Protein AF-A0A0R1YX38-F1 (afdb_monomer_lite)

Foldseek 3Di:
DDPVVVLVVLVVVLLLVVQLVVVVLQLVLQLLQPPRNVVDDPCVNVPPVVSNVSSVVVVVVVLVVLLVVVVVVLVVLLVLLVVLQVPDDDDDPLVSLLLSLVLCCLLCQVLVLVLLLLDCPAQDPSLLCSCVVVVHDNLSSVCNRQPVVLVSNLVSVLVVLCVSCVVNPQVLLSLLSSLSSLLSSLLSSLSNLVCLLPDDPPCQPDPVVVVVVVVSVVVSVVSSVVSSVVSSVCSVCVVVCVVVSVCSSDPVVSVVSVVSNVVSVVSCCVSSPPVNVSSSVSSSVVVVSVVVVCLVVVQDPLLCLQVVLVVPDDPDCDDPPPLVPPPPPALLSVLVVLCVRSVVVLVVLLVVLLVVLVVVLVVLLVVLVCVVVVNDPDDPPPLVDPDVLLCLLVLLLVLLVSQCLSSLLSNCCNPPLLPPLVDPVCLDLVRLLSSLVSSLVVSLVSSVVSLVSNLVSVVVSCVSSVPDDDPVSSVLSSLLSSLSSSQSSNVSSLCCLSSVQAANSNDRSRVVSVVSVVVSSVVSVVSNVDDPVVSDSVVSVVSSVVSCVCSVVSSVCCSPRSSPSSHHDD

Sequence (570 aa):
MFDFAAVFRFDRYLQIITQTARINRFLYYIHRIPLIGPKLPLNIFSGHNFKTVTANLLLIYGYIKKIMARILTLVAIFVWVYFVHFNGRRFTAVEFVQTSIISWAIVIGLGYAILSGTTFGGVRANNYRFASQFAQDYTLAIFDEYVLSTLVNGAIYTGLLLLLGMFAGNFILILNVILLYWAMYLLALASVFYISARRKERTAVGKKGIRQFNVKSLGVGVLGWLCLIGSGLVVQFMPDFQPIIRVLTSGYFTVIPLLLIGLALFLNQRMLSRDNQATMAKIKRYDDQLYESITTNSKNEYVRTGTDMTEELQLETTSVSETAKLSFGTPAVIDALLFKRYRRILRKKILFKLAWIGAITLAFVIYFTLSRLGIIHFGNGLTAGLNFYGLLPVFFFWLYLLSIGKDVMSLSYTNLDSVMLTYPFYRQPQVVIKSFFYRFYQSFKYNMVMTLAVFAAVVVAMGIAGLNIALFQIFLFLVTLIALTALFSFHYLFVYYILQPFTIDKELKSPLFSLVNWLLYFIAYMQLNIPDNWLSYQYPVLIIGVTVMYVGIGALLIYRFAPQTFKLKK

Structure (mmCIF, N/CA/C/O backbone):
data_AF-A0A0R1YX38-F1
#
_entry.id   AF-A0A0R1YX38-F1
#
loop_
_atom_site.group_PDB
_atom_site.id
_atom_site.type_symbol
_atom_site.label_atom_id
_atom_site.label_alt_id
_atom_site.label_comp_id
_atom_site.label_asym_id
_atom_site.label_entity_id
_atom_site.label_seq_id
_atom_site.pdbx_PDB_ins_code
_atom_site.Cartn_x
_atom_site.Cartn_y
_atom_site.Cartn_z
_atom_site.occupancy
_atom_site.B_iso_or_equiv
_atom_site.auth_seq_id
_atom_site.auth_comp_id
_atom_site.auth_asym_id
_atom_site.auth_atom_id
_atom_site.pdbx_PDB_model_num
ATOM 1 N N . MET A 1 1 ? 18.960 24.010 29.815 1.00 47.84 1 MET A N 1
ATOM 2 C CA . MET A 1 1 ? 19.513 22.764 29.243 1.00 47.84 1 MET A CA 1
ATOM 3 C C . MET A 1 1 ? 18.352 21.807 29.014 1.00 47.84 1 MET A C 1
ATOM 5 O O . MET A 1 1 ? 17.529 21.669 29.909 1.00 47.84 1 MET A O 1
ATOM 9 N N . PHE A 1 2 ? 18.188 21.286 27.800 1.00 63.16 2 PHE A N 1
ATOM 10 C CA . PHE A 1 2 ? 17.039 20.451 27.435 1.00 63.16 2 PHE A CA 1
ATOM 11 C C . PHE A 1 2 ? 17.252 19.007 27.925 1.00 63.16 2 PHE A C 1
ATOM 13 O O . PHE A 1 2 ? 18.327 18.452 27.703 1.00 63.16 2 PHE A O 1
ATOM 20 N N . ASP A 1 3 ? 16.263 18.410 28.601 1.00 78.19 3 ASP A N 1
ATOM 21 C CA . ASP A 1 3 ? 16.369 17.044 29.137 1.00 78.19 3 ASP A CA 1
ATOM 22 C C . ASP A 1 3 ? 16.092 16.010 28.032 1.00 78.19 3 ASP A C 1
ATOM 24 O O . ASP A 1 3 ? 14.965 15.546 27.840 1.00 78.19 3 ASP A O 1
ATOM 28 N N . PHE A 1 4 ? 17.138 15.631 27.294 1.00 80.50 4 PHE A N 1
ATOM 29 C CA . PHE A 1 4 ? 17.057 14.548 26.312 1.00 80.50 4 PHE A CA 1
ATOM 30 C C . PHE A 1 4 ? 16.589 13.229 26.936 1.00 80.50 4 PHE A C 1
ATOM 32 O O . PHE A 1 4 ? 15.887 12.464 26.273 1.00 80.50 4 PHE A O 1
ATOM 39 N N . ALA A 1 5 ? 16.905 12.964 28.208 1.00 85.31 5 ALA A N 1
ATOM 40 C CA . ALA A 1 5 ? 16.467 11.743 28.870 1.00 85.31 5 ALA A CA 1
ATOM 41 C C . ALA A 1 5 ? 14.937 11.711 29.025 1.00 85.31 5 ALA A C 1
ATOM 43 O O . ALA A 1 5 ? 14.339 10.642 28.893 1.00 85.31 5 ALA A O 1
ATOM 44 N N . ALA A 1 6 ? 14.281 12.860 29.225 1.00 85.62 6 ALA A N 1
ATOM 45 C CA . ALA A 1 6 ? 12.820 12.946 29.219 1.00 85.62 6 ALA A CA 1
ATOM 46 C C . ALA A 1 6 ? 12.215 12.588 27.854 1.00 85.62 6 ALA A C 1
ATOM 48 O O . ALA A 1 6 ? 11.246 11.831 27.810 1.00 85.62 6 ALA A O 1
ATOM 49 N N . VAL A 1 7 ? 12.805 13.052 26.748 1.00 85.06 7 VAL A N 1
ATOM 50 C CA . VAL A 1 7 ? 12.328 12.720 25.390 1.00 85.06 7 VAL A CA 1
ATOM 51 C C . VAL A 1 7 ? 12.522 11.240 25.072 1.00 85.06 7 VAL A C 1
ATOM 53 O O . VAL A 1 7 ? 11.602 10.598 24.575 1.00 85.06 7 VAL A O 1
ATOM 56 N N . PHE A 1 8 ? 13.669 10.655 25.429 1.00 86.31 8 PHE A N 1
ATOM 57 C CA . PHE A 1 8 ? 13.887 9.215 25.256 1.00 86.31 8 PHE A CA 1
ATOM 58 C C . PHE A 1 8 ? 12.915 8.371 26.090 1.00 86.31 8 PHE A C 1
ATOM 60 O O . PHE A 1 8 ? 12.413 7.353 25.610 1.00 86.31 8 PHE A O 1
ATOM 67 N N . ARG A 1 9 ? 12.611 8.787 27.330 1.00 87.44 9 ARG A N 1
ATOM 68 C CA . ARG A 1 9 ? 11.572 8.136 28.144 1.00 87.44 9 ARG A CA 1
ATOM 69 C C . ARG A 1 9 ? 10.201 8.255 27.476 1.00 87.44 9 ARG A C 1
ATOM 71 O O . ARG A 1 9 ? 9.494 7.253 27.399 1.00 87.44 9 ARG A O 1
ATOM 78 N N . PHE A 1 10 ? 9.850 9.439 26.971 1.00 88.88 10 PHE A N 1
ATOM 79 C CA . PHE A 1 10 ? 8.594 9.684 26.260 1.00 88.88 10 PHE A CA 1
ATOM 80 C C . PHE A 1 10 ? 8.437 8.765 25.039 1.00 88.88 10 PHE A C 1
ATOM 82 O O . PHE A 1 10 ? 7.439 8.046 24.971 1.00 88.88 10 PHE A O 1
ATOM 89 N N . ASP A 1 11 ? 9.427 8.711 24.134 1.00 86.25 11 ASP A N 1
ATOM 90 C CA . ASP A 1 11 ? 9.395 7.809 22.969 1.00 86.25 11 ASP A CA 1
ATOM 91 C C . ASP A 1 11 ? 9.282 6.353 23.422 1.00 86.25 11 ASP A C 1
ATOM 93 O O . ASP A 1 11 ? 8.392 5.632 22.979 1.00 86.25 11 ASP A O 1
ATOM 97 N N . ARG A 1 12 ? 10.091 5.914 24.395 1.00 85.50 12 ARG A N 1
ATOM 98 C CA . ARG A 1 12 ? 10.036 4.532 24.893 1.00 85.50 12 ARG A CA 1
ATOM 99 C C . ARG A 1 12 ? 8.639 4.147 25.392 1.00 85.50 12 ARG A C 1
ATOM 101 O O . ARG A 1 12 ? 8.140 3.080 25.026 1.00 85.50 12 ARG A O 1
ATOM 108 N N . TYR A 1 13 ? 7.994 4.985 26.205 1.00 86.94 13 TYR A N 1
ATOM 109 C CA . TYR A 1 13 ? 6.641 4.708 26.697 1.00 86.94 13 TYR A CA 1
ATOM 110 C C . TYR A 1 13 ? 5.604 4.734 25.574 1.00 86.94 13 TYR A C 1
ATOM 112 O O . TYR A 1 13 ? 4.788 3.812 25.478 1.00 86.94 13 TYR A O 1
ATOM 120 N N . LEU A 1 14 ? 5.676 5.728 24.685 1.00 87.50 14 LEU A N 1
ATOM 121 C CA . LEU A 1 14 ? 4.827 5.828 23.500 1.00 87.50 14 LEU A CA 1
ATOM 122 C C . LEU A 1 14 ? 4.912 4.554 22.649 1.00 87.50 14 LEU A C 1
ATOM 124 O O . LEU A 1 14 ? 3.886 3.986 22.260 1.00 87.50 14 LEU A O 1
ATOM 128 N N . GLN A 1 15 ? 6.129 4.086 22.380 1.00 84.81 15 GLN A N 1
ATOM 129 C CA . GLN A 1 15 ? 6.414 2.879 21.617 1.00 84.81 15 GLN A CA 1
ATOM 130 C C . GLN A 1 15 ? 5.813 1.637 22.293 1.00 84.81 15 GLN A C 1
ATOM 132 O O . GLN A 1 15 ? 5.044 0.912 21.657 1.00 84.81 15 GLN A O 1
ATOM 137 N N . ILE A 1 16 ? 6.083 1.415 23.585 1.00 82.81 16 ILE A N 1
ATOM 138 C CA . ILE A 1 16 ? 5.569 0.259 24.341 1.00 82.81 16 ILE A CA 1
ATOM 139 C C . ILE A 1 16 ? 4.038 0.243 24.352 1.00 82.81 16 ILE A C 1
ATOM 141 O O . ILE A 1 16 ? 3.429 -0.788 24.049 1.00 82.81 16 ILE A O 1
ATOM 145 N N . ILE A 1 17 ? 3.399 1.375 24.650 1.00 83.50 17 ILE A N 1
ATOM 146 C CA . ILE A 1 17 ? 1.935 1.482 24.710 1.00 83.50 17 ILE A CA 1
ATOM 147 C C . ILE A 1 17 ? 1.332 1.257 23.325 1.00 83.50 17 ILE A C 1
ATOM 149 O O . ILE A 1 17 ? 0.371 0.498 23.182 1.00 83.50 17 ILE A O 1
ATOM 153 N N . THR A 1 18 ? 1.931 1.837 22.284 1.00 84.00 18 THR A N 1
ATOM 154 C CA . THR A 1 18 ? 1.468 1.664 20.904 1.00 84.00 18 THR A CA 1
ATOM 155 C C . THR A 1 18 ? 1.544 0.201 20.465 1.00 84.00 18 THR A C 1
ATOM 157 O O . THR A 1 18 ? 0.570 -0.311 19.903 1.00 84.00 18 THR A O 1
ATOM 160 N N . GLN A 1 19 ? 2.657 -0.499 20.724 1.00 84.12 19 GLN A N 1
ATOM 161 C CA . GLN A 1 19 ? 2.774 -1.919 20.368 1.00 84.12 19 GLN A CA 1
ATOM 162 C C . GLN A 1 19 ? 1.859 -2.796 21.225 1.00 84.12 19 GLN A C 1
ATOM 164 O O . GLN A 1 19 ? 1.169 -3.657 20.687 1.00 84.12 19 GLN A O 1
ATOM 169 N N . THR A 1 20 ? 1.752 -2.531 22.527 1.00 83.19 20 THR A N 1
ATOM 170 C CA . THR A 1 20 ? 0.847 -3.273 23.420 1.00 83.19 20 THR A CA 1
ATOM 171 C C . THR A 1 20 ? -0.613 -3.113 22.990 1.00 83.19 20 THR A C 1
ATOM 173 O O . THR A 1 20 ? -1.355 -4.092 22.913 1.00 83.19 20 THR A O 1
ATOM 176 N N . ALA A 1 21 ? -1.032 -1.903 22.607 1.00 82.38 21 ALA A N 1
ATOM 177 C CA . ALA A 1 21 ? -2.365 -1.644 22.070 1.00 82.38 21 ALA A CA 1
ATOM 178 C C . ALA A 1 21 ? -2.606 -2.329 20.711 1.00 82.38 21 ALA A C 1
ATOM 180 O O . ALA A 1 21 ? -3.745 -2.678 20.388 1.00 82.38 21 ALA A O 1
ATOM 181 N N . ARG A 1 22 ? -1.565 -2.523 19.889 1.00 81.69 22 ARG A N 1
ATOM 182 C CA . ARG A 1 22 ? -1.650 -3.314 18.647 1.00 81.69 22 ARG A CA 1
ATOM 183 C C . ARG A 1 22 ? -1.798 -4.804 18.944 1.00 81.69 22 ARG A C 1
ATOM 185 O O . ARG A 1 22 ? -2.679 -5.427 18.358 1.00 81.69 22 ARG A O 1
ATOM 192 N N . ILE A 1 23 ? -1.015 -5.341 19.881 1.00 83.69 23 ILE A N 1
ATOM 193 C CA . ILE A 1 23 ? -1.098 -6.739 20.329 1.00 83.69 23 ILE A CA 1
ATOM 194 C C . ILE A 1 23 ? -2.488 -7.023 20.904 1.00 83.69 23 ILE A C 1
ATOM 196 O O . ILE A 1 23 ? -3.146 -7.963 20.472 1.00 83.69 23 ILE A O 1
ATOM 200 N N . ASN A 1 24 ? -2.991 -6.169 21.800 1.00 84.62 24 ASN A N 1
ATOM 201 C CA . ASN A 1 24 ? -4.329 -6.320 22.378 1.00 84.62 24 ASN A CA 1
ATOM 202 C C . ASN A 1 24 ? -5.424 -6.296 21.311 1.00 84.62 24 ASN A C 1
ATOM 204 O O . ASN A 1 24 ? -6.328 -7.128 21.346 1.00 84.62 24 ASN A O 1
ATOM 208 N N . ARG A 1 25 ? -5.335 -5.379 20.337 1.00 81.81 25 ARG A N 1
ATOM 209 C CA . ARG A 1 25 ? -6.268 -5.357 19.203 1.00 81.81 25 ARG A CA 1
ATOM 210 C C . ARG A 1 25 ? -6.184 -6.645 18.392 1.00 81.81 25 ARG A C 1
ATOM 212 O O . ARG A 1 25 ? -7.217 -7.220 18.078 1.00 81.81 25 ARG A O 1
ATOM 219 N N . PHE A 1 26 ? -4.984 -7.121 18.072 1.00 83.06 26 PHE A N 1
ATOM 220 C CA . PHE A 1 26 ? -4.796 -8.370 17.337 1.00 83.06 26 PHE A CA 1
ATOM 221 C C . PHE A 1 26 ? -5.408 -9.567 18.082 1.00 83.06 26 PHE A C 1
ATOM 223 O O . PHE A 1 26 ? -6.247 -10.268 17.519 1.00 83.06 26 PHE A O 1
ATOM 230 N N . LEU A 1 27 ? -5.089 -9.726 19.370 1.00 83.44 27 LEU A N 1
ATOM 231 C CA . LEU A 1 27 ? -5.644 -10.771 20.235 1.00 83.44 27 LEU A CA 1
ATOM 232 C C . LEU A 1 27 ? -7.169 -10.693 20.340 1.00 83.44 27 LEU A C 1
ATOM 234 O O . LEU A 1 27 ? -7.835 -11.725 20.266 1.00 83.44 27 LEU A O 1
ATOM 238 N N . TYR A 1 28 ? -7.729 -9.487 20.465 1.00 83.69 28 TYR A N 1
ATOM 239 C CA . TYR A 1 28 ? -9.175 -9.262 20.482 1.00 83.69 28 TYR A CA 1
ATOM 240 C C . TYR A 1 28 ? -9.854 -9.792 19.214 1.00 83.69 28 TYR A C 1
ATOM 242 O O . TYR A 1 28 ? -10.896 -10.443 19.291 1.00 83.69 28 TYR A O 1
ATOM 250 N N . TYR A 1 29 ? -9.264 -9.552 18.040 1.00 80.94 29 TYR A N 1
ATOM 251 C CA . TYR A 1 29 ? -9.823 -10.057 16.789 1.00 80.94 29 TYR A CA 1
ATOM 252 C C . TYR A 1 29 ? -9.654 -11.577 16.644 1.00 80.94 29 TYR A C 1
ATOM 254 O O . TYR A 1 29 ? -10.571 -12.212 16.126 1.00 80.94 29 TYR A O 1
ATOM 262 N N . ILE A 1 30 ? -8.560 -12.173 17.140 1.00 83.06 30 ILE A N 1
ATOM 263 C CA . ILE A 1 30 ? -8.382 -13.639 17.128 1.00 83.06 30 ILE A CA 1
ATOM 264 C C . ILE A 1 30 ? -9.420 -14.326 18.016 1.00 83.06 30 ILE A C 1
ATOM 266 O O . ILE A 1 30 ? -10.042 -15.292 17.578 1.00 83.06 30 ILE A O 1
ATOM 270 N N . HIS A 1 31 ? -9.675 -13.800 19.217 1.00 81.94 31 HIS A N 1
ATOM 271 C CA . HIS A 1 31 ? -10.689 -14.350 20.125 1.00 81.94 31 HIS A CA 1
ATOM 272 C C . HIS A 1 31 ? -12.102 -14.363 19.526 1.00 81.94 31 HIS A C 1
ATOM 274 O O . HIS A 1 31 ? -12.965 -15.101 19.988 1.00 81.94 31 HIS A O 1
ATOM 280 N N . ARG A 1 32 ? -12.358 -13.561 18.487 1.00 78.19 32 ARG A N 1
ATOM 281 C CA . ARG A 1 32 ? -13.647 -13.527 17.789 1.00 78.19 32 ARG A CA 1
ATOM 282 C C . ARG A 1 32 ? -13.726 -14.440 16.567 1.00 78.19 32 ARG A C 1
ATOM 284 O O . ARG A 1 32 ? -14.784 -14.491 15.948 1.00 78.19 32 ARG A O 1
ATOM 291 N N . ILE A 1 33 ? -12.657 -15.153 16.209 1.00 81.94 33 ILE A N 1
ATOM 292 C CA . ILE A 1 33 ? -12.732 -16.188 15.173 1.00 81.94 33 ILE A CA 1
ATOM 293 C C . ILE A 1 33 ? -13.532 -17.369 15.747 1.00 81.94 33 ILE A C 1
ATOM 295 O O . ILE A 1 33 ? -13.081 -17.957 16.726 1.00 81.94 33 ILE A O 1
ATOM 299 N N . PRO A 1 34 ? -14.657 -17.786 15.142 1.00 72.38 34 PRO A N 1
ATOM 300 C CA . PRO A 1 34 ? -15.546 -18.794 15.733 1.00 72.38 34 PRO A CA 1
ATOM 301 C C . PRO A 1 34 ? -14.898 -20.145 16.068 1.00 72.38 34 PRO A C 1
ATOM 303 O O . PRO A 1 34 ? -15.292 -20.790 17.032 1.00 72.38 34 PRO A O 1
ATOM 306 N N . LEU A 1 35 ? -13.895 -20.575 15.294 1.00 77.56 35 LEU A N 1
ATOM 307 C CA . LEU A 1 35 ? -13.218 -21.868 15.476 1.00 77.56 35 LEU A CA 1
ATOM 308 C C . LEU A 1 35 ? -12.009 -21.817 16.422 1.00 77.56 35 LEU A C 1
ATOM 310 O O . LEU A 1 35 ? -11.665 -22.819 17.045 1.00 77.56 35 LEU A O 1
ATOM 314 N N . ILE A 1 36 ? -11.338 -20.667 16.488 1.00 79.44 36 ILE A N 1
ATOM 315 C CA . ILE A 1 36 ? -10.058 -20.499 17.195 1.00 79.44 36 ILE A CA 1
ATOM 316 C C . ILE A 1 36 ? -10.282 -19.795 18.533 1.00 79.44 36 ILE A C 1
ATOM 318 O O . ILE A 1 36 ? -9.683 -20.160 19.539 1.00 79.44 36 ILE A O 1
ATOM 322 N N . GLY A 1 37 ? -11.179 -18.813 18.554 1.00 77.94 37 GLY A N 1
ATOM 323 C CA . GLY A 1 37 ? -11.448 -17.949 19.692 1.00 77.94 37 GLY A CA 1
ATOM 324 C C . GLY A 1 37 ? -11.809 -18.682 20.983 1.00 77.94 37 GLY A C 1
ATOM 325 O O . GLY A 1 37 ? -11.164 -18.413 21.992 1.00 77.94 37 GLY A O 1
ATOM 326 N N . PRO A 1 38 ? -12.747 -19.649 20.969 1.00 79.62 38 PRO A N 1
ATOM 327 C CA . PRO A 1 38 ? -13.107 -20.409 22.168 1.00 79.62 38 PRO A CA 1
ATOM 328 C C . PRO A 1 38 ? -11.970 -21.262 22.748 1.00 79.62 38 PRO A C 1
ATOM 330 O O . PRO A 1 38 ? -12.036 -21.649 23.908 1.00 79.62 38 PRO A O 1
ATOM 333 N N . LYS A 1 39 ? -10.933 -21.574 21.955 1.00 85.00 39 LYS A N 1
ATOM 334 C CA . LYS A 1 39 ? -9.779 -22.375 22.394 1.00 85.00 39 LYS A CA 1
ATOM 335 C C . LYS A 1 39 ? -8.673 -21.533 23.035 1.00 85.00 39 LYS A C 1
ATOM 337 O O . LYS A 1 39 ? -7.718 -22.094 23.563 1.00 85.00 39 LYS A O 1
ATOM 342 N N . LEU A 1 40 ? -8.761 -20.204 22.959 1.00 80.38 40 LEU A N 1
ATOM 343 C CA . LEU A 1 40 ? -7.743 -19.312 23.502 1.00 80.38 40 LEU A CA 1
ATOM 344 C C . LEU A 1 40 ? -8.062 -18.942 24.955 1.00 80.38 40 LEU A C 1
ATOM 346 O O . LEU A 1 40 ? -9.157 -18.447 25.230 1.00 80.38 40 LEU A O 1
ATOM 350 N N . PRO A 1 41 ? -7.119 -19.139 25.892 1.00 80.44 41 PRO A N 1
ATOM 351 C CA . PRO A 1 41 ? -7.331 -18.755 27.277 1.00 80.44 41 PRO A CA 1
ATOM 352 C C . PRO A 1 41 ? -7.396 -17.230 27.421 1.00 80.44 41 PRO A C 1
ATOM 354 O O . PRO A 1 41 ? -6.511 -16.501 26.965 1.00 80.44 41 PRO A O 1
ATOM 357 N N . LEU A 1 42 ? -8.405 -16.746 28.152 1.00 76.62 42 LEU A N 1
ATOM 358 C CA . LEU A 1 42 ? -8.589 -15.318 28.455 1.00 76.62 42 LEU A CA 1
ATOM 359 C C . LEU A 1 42 ? -7.391 -14.711 29.214 1.00 76.62 42 LEU A C 1
ATOM 361 O O . LEU A 1 42 ? -7.126 -13.513 29.103 1.00 76.62 42 LEU A O 1
ATOM 365 N N . ASN A 1 43 ? -6.601 -15.545 29.900 1.00 77.56 43 ASN A N 1
ATOM 366 C CA . ASN A 1 43 ? -5.375 -15.157 30.607 1.00 77.56 43 ASN A CA 1
ATOM 367 C C . ASN A 1 43 ? -4.284 -14.585 29.677 1.00 77.56 43 ASN A C 1
ATOM 369 O O . ASN A 1 43 ? -3.365 -13.911 30.139 1.00 77.56 43 ASN A O 1
ATOM 373 N N . ILE A 1 44 ? -4.381 -14.769 28.353 1.00 75.00 44 ILE A N 1
ATOM 374 C CA . ILE A 1 44 ? -3.449 -14.144 27.396 1.00 75.00 44 ILE A CA 1
ATOM 375 C C . ILE A 1 44 ? -3.548 -12.607 27.456 1.00 75.00 44 ILE A C 1
ATOM 377 O O . ILE A 1 44 ? -2.562 -11.904 27.225 1.00 75.00 44 ILE A O 1
ATOM 381 N N . PHE A 1 45 ? -4.711 -12.055 27.828 1.00 71.81 45 PHE A N 1
ATOM 382 C CA . PHE A 1 45 ? -4.855 -10.614 28.034 1.00 71.81 45 PHE A CA 1
ATOM 383 C C . PHE A 1 45 ? -4.209 -10.120 29.337 1.00 71.81 45 PHE A C 1
ATOM 385 O O . PHE A 1 45 ? -3.855 -8.945 29.399 1.00 71.81 45 PHE A O 1
ATOM 392 N N . SER A 1 46 ? -4.009 -10.961 30.353 1.00 72.75 46 SER A N 1
ATOM 393 C CA . SER A 1 46 ? -3.343 -10.568 31.606 1.00 72.75 46 SER A CA 1
ATOM 394 C C . SER A 1 46 ? -1.840 -10.870 31.617 1.00 72.75 46 SER A C 1
ATOM 396 O O . SER A 1 46 ? -1.116 -10.291 32.423 1.00 72.75 46 SER A O 1
ATOM 398 N N . GLY A 1 47 ? -1.346 -11.705 30.695 1.00 77.81 47 GLY A N 1
ATOM 399 C CA . GLY A 1 47 ? 0.068 -12.069 30.572 1.00 77.81 47 GLY A CA 1
ATOM 400 C C . GLY A 1 47 ? 0.988 -10.886 30.248 1.00 77.81 47 GLY A C 1
ATOM 401 O O . GLY A 1 47 ? 1.311 -10.636 29.084 1.00 77.81 47 GLY A O 1
ATOM 402 N N . HIS A 1 48 ? 1.444 -10.174 31.283 1.00 75.88 48 HIS A N 1
ATOM 403 C CA . HIS A 1 48 ? 2.330 -9.015 31.152 1.00 75.88 48 HIS A CA 1
ATOM 404 C C . HIS A 1 48 ? 3.644 -9.385 30.448 1.00 75.88 48 HIS A C 1
ATOM 406 O O . HIS A 1 48 ? 4.027 -8.732 29.481 1.00 75.88 48 HIS A O 1
ATOM 412 N N . ASN A 1 49 ? 4.267 -10.501 30.842 1.00 80.25 49 ASN A N 1
ATOM 413 C CA . ASN A 1 49 ? 5.543 -10.957 30.279 1.00 80.25 49 ASN A CA 1
ATOM 414 C C . ASN A 1 49 ? 5.455 -11.221 28.769 1.00 80.25 49 ASN A C 1
ATOM 416 O O . ASN A 1 49 ? 6.289 -10.735 28.007 1.00 80.25 49 ASN A O 1
ATOM 420 N N . PHE A 1 50 ? 4.408 -11.918 28.315 1.00 79.56 50 PHE A N 1
ATOM 421 C CA . PHE A 1 50 ? 4.193 -12.191 26.890 1.00 79.56 50 PHE A CA 1
ATOM 422 C C . PHE A 1 50 ? 4.041 -10.899 26.074 1.00 79.56 50 PHE A C 1
ATOM 424 O O . PHE A 1 50 ? 4.644 -10.751 25.006 1.00 79.56 50 PHE A O 1
ATOM 431 N N . LYS A 1 51 ? 3.266 -9.938 26.589 1.00 79.31 51 LYS A N 1
ATOM 432 C CA . LYS A 1 51 ? 3.049 -8.646 25.926 1.00 79.31 51 LYS A CA 1
ATOM 433 C C . LYS A 1 51 ? 4.322 -7.824 25.855 1.00 79.31 51 LYS A C 1
ATOM 435 O O . LYS A 1 51 ? 4.602 -7.267 24.799 1.00 79.31 51 LYS A O 1
ATOM 440 N N . THR A 1 52 ? 5.095 -7.782 26.935 1.00 79.56 52 THR A N 1
ATOM 441 C CA . THR A 1 52 ? 6.354 -7.038 26.994 1.00 79.56 52 THR A CA 1
ATOM 442 C C . THR A 1 52 ? 7.381 -7.617 26.023 1.00 79.56 52 THR A C 1
ATOM 444 O O . THR A 1 52 ? 7.958 -6.869 25.236 1.00 79.56 52 THR A O 1
ATOM 447 N N . VAL A 1 53 ? 7.549 -8.946 25.987 1.00 83.56 53 VAL A N 1
ATOM 448 C CA . VAL A 1 53 ? 8.448 -9.614 25.027 1.00 83.56 53 VAL A CA 1
ATOM 449 C C . VAL A 1 53 ? 8.013 -9.338 23.587 1.00 83.56 53 VAL A C 1
ATOM 451 O O . VAL A 1 53 ? 8.817 -8.892 22.770 1.00 83.56 53 VAL A O 1
ATOM 454 N N . THR A 1 54 ? 6.728 -9.523 23.277 1.00 81.31 54 THR A N 1
ATOM 455 C CA . THR A 1 54 ? 6.201 -9.302 21.920 1.00 81.31 54 THR A CA 1
ATOM 456 C C . THR A 1 54 ? 6.303 -7.833 21.503 1.00 81.31 54 THR A C 1
ATOM 458 O O . THR A 1 54 ? 6.656 -7.536 20.363 1.00 81.31 54 THR A O 1
ATOM 461 N N . ALA A 1 55 ? 6.028 -6.897 22.416 1.00 82.19 55 ALA A N 1
ATOM 462 C CA . ALA A 1 55 ? 6.178 -5.471 22.161 1.00 82.19 55 ALA A CA 1
ATOM 463 C C . ALA A 1 55 ? 7.636 -5.138 21.831 1.00 82.19 55 ALA A C 1
ATOM 465 O O . ALA A 1 55 ? 7.881 -4.504 20.810 1.00 82.19 55 ALA A O 1
ATOM 466 N N . ASN A 1 56 ? 8.596 -5.635 22.616 1.00 84.00 56 ASN A N 1
ATOM 467 C CA . ASN A 1 56 ? 10.022 -5.429 22.361 1.00 84.00 56 ASN A CA 1
ATOM 468 C C . ASN A 1 56 ? 10.460 -6.007 21.005 1.00 84.00 56 ASN A C 1
ATOM 470 O O . ASN A 1 56 ? 11.150 -5.323 20.251 1.00 84.00 56 ASN A O 1
ATOM 474 N N . LEU A 1 57 ? 10.002 -7.209 20.639 1.00 85.50 57 LEU A N 1
ATOM 475 C CA . LEU A 1 57 ? 10.265 -7.790 19.314 1.00 85.50 57 LEU A CA 1
ATOM 476 C C . LEU A 1 57 ? 9.704 -6.920 18.179 1.00 85.50 57 LEU A C 1
ATOM 478 O O . LEU A 1 57 ? 10.389 -6.673 17.186 1.00 85.50 57 LEU A O 1
ATOM 482 N N . LEU A 1 58 ? 8.482 -6.398 18.331 1.00 84.06 58 LEU A N 1
ATOM 483 C CA . LEU A 1 58 ? 7.881 -5.480 17.357 1.00 84.06 58 LEU A CA 1
ATOM 484 C C . LEU A 1 58 ? 8.634 -4.147 17.263 1.00 84.06 58 LEU A C 1
ATOM 486 O O . LEU A 1 58 ? 8.684 -3.555 16.182 1.00 84.06 58 LEU A O 1
ATOM 490 N N . LEU A 1 59 ? 9.231 -3.675 18.361 1.00 83.88 59 LEU A N 1
ATOM 491 C CA . LEU A 1 59 ? 10.097 -2.495 18.348 1.00 83.88 59 LEU A CA 1
ATOM 492 C C . LEU A 1 59 ? 11.384 -2.754 17.573 1.00 83.88 59 LEU A C 1
ATOM 494 O O . LEU A 1 59 ? 11.710 -1.965 16.687 1.00 83.88 59 LEU A O 1
ATOM 498 N N . ILE A 1 60 ? 12.059 -3.877 17.832 1.00 86.94 60 ILE A N 1
ATOM 499 C CA . ILE A 1 60 ? 13.254 -4.296 17.084 1.00 86.94 60 ILE A CA 1
ATOM 500 C C . ILE A 1 60 ? 12.929 -4.390 15.591 1.00 86.94 60 ILE A C 1
ATOM 502 O O . ILE A 1 60 ? 13.607 -3.775 14.769 1.00 86.94 60 ILE A O 1
ATOM 506 N N . TYR A 1 61 ? 11.833 -5.065 15.235 1.00 85.06 61 TYR A N 1
ATOM 507 C CA . TYR A 1 61 ? 11.356 -5.128 13.854 1.00 85.06 61 TYR A CA 1
ATOM 508 C C . TYR A 1 61 ? 11.085 -3.734 13.264 1.00 85.06 61 TYR A C 1
ATOM 510 O O . TYR A 1 61 ? 11.417 -3.463 12.109 1.00 85.06 61 TYR A O 1
ATOM 518 N N . GLY A 1 62 ? 10.530 -2.815 14.059 1.00 83.50 62 GLY A N 1
ATOM 519 C CA . GLY A 1 62 ? 10.337 -1.418 13.677 1.00 83.50 62 GLY A CA 1
ATOM 520 C C . GLY A 1 62 ? 11.644 -0.706 13.313 1.00 83.50 62 GLY A C 1
ATOM 521 O O . GLY A 1 62 ? 11.686 -0.003 12.300 1.00 83.50 62 GLY A O 1
ATOM 522 N N . TYR A 1 63 ? 12.715 -0.909 14.085 1.00 84.62 63 TYR A N 1
ATOM 523 C CA . TYR A 1 63 ? 14.044 -0.372 13.773 1.00 84.62 63 TYR A CA 1
ATOM 524 C C . TYR A 1 63 ? 14.669 -1.043 12.546 1.00 84.62 63 TYR A C 1
ATOM 526 O O . TYR A 1 63 ? 15.160 -0.332 11.670 1.00 84.62 63 TYR A O 1
ATOM 534 N N . ILE A 1 64 ? 14.565 -2.370 12.415 1.00 88.38 64 ILE A N 1
ATOM 535 C CA . ILE A 1 64 ? 15.022 -3.103 11.221 1.00 88.38 64 ILE A CA 1
ATOM 536 C C . ILE A 1 64 ? 14.336 -2.549 9.972 1.00 88.38 64 ILE A C 1
ATOM 538 O O . ILE A 1 64 ? 15.000 -2.230 8.990 1.00 88.38 64 ILE A O 1
ATOM 542 N N . LYS A 1 65 ? 13.014 -2.347 10.016 1.00 83.94 65 LYS A N 1
ATOM 543 C CA . LYS A 1 65 ? 12.259 -1.756 8.905 1.00 83.94 65 LYS A CA 1
ATOM 544 C C . LYS A 1 65 ? 12.731 -0.339 8.581 1.00 83.94 65 LYS A C 1
ATOM 546 O O . LYS A 1 65 ? 12.811 0.015 7.404 1.00 83.94 65 LYS A O 1
ATOM 551 N N . LYS A 1 66 ? 13.037 0.480 9.598 1.00 82.81 66 LYS A N 1
ATOM 552 C CA . LYS A 1 66 ? 13.609 1.815 9.380 1.00 82.81 66 LYS A CA 1
ATOM 553 C C . LYS A 1 66 ? 14.931 1.691 8.626 1.00 82.81 66 LYS A C 1
ATOM 555 O O . LYS A 1 66 ? 15.020 2.281 7.558 1.00 82.81 66 LYS A O 1
ATOM 560 N N . ILE A 1 67 ? 15.884 0.898 9.117 1.00 87.94 67 ILE A N 1
ATOM 561 C CA . ILE A 1 67 ? 17.200 0.691 8.487 1.00 87.94 67 ILE A CA 1
ATOM 562 C C . ILE A 1 67 ? 17.049 0.162 7.055 1.00 87.94 67 ILE A C 1
ATOM 564 O O . ILE A 1 67 ? 17.571 0.770 6.125 1.00 87.94 67 ILE A O 1
ATOM 568 N N . MET A 1 68 ? 16.256 -0.895 6.862 1.00 87.75 68 MET A N 1
ATOM 569 C CA . MET A 1 68 ? 16.015 -1.517 5.557 1.00 87.75 68 MET A CA 1
ATOM 570 C C . MET A 1 68 ? 15.476 -0.517 4.533 1.00 87.75 68 MET A C 1
ATOM 572 O O . MET A 1 68 ? 15.932 -0.489 3.397 1.00 87.75 68 MET A O 1
ATOM 576 N N . ALA A 1 69 ? 14.555 0.362 4.934 1.00 82.38 69 ALA A N 1
ATOM 577 C CA . ALA A 1 69 ? 14.056 1.398 4.038 1.00 82.38 69 ALA A CA 1
ATOM 578 C C . ALA A 1 69 ? 15.162 2.370 3.580 1.00 82.38 69 ALA A C 1
ATOM 580 O O . ALA A 1 69 ? 15.122 2.809 2.441 1.00 82.38 69 ALA A O 1
ATOM 581 N N . ARG A 1 70 ? 16.161 2.685 4.421 1.00 86.31 70 ARG A N 1
ATOM 582 C CA . ARG A 1 70 ? 17.274 3.586 4.047 1.00 86.31 70 ARG A CA 1
ATOM 583 C C . ARG A 1 70 ? 18.276 2.873 3.144 1.00 86.31 70 ARG A C 1
ATOM 585 O O . ARG A 1 70 ? 18.773 3.485 2.204 1.00 86.31 70 ARG A O 1
ATOM 592 N N . ILE A 1 71 ? 18.511 1.583 3.390 1.00 88.81 71 ILE A N 1
ATOM 593 C CA . ILE A 1 71 ? 19.289 0.722 2.493 1.00 88.81 71 ILE A CA 1
ATOM 594 C C . ILE A 1 71 ? 18.623 0.674 1.115 1.00 88.81 71 ILE A C 1
ATOM 596 O O . ILE A 1 71 ? 19.279 0.948 0.119 1.00 88.81 71 ILE A O 1
ATOM 600 N N . LEU A 1 72 ? 17.315 0.411 1.050 1.00 87.62 72 LEU A N 1
ATOM 601 C CA . LEU A 1 72 ? 16.571 0.388 -0.212 1.00 87.62 72 LEU A CA 1
ATOM 602 C C . LEU A 1 72 ? 16.623 1.734 -0.943 1.00 87.62 72 LEU A C 1
ATOM 604 O O . LEU A 1 72 ? 16.792 1.744 -2.157 1.00 87.62 72 LEU A O 1
ATOM 608 N N . THR A 1 73 ? 16.534 2.861 -0.228 1.00 85.44 73 THR A N 1
ATOM 609 C CA . THR A 1 73 ? 16.702 4.192 -0.832 1.00 85.44 73 THR A CA 1
ATOM 610 C C . THR A 1 73 ? 18.090 4.369 -1.450 1.00 85.44 73 THR A C 1
ATOM 612 O O . THR A 1 73 ? 18.196 4.868 -2.568 1.00 85.44 73 THR A O 1
ATOM 615 N N . LEU A 1 74 ? 19.153 3.949 -0.756 1.00 87.44 74 LEU A N 1
ATOM 616 C CA . LEU A 1 74 ? 20.517 3.982 -1.295 1.00 87.44 74 LEU A CA 1
ATOM 617 C C . LEU A 1 74 ? 20.645 3.084 -2.529 1.00 87.44 74 LEU A C 1
ATOM 619 O O . LEU A 1 74 ? 21.100 3.547 -3.570 1.00 87.44 74 LEU A O 1
ATOM 623 N N . VAL A 1 75 ? 20.175 1.838 -2.448 1.00 89.31 75 VAL A N 1
ATOM 624 C CA . VAL A 1 75 ? 20.190 0.892 -3.573 1.00 89.31 75 VAL A CA 1
ATOM 625 C C . VAL A 1 75 ? 19.433 1.456 -4.774 1.00 89.31 75 VAL A C 1
ATOM 627 O O . VAL A 1 75 ? 19.933 1.382 -5.890 1.00 89.31 75 VAL A O 1
ATOM 630 N N . ALA A 1 76 ? 18.272 2.080 -4.568 1.00 87.50 76 ALA A N 1
ATOM 631 C CA . ALA A 1 76 ? 17.503 2.696 -5.645 1.00 87.50 76 ALA A CA 1
ATOM 632 C C . ALA A 1 76 ? 18.283 3.810 -6.361 1.00 87.50 76 ALA A C 1
ATOM 634 O O . ALA A 1 76 ? 18.204 3.918 -7.582 1.00 87.50 76 ALA A O 1
ATOM 635 N N . ILE A 1 77 ? 19.068 4.606 -5.629 1.00 86.81 77 ILE A N 1
ATOM 636 C CA . ILE A 1 77 ? 19.921 5.648 -6.220 1.00 86.81 77 ILE A CA 1
ATOM 637 C C . ILE A 1 77 ? 21.086 5.033 -6.999 1.00 86.81 77 ILE A C 1
ATOM 639 O O . ILE A 1 77 ? 21.394 5.498 -8.090 1.00 86.81 77 ILE A O 1
ATOM 643 N N . PHE A 1 78 ? 21.691 3.960 -6.494 1.00 88.06 78 PHE A N 1
ATOM 644 C CA . PHE A 1 78 ? 22.742 3.236 -7.217 1.00 88.06 78 PHE A CA 1
ATOM 645 C C . PHE A 1 78 ? 22.197 2.611 -8.509 1.00 88.06 78 PHE A C 1
ATOM 647 O O . PHE A 1 78 ? 22.819 2.712 -9.563 1.00 88.06 78 PHE A O 1
ATOM 654 N N . VAL A 1 79 ? 21.001 2.021 -8.453 1.00 87.31 79 VAL A N 1
ATOM 655 C CA . VAL A 1 79 ? 20.295 1.488 -9.626 1.00 87.31 79 VAL A CA 1
ATOM 656 C C . VAL A 1 79 ? 19.958 2.608 -10.614 1.00 87.31 79 VAL A C 1
ATOM 658 O O . VAL A 1 79 ? 20.174 2.444 -11.810 1.00 87.31 79 VAL A O 1
ATOM 661 N N . TRP A 1 80 ? 19.491 3.764 -10.136 1.00 85.12 80 TRP A N 1
ATOM 662 C CA . TRP A 1 80 ? 19.249 4.944 -10.971 1.00 85.12 80 TRP A CA 1
ATOM 663 C C . TRP A 1 80 ? 20.515 5.397 -11.708 1.00 85.12 80 TRP A C 1
ATOM 665 O O . TRP A 1 80 ? 20.488 5.555 -12.927 1.00 85.12 80 TRP A O 1
ATOM 675 N N . VAL A 1 81 ? 21.635 5.536 -10.995 1.00 85.00 81 VAL A N 1
ATOM 676 C CA . VAL A 1 81 ? 22.931 5.911 -11.584 1.00 85.00 81 VAL A CA 1
ATOM 677 C C . VAL A 1 81 ? 23.374 4.874 -12.612 1.00 85.00 81 VAL A C 1
ATOM 679 O O . VAL A 1 81 ? 23.811 5.248 -13.696 1.00 85.00 81 VAL A O 1
ATOM 682 N N . TYR A 1 82 ? 23.195 3.583 -12.319 1.00 83.94 82 TYR A N 1
ATOM 683 C CA . TYR A 1 82 ? 23.489 2.498 -13.254 1.00 83.94 82 TYR A CA 1
ATOM 684 C C . TYR A 1 82 ? 22.653 2.593 -14.543 1.00 83.94 82 TYR A C 1
ATOM 686 O O . TYR A 1 82 ? 23.207 2.507 -15.638 1.00 83.94 82 TYR A O 1
ATOM 694 N N . PHE A 1 83 ? 21.341 2.834 -14.437 1.00 81.62 83 PHE A N 1
ATOM 695 C CA . PHE A 1 83 ? 20.460 2.990 -15.601 1.00 81.62 83 PHE A CA 1
ATOM 696 C C . PHE A 1 83 ? 20.813 4.212 -16.453 1.00 81.62 83 PHE A C 1
ATOM 698 O O . PHE A 1 83 ? 20.872 4.101 -17.675 1.00 81.62 83 PHE A O 1
ATOM 705 N N . VAL A 1 84 ? 21.076 5.365 -15.829 1.00 78.69 84 VAL A N 1
ATOM 706 C CA . VAL A 1 84 ? 21.498 6.580 -16.550 1.00 78.69 84 VAL A CA 1
ATOM 707 C C . VAL A 1 84 ? 22.856 6.363 -17.230 1.00 78.69 84 VAL A C 1
ATOM 709 O O . VAL A 1 84 ? 23.081 6.852 -18.336 1.00 78.69 84 VAL A O 1
ATOM 712 N N . HIS A 1 85 ? 23.743 5.588 -16.602 1.00 72.75 85 HIS A N 1
ATOM 713 C CA . HIS A 1 85 ? 25.075 5.272 -17.113 1.00 72.75 85 HIS A CA 1
ATOM 714 C C . HIS A 1 85 ? 25.082 4.308 -18.310 1.00 72.75 85 HIS A C 1
ATOM 716 O O . HIS A 1 85 ? 25.944 4.440 -19.180 1.00 72.75 85 HIS A O 1
ATOM 722 N N . PHE A 1 86 ? 24.123 3.376 -18.399 1.00 59.19 86 PHE A N 1
ATOM 723 C CA . PHE A 1 86 ? 24.042 2.392 -19.493 1.00 59.19 86 PHE A CA 1
ATOM 724 C C . PHE A 1 86 ? 23.943 3.037 -20.895 1.00 59.19 86 PHE A C 1
ATOM 726 O O . PHE A 1 86 ? 24.237 2.391 -21.896 1.00 59.19 86 PHE A O 1
ATOM 733 N N . ASN A 1 87 ? 23.658 4.341 -20.979 1.00 60.88 87 ASN A N 1
ATOM 734 C CA . ASN A 1 87 ? 23.700 5.143 -22.206 1.00 60.88 87 ASN A CA 1
ATOM 735 C C . ASN A 1 87 ? 25.126 5.493 -22.717 1.00 60.88 87 ASN A C 1
ATOM 737 O O . ASN A 1 87 ? 25.316 6.550 -23.319 1.00 60.88 87 ASN A O 1
ATOM 741 N N . GLY A 1 88 ? 26.128 4.618 -22.538 1.00 58.47 88 GLY A N 1
ATOM 742 C CA . GLY A 1 88 ? 27.323 4.609 -23.405 1.00 58.47 88 GLY A CA 1
ATOM 743 C C . GLY A 1 88 ? 28.693 4.986 -22.814 1.00 58.47 88 GLY A C 1
ATOM 744 O O . GLY A 1 88 ? 29.594 5.304 -23.588 1.00 58.47 88 GLY A O 1
ATOM 745 N N . ARG A 1 89 ? 28.919 4.935 -21.490 1.00 64.06 89 ARG A N 1
ATOM 746 C CA . ARG A 1 89 ? 30.275 5.074 -20.892 1.00 64.06 89 ARG A CA 1
ATOM 747 C C . ARG A 1 89 ? 30.641 3.862 -20.026 1.00 64.06 89 ARG A C 1
ATOM 749 O O . ARG A 1 89 ? 29.762 3.117 -19.622 1.00 64.06 89 ARG A O 1
ATOM 756 N N . ARG A 1 90 ? 31.936 3.651 -19.752 1.00 65.75 90 ARG A N 1
ATOM 757 C CA . ARG A 1 90 ? 32.434 2.644 -18.793 1.00 65.75 90 ARG A CA 1
ATOM 758 C C . ARG A 1 90 ? 32.996 3.362 -17.566 1.00 65.75 90 ARG A C 1
ATOM 760 O O . ARG A 1 90 ? 33.977 4.081 -17.712 1.00 65.75 90 ARG A O 1
ATOM 767 N N . PHE A 1 91 ? 32.390 3.185 -16.393 1.00 69.69 91 PHE A N 1
ATOM 768 C CA . PHE A 1 91 ? 32.971 3.632 -15.123 1.00 69.69 91 PHE A CA 1
ATOM 769 C C . PHE A 1 91 ? 33.859 2.563 -14.496 1.00 69.69 91 PHE A C 1
ATOM 771 O O . PHE A 1 91 ? 33.591 1.364 -14.592 1.00 69.69 91 PHE A O 1
ATOM 778 N N . THR A 1 92 ? 34.880 3.014 -13.774 1.00 79.25 92 THR A N 1
ATOM 779 C CA . THR A 1 92 ? 35.511 2.190 -12.741 1.00 79.25 92 THR A CA 1
ATOM 780 C C . THR A 1 92 ? 34.554 2.007 -11.556 1.00 79.25 92 THR A C 1
ATOM 782 O O . THR A 1 92 ? 33.675 2.836 -11.306 1.00 79.25 92 THR A O 1
ATOM 785 N N . ALA A 1 93 ? 34.726 0.934 -10.776 1.00 79.88 93 ALA A N 1
ATOM 786 C CA . ALA A 1 93 ? 33.902 0.697 -9.584 1.00 79.88 93 ALA A CA 1
ATOM 787 C C . ALA A 1 93 ? 33.946 1.883 -8.596 1.00 79.88 93 ALA A C 1
ATOM 789 O O . ALA A 1 93 ? 32.940 2.220 -7.976 1.00 79.88 93 ALA A O 1
ATOM 790 N N . VAL A 1 94 ? 35.096 2.556 -8.502 1.00 80.50 94 VAL A N 1
ATOM 791 C CA . VAL A 1 94 ? 35.306 3.724 -7.639 1.00 80.50 94 VAL A CA 1
ATOM 792 C C . VAL A 1 94 ? 34.491 4.929 -8.117 1.00 80.50 94 VAL A C 1
ATOM 794 O O . VAL A 1 94 ? 33.772 5.533 -7.322 1.00 80.50 94 VAL A O 1
ATOM 797 N N . GLU A 1 95 ? 34.534 5.253 -9.411 1.00 79.00 95 GLU A N 1
ATOM 798 C CA . GLU A 1 95 ? 33.754 6.359 -9.990 1.00 79.00 95 GLU A CA 1
ATOM 799 C C . GLU A 1 95 ? 32.249 6.122 -9.861 1.00 79.00 95 GLU A C 1
ATOM 801 O O . GLU A 1 95 ? 31.499 7.044 -9.536 1.00 79.00 95 GLU A O 1
ATOM 806 N N . PHE A 1 96 ? 31.802 4.878 -10.048 1.00 83.19 96 PHE A N 1
ATOM 807 C CA . PHE A 1 96 ? 30.402 4.508 -9.863 1.00 83.19 96 PHE A CA 1
ATOM 808 C C . PHE A 1 96 ? 29.930 4.747 -8.421 1.00 83.19 96 PHE A C 1
ATOM 810 O O . PHE A 1 96 ? 28.861 5.319 -8.197 1.00 83.19 96 PHE A O 1
ATOM 817 N N . VAL A 1 97 ? 30.734 4.373 -7.422 1.00 84.06 97 VAL A N 1
ATOM 818 C CA . VAL A 1 97 ? 30.395 4.611 -6.011 1.00 84.06 97 VAL A CA 1
ATOM 819 C C . VAL A 1 97 ? 30.407 6.109 -5.688 1.00 84.06 97 VAL A C 1
ATOM 821 O O . VAL A 1 97 ? 29.471 6.604 -5.061 1.00 84.06 97 VAL A O 1
ATOM 824 N N . GLN A 1 98 ? 31.413 6.859 -6.148 1.00 81.38 98 GLN A N 1
ATOM 825 C CA . GLN A 1 98 ? 31.514 8.303 -5.902 1.00 81.38 98 GLN A CA 1
ATOM 826 C C . GLN A 1 98 ? 30.347 9.081 -6.528 1.00 81.38 98 GLN A C 1
ATOM 828 O O . GLN A 1 98 ? 29.708 9.889 -5.852 1.00 81.38 98 GLN A O 1
ATOM 833 N N . THR A 1 99 ? 30.014 8.796 -7.790 1.00 82.12 99 THR A N 1
ATOM 834 C CA . THR A 1 99 ? 28.857 9.399 -8.477 1.00 82.12 99 THR A CA 1
ATOM 835 C C . THR A 1 99 ? 27.539 9.034 -7.810 1.00 82.12 99 THR A C 1
ATOM 837 O O . THR A 1 99 ? 26.655 9.886 -7.696 1.00 82.12 99 THR A O 1
ATOM 840 N N . SER A 1 100 ? 27.416 7.808 -7.301 1.00 86.31 100 SER A N 1
ATOM 841 C CA . SER A 1 100 ? 26.230 7.371 -6.567 1.00 86.31 100 SER A CA 1
ATOM 842 C C . SER A 1 100 ? 26.068 8.081 -5.226 1.00 86.31 100 SER A C 1
ATOM 844 O O . SER A 1 100 ? 24.961 8.497 -4.885 1.00 86.31 100 SER A O 1
ATOM 846 N N . ILE A 1 101 ? 27.159 8.303 -4.489 1.00 86.31 101 ILE A N 1
ATOM 847 C CA . ILE A 1 101 ? 27.142 9.054 -3.225 1.00 86.31 101 ILE A CA 1
ATOM 848 C C . ILE A 1 101 ? 26.798 10.532 -3.468 1.00 86.31 101 ILE A C 1
ATOM 850 O O . ILE A 1 101 ? 25.990 11.102 -2.734 1.00 86.31 101 ILE A O 1
ATOM 854 N N . ILE A 1 102 ? 27.350 11.153 -4.516 1.00 84.75 102 ILE A N 1
ATOM 855 C CA . ILE A 1 102 ? 27.022 12.539 -4.892 1.00 84.75 102 ILE A CA 1
ATOM 856 C C . ILE A 1 102 ? 25.553 12.646 -5.321 1.00 84.75 102 ILE A C 1
ATOM 858 O O . ILE A 1 102 ? 24.835 13.536 -4.866 1.00 84.75 102 ILE A O 1
ATOM 862 N N . SER A 1 103 ? 25.076 11.705 -6.139 1.00 85.31 103 SER A N 1
ATOM 863 C CA . SER A 1 103 ? 23.667 11.634 -6.545 1.00 85.31 103 SER A CA 1
ATOM 864 C C . SER A 1 103 ? 22.751 11.468 -5.336 1.00 85.31 103 SER A C 1
ATOM 866 O O . SER A 1 103 ? 21.716 12.127 -5.247 1.00 85.31 103 SER A O 1
ATOM 868 N N . TRP A 1 104 ? 23.157 10.665 -4.349 1.00 87.12 104 TRP A N 1
ATOM 869 C CA . TRP A 1 104 ? 22.442 10.548 -3.083 1.00 87.12 104 TRP A CA 1
ATOM 870 C C . TRP A 1 104 ? 22.426 11.863 -2.299 1.00 87.12 104 TRP A C 1
ATOM 872 O O . TRP A 1 104 ? 21.372 12.252 -1.795 1.00 87.12 104 TRP A O 1
ATOM 882 N N . ALA A 1 105 ? 23.538 12.597 -2.243 1.00 85.25 105 ALA A N 1
ATOM 883 C CA . ALA A 1 105 ? 23.594 13.900 -1.583 1.00 85.25 105 ALA A CA 1
ATOM 884 C C . ALA A 1 105 ? 22.650 14.923 -2.244 1.00 85.25 105 ALA A C 1
ATOM 886 O O . ALA A 1 105 ? 22.023 15.725 -1.554 1.00 85.25 105 ALA A O 1
ATOM 887 N N . ILE A 1 106 ? 22.475 14.863 -3.566 1.00 83.38 106 ILE A N 1
ATOM 888 C CA . ILE A 1 106 ? 21.535 15.724 -4.298 1.00 83.38 106 ILE A CA 1
ATOM 889 C C . ILE A 1 106 ? 20.083 15.294 -4.051 1.00 83.38 106 ILE A C 1
ATOM 891 O O . ILE A 1 106 ? 19.224 16.107 -3.716 1.00 83.38 106 ILE A O 1
ATOM 895 N N . VAL A 1 107 ? 19.781 14.006 -4.189 1.00 80.94 107 VAL A N 1
ATOM 896 C CA . VAL A 1 107 ? 18.400 13.513 -4.099 1.00 80.94 107 VAL A CA 1
ATOM 897 C C . VAL A 1 107 ? 17.894 13.517 -2.656 1.00 80.94 107 VAL A C 1
ATOM 899 O O . VAL A 1 107 ? 16.773 13.946 -2.390 1.00 80.94 107 VAL A O 1
ATOM 902 N N . ILE A 1 108 ? 18.713 13.061 -1.710 1.00 77.56 108 ILE A N 1
ATOM 903 C CA . ILE A 1 108 ? 18.343 12.931 -0.299 1.00 77.56 108 ILE A CA 1
ATOM 904 C C . ILE A 1 108 ? 18.842 14.117 0.519 1.00 77.56 108 ILE A C 1
ATOM 906 O O . ILE A 1 108 ? 18.071 14.634 1.310 1.00 77.56 108 ILE A O 1
ATOM 910 N N . GLY A 1 109 ? 20.069 14.604 0.336 1.00 73.44 109 GLY A N 1
ATOM 911 C CA . GLY A 1 109 ? 20.545 15.783 1.075 1.00 73.44 109 GLY A CA 1
ATOM 912 C C . GLY A 1 109 ? 19.772 17.053 0.703 1.00 73.44 109 GLY A C 1
ATOM 913 O O . GLY A 1 109 ? 19.107 17.637 1.558 1.00 73.44 109 GLY A O 1
ATOM 914 N N . LEU A 1 110 ? 19.796 17.443 -0.577 1.00 70.81 110 LEU A N 1
ATOM 915 C CA . LEU A 1 110 ? 19.075 18.623 -1.082 1.00 70.81 110 LEU A CA 1
ATOM 916 C C . LEU A 1 110 ? 17.567 18.383 -1.155 1.00 70.81 110 LEU A C 1
ATOM 918 O O . LEU A 1 110 ? 16.796 19.152 -0.575 1.00 70.81 110 LEU A O 1
ATOM 922 N N . GLY A 1 111 ? 17.148 17.300 -1.814 1.00 68.50 111 GLY A N 1
ATOM 923 C CA . GLY A 1 111 ? 15.732 16.982 -1.974 1.00 68.50 111 GLY A CA 1
ATOM 924 C C . GLY A 1 111 ? 15.024 16.846 -0.628 1.00 68.50 111 GLY A C 1
ATOM 925 O O . GLY A 1 111 ? 14.125 17.625 -0.332 1.00 68.50 111 GLY A O 1
ATOM 926 N N . TYR A 1 112 ? 15.439 15.934 0.255 1.00 66.44 112 TYR A N 1
ATOM 927 C CA . TYR A 1 112 ? 14.726 15.738 1.524 1.00 66.44 112 TYR A CA 1
ATOM 928 C C . TYR A 1 112 ? 14.722 16.989 2.419 1.00 66.44 112 TYR A C 1
ATOM 930 O O . TYR A 1 112 ? 13.700 17.270 3.040 1.00 66.44 112 TYR A O 1
ATOM 938 N N . ALA A 1 113 ? 15.810 17.763 2.491 1.00 62.84 113 ALA A N 1
ATOM 939 C CA . ALA A 1 113 ? 15.859 18.986 3.298 1.00 62.84 113 ALA A CA 1
ATOM 940 C C . ALA A 1 113 ? 14.853 20.048 2.818 1.00 62.84 113 ALA A C 1
ATOM 942 O O . ALA A 1 113 ? 14.120 20.626 3.622 1.00 62.84 113 ALA A O 1
ATOM 943 N N . ILE A 1 114 ? 14.751 20.258 1.503 1.00 62.72 114 ILE A N 1
ATOM 944 C CA . ILE A 1 114 ? 13.783 21.195 0.918 1.00 62.72 114 ILE A CA 1
ATOM 945 C C . ILE A 1 114 ? 12.348 20.676 1.109 1.00 62.72 114 ILE A C 1
ATOM 947 O O . ILE A 1 114 ? 11.435 21.432 1.452 1.00 62.72 114 ILE A O 1
ATOM 951 N N . LEU A 1 115 ? 12.137 19.371 0.928 1.00 58.28 115 LEU A N 1
ATOM 952 C CA . LEU A 1 115 ? 10.818 18.740 1.026 1.00 58.28 115 LEU A CA 1
ATOM 953 C C . LEU A 1 115 ? 10.311 18.719 2.477 1.00 58.28 115 LEU A C 1
ATOM 955 O O . LEU A 1 115 ? 9.168 19.083 2.736 1.00 58.28 115 LEU A O 1
ATOM 959 N N . SER A 1 116 ? 11.169 18.373 3.439 1.00 55.16 116 SER A N 1
ATOM 960 C CA . SER A 1 116 ? 10.830 18.357 4.868 1.00 55.16 116 SER A CA 1
ATOM 961 C C . SER A 1 116 ? 10.655 19.763 5.450 1.00 55.16 116 SER A C 1
ATOM 963 O O . SER A 1 116 ? 9.732 19.973 6.235 1.00 55.16 116 SER A O 1
ATOM 965 N N . GLY A 1 117 ? 11.454 20.744 5.009 1.00 51.84 117 GLY A N 1
ATOM 966 C CA . GLY A 1 117 ? 11.321 22.155 5.392 1.00 51.84 117 GLY A CA 1
ATOM 967 C C . GLY A 1 117 ? 10.007 22.802 4.945 1.00 51.84 117 GLY A C 1
ATOM 968 O O . GLY A 1 117 ? 9.439 23.642 5.641 1.00 51.84 117 GLY A O 1
ATOM 969 N N . THR A 1 118 ? 9.482 22.390 3.789 1.00 48.44 118 THR A N 1
ATOM 970 C CA . THR A 1 118 ? 8.280 22.989 3.182 1.00 48.44 118 THR A CA 1
ATOM 971 C C . THR A 1 118 ? 6.970 22.347 3.639 1.00 48.44 118 THR A C 1
ATOM 973 O O . THR A 1 118 ? 5.911 22.987 3.568 1.00 48.44 118 THR A O 1
ATOM 976 N N . THR A 1 119 ? 7.016 21.120 4.165 1.00 49.44 119 THR A N 1
ATOM 977 C CA . THR A 1 119 ? 5.841 20.407 4.673 1.00 49.44 119 THR A CA 1
ATOM 978 C C . THR A 1 119 ? 5.935 20.185 6.178 1.00 49.44 119 THR A C 1
ATOM 980 O O . THR A 1 119 ? 6.367 19.131 6.637 1.00 49.44 119 THR A O 1
ATOM 983 N N . PHE A 1 120 ? 5.435 21.144 6.963 1.00 53.38 120 PHE A N 1
ATOM 984 C CA . PHE A 1 120 ? 5.031 20.867 8.345 1.00 53.38 120 PHE A CA 1
ATOM 985 C C . PHE A 1 120 ? 3.800 19.944 8.312 1.00 53.38 120 PHE A C 1
ATOM 987 O O . PHE A 1 120 ? 2.651 20.400 8.330 1.00 53.38 120 PHE A O 1
ATOM 994 N N . GLY A 1 121 ? 4.036 18.641 8.160 1.00 57.50 121 GLY A N 1
ATOM 995 C CA . GLY A 1 121 ? 3.078 17.625 8.571 1.00 57.50 121 GLY A CA 1
ATOM 996 C C . GLY A 1 121 ? 3.116 17.622 10.088 1.00 57.50 121 GLY A C 1
ATOM 997 O O . GLY A 1 121 ? 4.196 17.427 10.637 1.00 57.50 121 GLY A O 1
ATOM 998 N N . GLY A 1 122 ? 1.998 17.950 10.735 1.00 66.81 122 GLY A N 1
ATOM 999 C CA . GLY A 1 122 ? 1.913 18.073 12.190 1.00 66.81 122 GLY A CA 1
ATOM 1000 C C . GLY A 1 122 ? 2.475 16.874 12.953 1.00 66.81 122 GLY A C 1
ATOM 1001 O O . GLY A 1 122 ? 2.710 15.811 12.368 1.00 66.81 122 GLY A O 1
ATOM 1002 N N . VAL A 1 123 ? 2.661 17.023 14.267 1.00 76.00 123 VAL A N 1
ATOM 1003 C CA . VAL A 1 123 ? 3.123 15.926 15.139 1.00 76.00 123 VAL A CA 1
ATOM 1004 C C . VAL A 1 123 ? 2.264 14.696 14.900 1.00 76.00 123 VAL A C 1
ATOM 1006 O O . VAL A 1 123 ? 1.052 14.846 14.892 1.00 76.00 123 VAL A O 1
ATOM 1009 N N . ARG A 1 124 ? 2.828 13.491 14.724 1.00 75.25 124 ARG A N 1
ATOM 1010 C CA . ARG A 1 124 ? 2.058 12.275 14.383 1.00 75.25 124 ARG A CA 1
ATOM 1011 C C . ARG A 1 124 ? 0.906 11.986 15.340 1.00 75.25 124 ARG A C 1
ATOM 1013 O O . ARG A 1 124 ? 1.003 12.201 16.543 1.00 75.25 124 ARG A O 1
ATOM 1020 N N . ALA A 1 125 ? -0.140 11.348 14.808 1.00 73.69 125 ALA A N 1
ATOM 1021 C CA . ALA A 1 125 ? -1.390 11.113 15.534 1.00 73.69 125 ALA A CA 1
ATOM 1022 C C . ALA A 1 125 ? -1.189 10.317 16.822 1.00 73.69 125 ALA A C 1
ATOM 1024 O O . ALA A 1 125 ? -1.865 10.563 17.815 1.00 73.69 125 ALA A O 1
ATOM 1025 N N . ASN A 1 126 ? -0.254 9.365 16.814 1.00 79.00 126 ASN A N 1
ATOM 1026 C CA . ASN A 1 126 ? 0.067 8.583 18.002 1.00 79.00 126 ASN A CA 1
ATOM 1027 C C . ASN A 1 126 ? 0.751 9.439 19.069 1.00 79.00 126 ASN A C 1
ATOM 1029 O O . ASN A 1 126 ? 0.359 9.357 20.226 1.00 79.00 126 ASN A O 1
ATOM 1033 N N . ASN A 1 127 ? 1.718 10.273 18.685 1.00 81.50 127 ASN A N 1
ATOM 1034 C CA . ASN A 1 127 ? 2.446 11.147 19.602 1.00 81.50 127 ASN A CA 1
ATOM 1035 C C . ASN A 1 127 ? 1.502 12.205 20.188 1.00 81.50 127 ASN A C 1
ATOM 1037 O O . ASN A 1 127 ? 1.491 12.413 21.397 1.00 81.50 127 ASN A O 1
ATOM 1041 N N . TYR A 1 128 ? 0.645 12.795 19.347 1.00 82.44 128 TYR A N 1
ATOM 1042 C CA . TYR A 1 128 ? -0.404 13.726 19.764 1.00 82.44 128 TYR A CA 1
ATOM 1043 C C . TYR A 1 128 ? -1.392 13.080 20.745 1.00 82.44 128 TYR A C 1
ATOM 1045 O O . TYR A 1 128 ? -1.648 13.612 21.826 1.00 82.44 128 TYR A O 1
ATOM 1053 N N . ARG A 1 129 ? -1.937 11.904 20.399 1.00 81.19 129 ARG A N 1
ATOM 1054 C CA . ARG A 1 129 ? -2.872 11.164 21.263 1.00 81.19 129 ARG A CA 1
ATOM 1055 C C . ARG A 1 129 ? -2.222 10.760 22.574 1.00 81.19 129 ARG A C 1
ATOM 1057 O O . ARG A 1 129 ? -2.858 10.858 23.607 1.00 81.19 129 ARG A O 1
ATOM 1064 N N . PHE A 1 130 ? -0.969 10.330 22.548 1.00 85.50 130 PHE A N 1
ATOM 1065 C CA . PHE A 1 130 ? -0.251 9.967 23.759 1.00 85.50 130 PHE A CA 1
ATOM 1066 C C . PHE A 1 130 ? -0.020 11.185 24.658 1.00 85.50 130 PHE A C 1
ATOM 1068 O O . PHE A 1 130 ? -0.339 11.131 25.842 1.00 85.50 130 PHE A O 1
ATOM 1075 N N . ALA A 1 131 ? 0.433 12.307 24.095 1.00 86.12 131 ALA A N 1
ATOM 1076 C CA . ALA A 1 131 ? 0.626 13.531 24.863 1.00 86.12 131 ALA A CA 1
ATOM 1077 C C . ALA A 1 131 ? -0.685 14.048 25.475 1.00 86.12 131 ALA A C 1
ATOM 1079 O O . ALA A 1 131 ? -0.723 14.380 26.657 1.00 86.12 131 ALA A O 1
ATOM 1080 N N . SER A 1 132 ? -1.773 14.049 24.698 1.00 83.25 132 SER A N 1
ATOM 1081 C CA . SER A 1 132 ? -3.096 14.483 25.165 1.00 83.25 132 SER A CA 1
ATOM 1082 C C . SER A 1 132 ? -3.727 13.523 26.182 1.00 83.25 132 SER A C 1
ATOM 1084 O O . SER A 1 132 ? -4.200 13.975 27.218 1.00 83.25 132 SER A O 1
ATOM 1086 N N . GLN A 1 133 ? -3.714 12.209 25.935 1.00 84.88 133 GLN A N 1
ATOM 1087 C CA . GLN A 1 133 ? -4.354 11.210 26.805 1.00 84.88 133 GLN A CA 1
ATOM 1088 C C . GLN A 1 133 ? -3.636 11.022 28.143 1.00 84.88 133 GLN A C 1
ATOM 1090 O O . GLN A 1 133 ? -4.291 10.766 29.148 1.00 84.88 133 GLN A O 1
ATOM 1095 N N . PHE A 1 134 ? -2.306 11.135 28.162 1.00 85.31 134 PHE A N 1
ATOM 1096 C CA . PHE A 1 134 ? -1.493 10.957 29.371 1.00 85.31 134 PHE A CA 1
ATOM 1097 C C . PHE A 1 134 ? -1.069 12.287 30.006 1.00 85.31 134 PHE A C 1
ATOM 1099 O O . PHE A 1 134 ? -0.164 12.292 30.842 1.00 85.31 134 PHE A O 1
ATOM 1106 N N . ALA A 1 135 ? -1.689 13.399 29.583 1.00 84.69 135 ALA A N 1
ATOM 1107 C CA . ALA A 1 135 ? -1.410 14.759 30.049 1.00 84.69 135 ALA A CA 1
ATOM 1108 C C . ALA A 1 135 ? 0.096 15.094 30.098 1.00 84.69 135 ALA A C 1
ATOM 1110 O O . ALA A 1 135 ? 0.568 15.776 31.006 1.00 84.69 135 ALA A O 1
ATOM 1111 N N . GLN A 1 136 ? 0.863 14.579 29.132 1.00 84.81 136 GLN A N 1
ATOM 1112 C CA . GLN A 1 136 ? 2.293 14.855 29.026 1.00 84.81 136 GLN A CA 1
ATOM 1113 C C . GLN A 1 136 ? 2.509 16.234 28.410 1.00 84.81 136 GLN A C 1
ATOM 1115 O O . GLN A 1 136 ? 1.667 16.744 27.665 1.00 84.81 136 GLN A O 1
ATOM 1120 N N . ASP A 1 137 ? 3.675 16.820 28.673 1.00 84.12 137 ASP A N 1
ATOM 1121 C CA . ASP A 1 137 ? 4.053 18.063 28.015 1.00 84.12 137 ASP A CA 1
ATOM 1122 C C . ASP A 1 137 ? 4.112 17.854 26.491 1.00 84.12 137 ASP A C 1
ATOM 1124 O O . ASP A 1 137 ? 4.831 16.989 25.982 1.00 84.12 137 ASP A O 1
ATOM 1128 N N . TYR A 1 138 ? 3.339 18.659 25.757 1.00 83.31 138 TYR A N 1
ATOM 1129 C CA . TYR A 1 138 ? 3.266 18.607 24.299 1.00 83.31 138 TYR A CA 1
ATOM 1130 C C . TYR A 1 138 ? 4.615 18.909 23.641 1.00 83.31 138 TYR A C 1
ATOM 1132 O O . TYR A 1 138 ? 4.884 18.440 22.534 1.00 83.31 138 TYR A O 1
ATOM 1140 N N . THR A 1 139 ? 5.484 19.649 24.338 1.00 82.25 139 THR A N 1
ATOM 1141 C CA . THR A 1 139 ? 6.854 19.895 23.882 1.00 82.25 139 THR A CA 1
ATOM 1142 C C . THR A 1 139 ? 7.565 18.568 23.606 1.00 82.25 139 THR A C 1
ATOM 1144 O O . THR A 1 139 ? 8.133 18.402 22.530 1.00 82.25 139 THR A O 1
ATOM 1147 N N . LEU A 1 140 ? 7.448 17.573 24.495 1.00 85.06 140 LEU A N 1
ATOM 1148 C CA . LEU A 1 140 ? 8.098 16.267 24.348 1.00 85.06 140 LEU A CA 1
ATOM 1149 C C . LEU A 1 140 ? 7.662 15.548 23.067 1.00 85.06 140 LEU A C 1
ATOM 1151 O O . LEU A 1 140 ? 8.495 14.930 22.410 1.00 85.06 140 LEU A O 1
ATOM 1155 N N . ALA A 1 141 ? 6.395 15.685 22.667 1.00 84.19 141 ALA A N 1
ATOM 1156 C CA . ALA A 1 141 ? 5.877 15.093 21.435 1.00 84.19 141 ALA A CA 1
ATOM 1157 C C . ALA A 1 141 ? 6.459 15.748 20.170 1.00 84.19 141 ALA A C 1
ATOM 1159 O O . ALA A 1 141 ? 6.744 15.056 19.193 1.00 84.19 141 ALA A O 1
ATOM 1160 N N . ILE A 1 142 ? 6.664 17.069 20.199 1.00 82.25 142 ILE A N 1
ATOM 1161 C CA . ILE A 1 142 ? 7.315 17.830 19.121 1.00 82.25 142 ILE A CA 1
ATOM 1162 C C . ILE A 1 142 ? 8.795 17.461 19.032 1.00 82.25 142 ILE A C 1
ATOM 1164 O O . ILE A 1 142 ? 9.307 17.207 17.942 1.00 82.25 142 ILE A O 1
ATOM 1168 N N . PHE A 1 143 ? 9.487 17.398 20.169 1.00 83.06 143 PHE A N 1
ATOM 1169 C CA . PHE A 1 143 ? 10.894 17.011 20.202 1.00 83.06 143 PHE A CA 1
ATOM 1170 C C . PHE A 1 143 ? 11.102 15.563 19.752 1.00 83.06 143 PHE A C 1
ATOM 1172 O O . PHE A 1 143 ? 12.037 15.299 18.999 1.00 83.06 143 PHE A O 1
ATOM 1179 N N . ASP A 1 144 ? 10.225 14.639 20.139 1.00 84.38 144 ASP A N 1
ATOM 1180 C CA . ASP A 1 144 ? 10.257 13.267 19.632 1.00 84.38 144 ASP A CA 1
ATOM 1181 C C . ASP A 1 144 ? 10.090 13.224 18.098 1.00 84.38 144 ASP A C 1
ATOM 1183 O O . ASP A 1 144 ? 10.943 12.691 17.379 1.00 84.38 144 ASP A O 1
ATOM 1187 N N . GLU A 1 145 ? 9.036 13.861 17.570 1.00 82.50 145 GLU A N 1
ATOM 1188 C CA . GLU A 1 145 ? 8.728 13.791 16.137 1.00 82.50 145 GLU A CA 1
ATOM 1189 C C . GLU A 1 145 ? 9.774 14.500 15.273 1.00 82.50 145 GLU A C 1
ATOM 1191 O O . GLU A 1 145 ? 10.147 13.966 14.230 1.00 82.50 145 GLU A O 1
ATOM 1196 N N . TYR A 1 146 ? 10.265 15.674 15.673 1.00 79.44 146 TYR A N 1
ATOM 1197 C CA . TYR A 1 146 ? 11.131 16.485 14.813 1.00 79.44 146 TYR A CA 1
ATOM 1198 C C . TYR A 1 146 ? 12.613 16.404 15.169 1.00 79.44 146 TYR A C 1
ATOM 1200 O O . TYR A 1 146 ? 13.440 16.493 14.268 1.00 79.44 146 TYR A O 1
ATOM 1208 N N . VAL A 1 147 ? 12.986 16.217 16.437 1.00 82.56 147 VAL A N 1
ATOM 1209 C CA . VAL A 1 147 ? 14.401 16.189 16.850 1.00 82.56 147 VAL A CA 1
ATOM 1210 C C . VAL A 1 147 ? 14.900 14.754 16.968 1.00 82.56 147 VAL A C 1
ATOM 1212 O O . VAL A 1 147 ? 15.858 14.388 16.288 1.00 82.56 147 VAL A O 1
ATOM 1215 N N . LEU A 1 148 ? 14.244 13.908 17.768 1.00 83.44 148 LEU A N 1
ATOM 1216 C CA . LEU A 1 148 ? 14.700 12.533 17.977 1.00 83.44 148 LEU A CA 1
ATOM 1217 C C . LEU A 1 148 ? 14.623 11.716 16.681 1.00 83.44 148 LEU A C 1
ATOM 1219 O O . LEU A 1 148 ? 15.584 11.033 16.321 1.00 83.44 148 LEU A O 1
ATOM 1223 N N . SER A 1 149 ? 13.522 11.826 15.932 1.00 80.12 149 SER A N 1
ATOM 1224 C CA . SER A 1 149 ? 13.389 11.127 14.648 1.00 80.12 149 SER A CA 1
ATOM 1225 C C . SER A 1 149 ? 14.468 11.547 13.635 1.00 80.12 149 SER A C 1
ATOM 1227 O O . SER A 1 149 ? 15.001 10.702 12.909 1.00 80.12 149 SER A O 1
ATOM 1229 N N . THR A 1 150 ? 14.835 12.831 13.638 1.00 80.25 150 THR A N 1
ATOM 1230 C CA . THR A 1 150 ? 15.906 13.413 12.822 1.00 80.25 150 THR A CA 1
ATOM 1231 C C . THR A 1 150 ? 17.263 12.844 13.200 1.00 80.25 150 THR A C 1
ATOM 1233 O O . THR A 1 150 ? 17.987 12.372 12.325 1.00 80.25 150 THR A O 1
ATOM 1236 N N . LEU A 1 151 ? 17.579 12.809 14.495 1.00 83.94 151 LEU A N 1
ATOM 1237 C CA . LEU A 1 151 ? 18.836 12.254 14.992 1.00 83.94 151 LEU A CA 1
ATOM 1238 C C . LEU A 1 151 ? 18.972 10.770 14.639 1.00 83.94 151 LEU A C 1
ATOM 1240 O O . LEU A 1 151 ? 20.007 10.354 14.123 1.00 83.94 151 LEU A O 1
ATOM 1244 N N . VAL A 1 152 ? 17.911 9.981 14.835 1.00 84.06 152 VAL A N 1
ATOM 1245 C CA . VAL A 1 152 ? 17.903 8.550 14.492 1.00 84.06 152 VAL A CA 1
ATOM 1246 C C . VAL A 1 152 ? 18.083 8.339 12.986 1.00 84.06 152 VAL A C 1
ATOM 1248 O O . VAL A 1 152 ? 18.881 7.498 12.576 1.00 84.06 152 VAL A O 1
ATOM 1251 N N . ASN A 1 153 ? 17.375 9.098 12.142 1.00 82.38 153 ASN A N 1
ATOM 1252 C CA . ASN A 1 153 ? 17.521 8.992 10.688 1.00 82.38 153 ASN A CA 1
ATOM 1253 C C . ASN A 1 153 ? 18.931 9.377 10.229 1.00 82.38 153 ASN A C 1
ATOM 1255 O O . ASN A 1 153 ? 19.512 8.680 9.396 1.00 82.38 153 ASN A O 1
ATOM 1259 N N . GLY A 1 154 ? 19.480 10.464 10.773 1.00 84.25 154 GLY A N 1
ATOM 1260 C CA . GLY A 1 154 ? 20.816 10.920 10.421 1.00 84.25 154 GLY A CA 1
ATOM 1261 C C . GLY A 1 154 ? 21.912 9.966 10.876 1.00 84.25 154 GLY A C 1
ATOM 1262 O O . GLY A 1 154 ? 22.837 9.707 10.108 1.00 84.25 154 GLY A O 1
ATOM 1263 N N . ALA A 1 155 ? 21.774 9.355 12.054 1.00 87.44 155 ALA A N 1
ATOM 1264 C CA . ALA A 1 155 ? 22.700 8.332 12.535 1.00 87.44 155 ALA A CA 1
ATOM 1265 C C . ALA A 1 155 ? 22.724 7.094 11.619 1.00 87.44 155 ALA A C 1
ATOM 1267 O O . ALA A 1 155 ? 23.799 6.606 11.277 1.00 87.44 155 ALA A O 1
ATOM 1268 N N . ILE A 1 156 ? 21.555 6.627 11.156 1.00 87.06 156 ILE A N 1
ATOM 1269 C CA . ILE A 1 156 ? 21.457 5.485 10.229 1.00 87.06 156 ILE A CA 1
ATOM 1270 C C . ILE A 1 156 ? 22.165 5.795 8.904 1.00 87.06 156 ILE A C 1
ATOM 1272 O O . ILE A 1 156 ? 22.979 4.993 8.452 1.00 87.06 156 ILE A O 1
ATOM 1276 N N . TYR A 1 157 ? 21.888 6.947 8.282 1.00 86.62 157 TYR A N 1
ATOM 1277 C CA . TYR A 1 157 ? 22.554 7.318 7.028 1.00 86.62 157 TYR A CA 1
ATOM 1278 C C . TYR A 1 157 ? 24.053 7.547 7.207 1.00 86.62 157 TYR A C 1
ATOM 1280 O O . TYR A 1 157 ? 24.823 7.118 6.357 1.00 86.62 157 TYR A O 1
ATOM 1288 N N . THR A 1 158 ? 24.472 8.149 8.323 1.00 88.75 158 THR A N 1
ATOM 1289 C CA . THR A 1 158 ? 25.894 8.312 8.657 1.00 88.75 158 THR A CA 1
ATOM 1290 C C . THR A 1 158 ? 26.590 6.953 8.710 1.00 88.75 158 THR A C 1
ATOM 1292 O O . THR A 1 158 ? 27.597 6.762 8.036 1.00 88.75 158 THR A O 1
ATOM 1295 N N . GLY A 1 159 ? 26.022 5.980 9.434 1.00 88.75 159 GLY A N 1
ATOM 1296 C CA . GLY A 1 159 ? 26.572 4.625 9.504 1.00 88.75 159 GLY A CA 1
ATOM 1297 C C . GLY A 1 159 ? 26.642 3.938 8.137 1.00 88.75 159 GLY A C 1
ATOM 1298 O O . GLY A 1 159 ? 27.675 3.377 7.784 1.00 88.75 159 GLY A O 1
ATOM 1299 N N . LEU A 1 160 ? 25.578 4.030 7.332 1.00 87.62 160 LEU A N 1
ATOM 1300 C CA . LEU A 1 160 ? 25.538 3.433 5.990 1.00 87.62 160 LEU A CA 1
ATOM 1301 C C . LEU A 1 160 ? 26.554 4.069 5.029 1.00 87.62 160 LEU A C 1
ATOM 1303 O O . LEU A 1 160 ? 27.218 3.354 4.282 1.00 87.62 160 LEU A O 1
ATOM 1307 N N . LEU A 1 161 ? 26.703 5.394 5.054 1.00 87.44 161 LEU A N 1
ATOM 1308 C CA . LEU A 1 161 ? 27.662 6.106 4.206 1.00 87.44 161 LEU A CA 1
ATOM 1309 C C . LEU A 1 161 ? 29.107 5.841 4.619 1.00 87.44 161 LEU A C 1
ATOM 1311 O O . LEU A 1 161 ? 29.952 5.702 3.742 1.00 87.44 161 LEU A O 1
ATOM 1315 N N . LEU A 1 162 ? 29.394 5.724 5.920 1.00 87.81 162 LEU A N 1
ATOM 1316 C CA . LEU A 1 162 ? 30.723 5.335 6.399 1.00 87.81 162 LEU A CA 1
ATOM 1317 C C . LEU A 1 162 ? 31.109 3.934 5.904 1.00 87.81 162 LEU A C 1
ATOM 1319 O O . LEU A 1 162 ? 32.226 3.753 5.426 1.00 87.81 162 LEU A O 1
ATOM 1323 N N . LEU A 1 163 ? 30.174 2.974 5.939 1.00 84.50 163 LEU A N 1
ATOM 1324 C CA . LEU A 1 163 ? 30.393 1.626 5.399 1.00 84.50 163 LEU A CA 1
ATOM 1325 C C . LEU A 1 163 ? 30.666 1.647 3.889 1.00 84.50 163 LEU A C 1
ATOM 1327 O O . LEU A 1 163 ? 31.616 1.022 3.426 1.00 84.50 163 LEU A O 1
ATOM 1331 N N . LEU A 1 164 ? 29.875 2.400 3.117 1.00 80.75 164 LEU A N 1
ATOM 1332 C CA . LEU A 1 164 ? 30.106 2.583 1.676 1.00 80.75 164 LEU A CA 1
ATOM 1333 C C . LEU A 1 164 ? 31.420 3.315 1.391 1.00 80.75 164 LEU A C 1
ATOM 1335 O O . LEU A 1 164 ? 32.066 3.092 0.368 1.00 80.75 164 LEU A O 1
ATOM 1339 N N . GLY A 1 165 ? 31.831 4.173 2.316 1.00 76.50 165 GLY A N 1
ATOM 1340 C CA . GLY A 1 165 ? 33.026 4.972 2.202 1.00 76.50 165 GLY A CA 1
ATOM 1341 C C . GLY A 1 165 ? 34.328 4.185 2.202 1.00 76.50 165 GLY A C 1
ATOM 1342 O O . GLY A 1 165 ? 35.287 4.596 1.550 1.00 76.50 165 GLY A O 1
ATOM 1343 N N . MET A 1 166 ? 34.331 3.011 2.834 1.00 73.81 166 MET A N 1
ATOM 1344 C CA . MET A 1 166 ? 35.447 2.065 2.765 1.00 73.81 166 MET A CA 1
ATOM 1345 C C . MET A 1 166 ? 35.695 1.563 1.330 1.00 73.81 166 MET A C 1
ATOM 1347 O O . MET A 1 166 ? 36.825 1.228 0.992 1.00 73.81 166 MET A O 1
ATOM 1351 N N . PHE A 1 167 ? 34.670 1.567 0.467 1.00 71.62 167 PHE A N 1
ATOM 1352 C CA . PHE A 1 167 ? 34.755 1.115 -0.928 1.00 71.62 167 PHE A CA 1
ATOM 1353 C C . PHE A 1 167 ? 35.000 2.249 -1.937 1.00 71.62 167 PHE A C 1
ATOM 1355 O O . PHE A 1 167 ? 35.440 1.993 -3.054 1.00 71.62 167 PHE A O 1
ATOM 1362 N N . ALA A 1 168 ? 34.731 3.507 -1.568 1.00 70.25 168 ALA A N 1
ATOM 1363 C CA . ALA A 1 168 ? 34.802 4.652 -2.484 1.00 70.25 168 ALA A CA 1
ATOM 1364 C C . ALA A 1 168 ? 36.227 5.203 -2.707 1.00 70.25 168 ALA A C 1
ATOM 1366 O O . ALA A 1 168 ? 36.405 6.144 -3.483 1.00 70.25 168 ALA A O 1
ATOM 1367 N N . GLY A 1 169 ? 37.229 4.687 -1.985 1.00 73.25 169 GLY A N 1
ATOM 1368 C CA . GLY A 1 169 ? 38.641 5.079 -2.108 1.00 73.25 169 GLY A CA 1
ATOM 1369 C C . GLY A 1 169 ? 38.977 6.519 -1.686 1.00 73.25 169 GLY A C 1
ATOM 1370 O O . GLY A 1 169 ? 40.137 6.910 -1.757 1.00 73.25 169 GLY A O 1
ATOM 1371 N N . ASN A 1 170 ? 37.997 7.320 -1.247 1.00 79.69 170 ASN A N 1
ATOM 1372 C CA . ASN A 1 170 ? 38.191 8.725 -0.882 1.00 79.69 170 ASN A CA 1
ATOM 1373 C C . ASN A 1 170 ? 37.387 9.105 0.368 1.00 79.69 170 ASN A C 1
ATOM 1375 O O . ASN A 1 170 ? 36.276 9.621 0.265 1.00 79.69 170 ASN A O 1
ATOM 1379 N N . PHE A 1 171 ? 37.969 8.865 1.547 1.00 83.81 171 PHE A N 1
ATOM 1380 C CA . PHE A 1 171 ? 37.340 9.101 2.853 1.00 83.81 171 PHE A CA 1
ATOM 1381 C C . PHE A 1 171 ? 36.840 10.546 3.050 1.00 83.81 171 PHE A C 1
ATOM 1383 O O . PHE A 1 171 ? 35.775 10.763 3.629 1.00 83.81 171 PHE A O 1
ATOM 1390 N N . ILE A 1 172 ? 37.575 11.533 2.525 1.00 85.69 172 ILE A N 1
ATOM 1391 C CA . ILE A 1 172 ? 37.257 12.960 2.678 1.00 85.69 172 ILE A CA 1
ATOM 1392 C C . ILE A 1 172 ? 35.946 13.307 1.962 1.00 85.69 172 ILE A C 1
ATOM 1394 O O . ILE A 1 172 ? 35.128 14.042 2.513 1.00 85.69 172 ILE A O 1
ATOM 1398 N N . LEU A 1 173 ? 35.698 12.724 0.783 1.00 84.69 173 LEU A N 1
ATOM 1399 C CA . LEU A 1 173 ? 34.429 12.886 0.068 1.00 84.69 173 LEU A CA 1
ATOM 1400 C C . LEU A 1 173 ? 33.241 12.429 0.924 1.00 84.69 173 LEU A C 1
ATOM 1402 O O . LEU A 1 173 ? 32.257 13.154 1.050 1.00 84.69 173 LEU A O 1
ATOM 1406 N N . ILE A 1 174 ? 33.332 11.242 1.531 1.00 85.69 174 ILE A N 1
ATOM 1407 C CA . ILE A 1 174 ? 32.249 10.697 2.365 1.00 85.69 174 ILE A CA 1
ATOM 1408 C C . ILE A 1 174 ? 32.022 11.580 3.582 1.00 85.69 174 ILE A C 1
ATOM 1410 O O . ILE A 1 174 ? 30.877 11.899 3.893 1.00 85.69 174 ILE A O 1
ATOM 1414 N N . LEU A 1 175 ? 33.098 12.006 4.246 1.00 87.88 175 LEU A N 1
ATOM 1415 C CA . LEU A 1 175 ? 33.009 12.902 5.392 1.00 87.88 175 LEU A CA 1
ATOM 1416 C C . LEU A 1 175 ? 32.300 14.208 5.012 1.00 87.88 175 LEU A C 1
ATOM 1418 O O . LEU A 1 175 ? 31.347 14.603 5.680 1.00 87.88 175 LEU A O 1
ATOM 1422 N N . ASN A 1 176 ? 32.702 14.838 3.906 1.00 87.94 176 ASN A N 1
ATOM 1423 C CA . ASN A 1 176 ? 32.079 16.064 3.412 1.00 87.94 176 ASN A CA 1
ATOM 1424 C C . ASN A 1 176 ? 30.604 15.865 3.053 1.00 87.94 176 ASN A C 1
ATOM 1426 O O . ASN A 1 176 ? 29.777 16.712 3.385 1.00 87.94 176 ASN A O 1
ATOM 1430 N N . VAL A 1 177 ? 30.246 14.737 2.437 1.00 86.81 177 VAL A N 1
ATOM 1431 C CA . VAL A 1 177 ? 28.850 14.404 2.115 1.00 86.81 177 VAL A CA 1
ATOM 1432 C C . VAL A 1 177 ? 28.017 14.173 3.378 1.00 86.81 177 VAL A C 1
ATOM 1434 O O . VAL A 1 177 ? 26.888 14.656 3.455 1.00 86.81 177 VAL A O 1
ATOM 1437 N N . ILE A 1 178 ? 28.563 13.495 4.391 1.00 88.50 178 ILE A N 1
ATOM 1438 C CA . ILE A 1 178 ? 27.903 13.301 5.690 1.00 88.50 178 ILE A CA 1
ATOM 1439 C C . ILE A 1 178 ? 27.681 14.650 6.381 1.00 88.50 178 ILE A C 1
ATOM 1441 O O . ILE A 1 178 ? 26.576 14.925 6.851 1.00 88.50 178 ILE A O 1
ATOM 1445 N N . LEU A 1 179 ? 28.707 15.502 6.435 1.00 89.50 179 LEU A N 1
ATOM 1446 C CA . LEU A 1 179 ? 28.608 16.819 7.063 1.00 89.50 179 LEU A CA 1
ATOM 1447 C C . LEU A 1 179 ? 27.616 17.719 6.321 1.00 89.50 179 LEU A C 1
ATOM 1449 O O . LEU A 1 179 ? 26.801 18.380 6.962 1.00 89.50 179 LEU A O 1
ATOM 1453 N N . LEU A 1 180 ? 27.631 17.710 4.984 1.00 87.50 180 LEU A N 1
ATOM 1454 C CA . LEU A 1 180 ? 26.639 18.413 4.172 1.00 87.50 180 LEU A CA 1
ATOM 1455 C C . LEU A 1 180 ? 25.231 17.906 4.470 1.00 87.50 180 LEU A C 1
ATOM 1457 O O . LEU A 1 180 ? 24.336 18.710 4.709 1.00 87.50 180 LEU A O 1
ATOM 1461 N N . TYR A 1 181 ? 25.034 16.589 4.512 1.00 86.44 181 TYR A N 1
ATOM 1462 C CA . TYR A 1 181 ? 23.746 16.003 4.856 1.00 86.44 181 TYR A CA 1
ATOM 1463 C C . TYR A 1 181 ? 23.253 16.503 6.223 1.00 86.44 181 TYR A C 1
ATOM 1465 O O . TYR A 1 181 ? 22.126 16.984 6.318 1.00 86.44 181 TYR A O 1
ATOM 1473 N N . TRP A 1 182 ? 24.095 16.484 7.262 1.00 87.38 182 TRP A N 1
ATOM 1474 C CA . TRP A 1 182 ? 23.728 17.008 8.582 1.00 87.38 182 TRP A CA 1
ATOM 1475 C C . TRP A 1 182 ? 23.440 18.511 8.574 1.00 87.38 182 TRP A C 1
ATOM 1477 O O . TRP A 1 182 ? 22.441 18.934 9.159 1.00 87.38 182 TRP A O 1
ATOM 1487 N N . ALA A 1 183 ? 24.261 19.310 7.887 1.00 87.81 183 ALA A N 1
ATOM 1488 C CA . ALA A 1 183 ? 24.051 20.747 7.732 1.00 87.81 183 ALA A CA 1
ATOM 1489 C C . ALA A 1 183 ? 22.674 21.040 7.124 1.00 87.81 183 ALA A C 1
ATOM 1491 O O . ALA A 1 183 ? 21.869 21.783 7.687 1.00 87.81 183 ALA A O 1
ATOM 1492 N N . MET A 1 184 ? 22.381 20.398 5.995 1.00 83.19 184 MET A N 1
ATOM 1493 C CA . MET A 1 184 ? 21.131 20.554 5.263 1.00 83.19 184 MET A CA 1
ATOM 1494 C C . MET A 1 184 ? 19.920 20.115 6.081 1.00 83.19 184 MET A C 1
ATOM 1496 O O . MET A 1 184 ? 18.905 20.809 6.120 1.00 83.19 184 MET A O 1
ATOM 1500 N N . TYR A 1 185 ? 20.033 18.986 6.772 1.00 81.38 185 TYR A N 1
ATOM 1501 C CA . TYR A 1 185 ? 18.936 18.420 7.543 1.00 81.38 185 TYR A CA 1
ATOM 1502 C C . TYR A 1 185 ? 18.626 19.253 8.803 1.00 81.38 185 TYR A C 1
ATOM 1504 O O . TYR A 1 185 ? 17.459 19.469 9.135 1.00 81.38 185 TYR A O 1
ATOM 1512 N N . LEU A 1 186 ? 19.644 19.793 9.482 1.00 85.69 186 LEU A N 1
ATOM 1513 C CA . LEU A 1 186 ? 19.455 20.702 10.621 1.00 85.69 186 LEU A CA 1
ATOM 1514 C C . LEU A 1 186 ? 18.915 22.073 10.188 1.00 85.69 186 LEU A C 1
ATOM 1516 O O . LEU A 1 186 ? 18.092 22.657 10.897 1.00 85.69 186 LEU A O 1
ATOM 1520 N N . LEU A 1 187 ? 19.330 22.587 9.026 1.00 83.50 187 LEU A N 1
ATOM 1521 C CA . LEU A 1 187 ? 18.753 23.805 8.445 1.00 83.50 187 LEU A CA 1
ATOM 1522 C C . LEU A 1 187 ? 17.286 23.599 8.058 1.00 83.50 187 LEU A C 1
ATOM 1524 O O . LEU A 1 187 ? 16.458 24.475 8.313 1.00 83.50 187 LEU A O 1
ATOM 1528 N N . ALA A 1 188 ? 16.946 22.432 7.505 1.00 79.56 188 ALA A N 1
ATOM 1529 C CA . ALA A 1 188 ? 15.562 22.065 7.234 1.00 79.56 188 ALA A CA 1
ATOM 1530 C C . ALA A 1 188 ? 14.736 22.095 8.523 1.00 79.56 188 ALA A C 1
ATOM 1532 O O . ALA A 1 188 ? 13.711 22.772 8.565 1.00 79.56 188 ALA A O 1
ATOM 1533 N N . LEU A 1 189 ? 15.223 21.478 9.602 1.00 79.38 189 LEU A N 1
ATOM 1534 C CA . LEU A 1 189 ? 14.581 21.525 10.917 1.00 79.38 189 LEU A CA 1
ATOM 1535 C C . LEU A 1 189 ? 14.369 22.968 11.419 1.00 79.38 189 LEU A C 1
ATOM 1537 O O . LEU A 1 189 ? 13.269 23.319 11.850 1.00 79.38 189 LEU A O 1
ATOM 1541 N N . ALA A 1 190 ? 15.373 23.839 11.287 1.00 80.56 190 ALA A N 1
ATOM 1542 C CA . ALA A 1 190 ? 15.244 25.248 11.664 1.00 80.56 190 ALA A CA 1
ATOM 1543 C C . ALA A 1 190 ? 14.177 25.971 10.822 1.00 80.56 190 ALA A C 1
ATOM 1545 O O . ALA A 1 190 ? 13.395 26.769 11.346 1.00 80.56 190 ALA A O 1
ATOM 1546 N N . SER A 1 191 ? 14.113 25.669 9.520 1.00 77.19 191 SER A N 1
ATOM 1547 C CA . SER A 1 191 ? 13.118 26.235 8.605 1.00 77.19 191 SER A CA 1
ATOM 1548 C C . SER A 1 191 ? 11.692 25.792 8.948 1.00 77.19 191 SER A C 1
ATOM 1550 O O . SER A 1 191 ? 10.784 26.624 8.930 1.00 77.19 191 SER A O 1
ATOM 1552 N N . VAL A 1 192 ? 11.509 24.526 9.352 1.00 74.38 192 VAL A N 1
ATOM 1553 C CA . VAL A 1 192 ? 10.236 23.971 9.835 1.00 74.38 192 VAL A CA 1
ATOM 1554 C C . VAL A 1 192 ? 9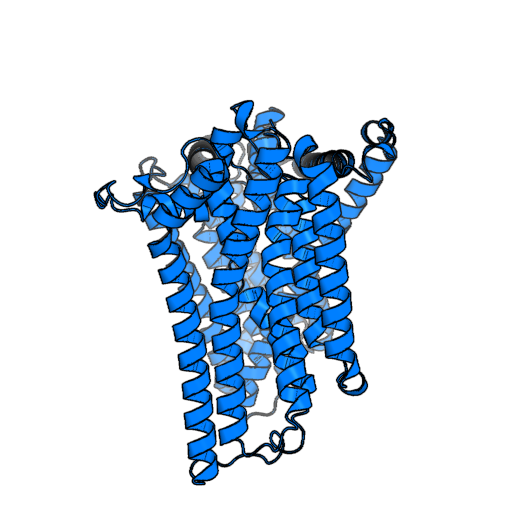.737 24.813 11.007 1.00 74.38 192 VAL A C 1
ATOM 1556 O O . VAL A 1 192 ? 8.637 25.364 10.928 1.00 74.38 192 VAL A O 1
ATOM 1559 N N . PHE A 1 193 ? 10.572 25.005 12.036 1.00 75.50 193 PHE A N 1
ATOM 1560 C CA . PHE A 1 193 ? 10.212 25.803 13.210 1.00 75.50 193 PHE A CA 1
ATOM 1561 C C . PHE A 1 193 ? 9.921 27.268 12.865 1.00 75.50 193 PHE A C 1
ATOM 1563 O O . PHE A 1 193 ? 8.906 27.820 13.302 1.00 75.50 193 PHE A O 1
ATOM 1570 N N . TYR A 1 194 ? 10.751 27.883 12.020 1.00 75.62 194 TYR A N 1
ATOM 1571 C CA . TYR A 1 194 ? 10.569 29.263 11.571 1.00 75.62 194 TYR A CA 1
ATOM 1572 C C . TYR A 1 194 ? 9.241 29.478 10.828 1.00 75.62 194 TYR A C 1
ATOM 1574 O O . TYR A 1 194 ? 8.499 30.421 11.126 1.00 75.62 194 TYR A O 1
ATOM 1582 N N . ILE A 1 195 ? 8.910 28.593 9.882 1.00 71.44 195 ILE A N 1
ATOM 1583 C CA . ILE A 1 195 ? 7.661 28.656 9.115 1.00 71.44 195 ILE A CA 1
ATOM 1584 C C . ILE A 1 195 ? 6.464 28.458 10.046 1.00 71.44 195 ILE A C 1
ATOM 1586 O O . ILE A 1 195 ? 5.485 29.203 9.944 1.00 71.44 195 ILE A O 1
ATOM 1590 N N . SER A 1 196 ? 6.535 27.504 10.981 1.00 69.31 196 SER A N 1
ATOM 1591 C CA . SER A 1 196 ? 5.458 27.281 11.951 1.00 69.31 196 SER A CA 1
ATOM 1592 C C . SER A 1 196 ? 5.241 28.472 12.890 1.00 69.31 196 SER A C 1
ATOM 1594 O O . SER A 1 196 ? 4.095 28.817 13.170 1.00 69.31 196 SER A O 1
ATOM 1596 N N . ALA A 1 197 ? 6.299 29.182 13.297 1.00 69.00 197 ALA A N 1
ATOM 1597 C CA . ALA A 1 197 ? 6.181 30.372 14.143 1.00 69.00 197 ALA A CA 1
ATOM 1598 C C . ALA A 1 197 ? 5.473 31.551 13.439 1.00 69.00 197 ALA A C 1
ATOM 1600 O O . ALA A 1 197 ? 4.768 32.340 14.086 1.00 69.00 197 ALA A O 1
ATOM 1601 N N . ARG A 1 198 ? 5.657 31.675 12.114 1.00 68.31 198 ARG A N 1
ATOM 1602 C CA . ARG A 1 198 ? 5.153 32.786 11.280 1.00 68.31 198 ARG A CA 1
ATOM 1603 C C . ARG A 1 198 ? 3.867 32.483 10.515 1.00 68.31 198 ARG A C 1
ATOM 1605 O O . ARG A 1 198 ? 3.348 33.362 9.822 1.00 68.31 198 ARG A O 1
ATOM 1612 N N . ARG A 1 199 ? 3.331 31.268 10.616 1.00 63.75 199 ARG A N 1
ATOM 1613 C CA . ARG A 1 199 ? 2.087 30.905 9.934 1.00 63.75 199 ARG A CA 1
ATOM 1614 C C . ARG A 1 199 ? 0.936 31.751 10.491 1.00 63.75 199 ARG A C 1
ATOM 1616 O O . ARG A 1 199 ? 0.643 31.693 11.681 1.00 63.75 199 ARG A O 1
ATOM 1623 N N . LYS A 1 200 ? 0.300 32.566 9.641 1.00 57.28 200 LYS A N 1
ATOM 1624 C CA . LYS A 1 200 ? -0.891 33.341 10.029 1.00 57.28 200 LYS A CA 1
ATOM 1625 C C . LYS A 1 200 ? -2.041 32.380 10.351 1.00 57.28 200 LYS A C 1
ATOM 1627 O O . LYS A 1 200 ? -2.318 31.482 9.560 1.00 57.28 200 LYS A O 1
ATOM 1632 N N . GLU A 1 201 ? -2.754 32.642 11.448 1.00 52.06 201 GLU A N 1
ATOM 1633 C CA . GLU A 1 201 ? -3.900 31.857 11.958 1.00 52.06 201 GLU A CA 1
ATOM 1634 C C . GLU A 1 201 ? -5.015 31.605 10.921 1.00 52.06 201 GLU A C 1
ATOM 1636 O O . GLU A 1 201 ? -5.805 30.680 11.061 1.00 52.06 201 GLU A O 1
ATOM 1641 N N . ARG A 1 202 ? -5.076 32.400 9.845 1.00 42.34 202 ARG A N 1
ATOM 1642 C CA . ARG A 1 202 ? -6.155 32.370 8.846 1.00 42.34 202 ARG A CA 1
ATOM 1643 C C . ARG A 1 202 ? -6.118 31.220 7.837 1.00 42.34 202 ARG A C 1
ATOM 1645 O O . ARG A 1 202 ? -7.075 31.093 7.074 1.00 42.34 202 ARG A O 1
ATOM 1652 N N . THR A 1 203 ? -5.093 30.368 7.792 1.00 46.91 203 THR A N 1
ATOM 1653 C CA . THR A 1 203 ? -5.170 29.140 6.972 1.00 46.91 203 THR A CA 1
ATOM 1654 C C . THR A 1 203 ? -5.921 28.052 7.729 1.00 46.91 203 THR A C 1
ATOM 1656 O O . THR A 1 203 ? -5.358 27.012 8.057 1.00 46.91 203 THR A O 1
ATOM 1659 N N . ALA A 1 204 ? -7.194 28.328 8.017 1.00 41.88 204 ALA A N 1
ATOM 1660 C CA . ALA A 1 204 ? -8.136 27.353 8.528 1.00 41.88 204 ALA A CA 1
ATOM 1661 C C . ALA A 1 204 ? -8.108 26.109 7.632 1.00 41.88 204 ALA A C 1
ATOM 1663 O O . ALA A 1 204 ? -8.120 26.214 6.396 1.00 41.88 204 ALA A O 1
ATOM 1664 N N . VAL A 1 205 ? -8.082 24.935 8.259 1.00 47.38 205 VAL A N 1
ATOM 1665 C CA . VAL A 1 205 ? -8.148 23.616 7.619 1.00 47.38 205 VAL A CA 1
ATOM 1666 C C . VAL A 1 205 ? -9.569 23.373 7.078 1.00 47.38 205 VAL A C 1
ATOM 1668 O O . VAL A 1 205 ? -10.263 22.438 7.440 1.00 47.38 205 VAL A O 1
ATOM 1671 N N . GLY A 1 206 ? -10.049 24.270 6.215 1.00 45.28 206 GLY A N 1
ATOM 1672 C CA . GLY A 1 206 ? -11.209 24.053 5.355 1.00 45.28 206 GLY A CA 1
ATOM 1673 C C . GLY A 1 206 ? -10.784 23.472 4.003 1.00 45.28 206 GLY A C 1
ATOM 1674 O O . GLY A 1 206 ? -9.593 23.326 3.716 1.00 45.28 206 GLY A O 1
ATOM 1675 N N . LYS A 1 207 ? -11.745 23.221 3.101 1.00 42.59 207 LYS A N 1
ATOM 1676 C CA . LYS A 1 207 ? -11.494 22.711 1.730 1.00 42.59 207 LYS A CA 1
ATOM 1677 C C . LYS A 1 207 ? -10.401 23.493 0.965 1.00 42.59 207 LYS A C 1
ATOM 1679 O O . LYS A 1 207 ? -9.672 22.911 0.163 1.00 42.59 207 LYS A O 1
ATOM 1684 N N . LYS A 1 208 ? -10.236 24.796 1.241 1.00 40.62 208 LYS A N 1
ATOM 1685 C CA . LYS A 1 208 ? -9.159 25.641 0.683 1.00 40.62 208 LYS A CA 1
ATOM 1686 C C . LYS A 1 208 ? -7.765 25.313 1.251 1.00 40.62 208 LYS A C 1
ATOM 1688 O O . LYS A 1 208 ? -6.799 25.360 0.495 1.00 40.62 208 LYS A O 1
ATOM 1693 N N . GLY A 1 209 ? -7.654 24.930 2.524 1.00 44.84 209 GLY A N 1
ATOM 1694 C CA . GLY A 1 209 ? -6.400 24.507 3.161 1.00 44.84 209 GLY A CA 1
ATOM 1695 C C . GLY A 1 209 ? -5.899 23.153 2.648 1.00 44.84 209 GLY A C 1
ATOM 1696 O O . GLY A 1 209 ? -4.717 23.016 2.349 1.00 44.84 209 GLY A O 1
ATOM 1697 N N . ILE A 1 210 ? -6.804 22.193 2.423 1.00 45.06 210 ILE A N 1
ATOM 1698 C CA . ILE A 1 210 ? -6.481 20.887 1.810 1.00 45.06 210 ILE A CA 1
ATOM 1699 C C . ILE A 1 210 ? -6.029 21.064 0.352 1.00 45.06 210 ILE A C 1
ATOM 1701 O O . ILE A 1 210 ? -5.048 20.461 -0.076 1.00 45.06 210 ILE A O 1
ATOM 1705 N N . ARG A 1 211 ? -6.683 21.952 -0.412 1.00 39.62 211 ARG A N 1
ATOM 1706 C CA . ARG A 1 211 ? -6.261 22.288 -1.783 1.00 39.62 211 ARG A CA 1
ATOM 1707 C C . ARG A 1 211 ? -4.878 22.951 -1.806 1.00 39.62 211 ARG A C 1
ATOM 1709 O O . ARG A 1 211 ? -4.065 22.612 -2.657 1.00 39.62 211 ARG A O 1
ATOM 1716 N N . GLN A 1 212 ? -4.574 23.832 -0.850 1.00 47.53 212 GLN A N 1
ATOM 1717 C CA . GLN A 1 212 ? -3.233 24.412 -0.696 1.00 47.53 212 GLN A CA 1
ATOM 1718 C C . GLN A 1 212 ? -2.184 23.379 -0.255 1.00 47.53 212 GLN A C 1
ATOM 1720 O O . GLN A 1 212 ? -1.047 23.450 -0.715 1.00 47.53 212 GLN A O 1
ATOM 1725 N N . PHE A 1 213 ? -2.549 22.409 0.587 1.00 46.19 213 PHE A N 1
ATOM 1726 C CA . PHE A 1 213 ? -1.682 21.287 0.952 1.00 46.19 213 PHE A CA 1
ATOM 1727 C C . PHE A 1 213 ? -1.374 20.402 -0.263 1.00 46.19 213 PHE A C 1
ATOM 1729 O O . PHE A 1 213 ? -0.211 20.101 -0.506 1.00 46.19 213 PHE A O 1
ATOM 1736 N N . ASN A 1 214 ? -2.377 20.089 -1.093 1.00 45.62 214 ASN A N 1
ATOM 1737 C CA . ASN A 1 214 ? -2.186 19.322 -2.327 1.00 45.62 214 ASN A CA 1
ATOM 1738 C C . ASN A 1 214 ? -1.306 20.058 -3.350 1.00 45.62 214 ASN A C 1
ATOM 1740 O O . ASN A 1 214 ? -0.414 19.443 -3.927 1.00 45.62 214 ASN A O 1
ATOM 1744 N N . VAL A 1 215 ? -1.484 21.370 -3.541 1.00 53.66 215 VAL A N 1
ATOM 1745 C CA . VAL A 1 215 ? -0.626 22.171 -4.441 1.00 53.66 215 VAL A CA 1
ATOM 1746 C C . VAL A 1 215 ? 0.814 22.242 -3.921 1.00 53.66 215 VAL A C 1
ATOM 1748 O O . VAL A 1 215 ? 1.756 22.118 -4.700 1.00 53.66 215 VAL A O 1
ATOM 1751 N N . LYS A 1 216 ? 1.007 22.352 -2.600 1.00 56.59 216 LYS A N 1
ATOM 1752 C CA . LYS A 1 216 ? 2.341 22.265 -1.986 1.00 56.59 216 LYS A CA 1
ATOM 1753 C C . LYS A 1 216 ? 2.944 20.867 -2.127 1.00 56.59 216 LYS A C 1
ATOM 1755 O O . LYS A 1 216 ? 4.121 20.769 -2.439 1.00 56.59 216 LYS A O 1
ATOM 1760 N N . SER A 1 217 ? 2.150 19.803 -1.994 1.00 53.47 217 SER A N 1
ATOM 1761 C CA . SER A 1 217 ? 2.607 18.421 -2.202 1.00 53.47 217 SER A CA 1
ATOM 1762 C C . SER A 1 217 ? 2.969 18.120 -3.665 1.00 53.47 217 SER A C 1
ATOM 1764 O O . SER A 1 217 ? 3.904 17.370 -3.921 1.00 53.47 217 SER A O 1
ATOM 1766 N N . LEU A 1 218 ? 2.290 18.762 -4.624 1.00 56.19 218 LEU A N 1
ATOM 1767 C CA . LEU A 1 218 ? 2.643 18.729 -6.046 1.00 56.19 218 LEU A CA 1
ATOM 1768 C C . LEU A 1 218 ? 3.965 19.457 -6.303 1.00 56.19 218 LEU A C 1
ATOM 1770 O O . LEU A 1 218 ? 4.833 18.898 -6.961 1.00 56.19 218 LEU A O 1
ATOM 1774 N N . GLY A 1 219 ? 4.160 20.654 -5.737 1.00 60.16 219 GLY A N 1
ATOM 1775 C CA . GLY A 1 219 ? 5.436 21.381 -5.825 1.00 60.16 219 GLY A CA 1
ATOM 1776 C C . GLY A 1 219 ? 6.608 20.619 -5.193 1.00 60.16 219 GLY A C 1
ATOM 1777 O O . GLY A 1 219 ? 7.703 20.601 -5.741 1.00 60.16 219 GLY A O 1
ATOM 1778 N N . VAL A 1 220 ? 6.354 19.918 -4.087 1.00 62.84 220 VAL A N 1
ATOM 1779 C CA . VAL A 1 220 ? 7.277 18.980 -3.425 1.00 62.84 220 VAL A CA 1
ATOM 1780 C C . VAL A 1 220 ? 7.603 17.804 -4.354 1.00 62.84 220 VAL A C 1
ATOM 1782 O O . VAL A 1 220 ? 8.770 17.501 -4.579 1.00 62.84 220 VAL A O 1
ATOM 1785 N N . GLY A 1 221 ? 6.600 17.194 -4.990 1.00 62.94 221 GLY A N 1
ATOM 1786 C CA . GLY A 1 221 ? 6.821 16.161 -6.006 1.00 62.94 221 GLY A CA 1
ATOM 1787 C C . GLY A 1 221 ? 7.696 16.651 -7.165 1.00 62.94 221 GLY A C 1
ATOM 1788 O O . GLY A 1 221 ? 8.664 15.986 -7.518 1.00 62.94 221 GLY A O 1
ATOM 1789 N N . VAL A 1 222 ? 7.407 17.839 -7.708 1.00 71.62 222 VAL A N 1
ATOM 1790 C CA . VAL A 1 222 ? 8.184 18.463 -8.795 1.00 71.62 222 VAL A CA 1
ATOM 1791 C C . VAL A 1 222 ? 9.627 18.738 -8.371 1.00 71.62 222 VAL A C 1
ATOM 1793 O O . VAL A 1 222 ? 10.540 18.411 -9.119 1.00 71.62 222 VAL A O 1
ATOM 1796 N N . LEU A 1 223 ? 9.860 19.274 -7.170 1.00 72.12 223 LEU A N 1
ATOM 1797 C CA . LEU A 1 223 ? 11.213 19.497 -6.643 1.00 72.12 223 LEU A CA 1
ATOM 1798 C C . LEU A 1 223 ? 11.984 18.184 -6.454 1.00 72.12 223 LEU A C 1
ATOM 1800 O O . LEU A 1 223 ? 13.159 18.116 -6.801 1.00 72.12 223 LEU A O 1
ATOM 1804 N N . GLY A 1 224 ? 11.322 17.126 -5.976 1.00 72.44 224 GLY A N 1
ATOM 1805 C CA . GLY A 1 224 ? 11.915 15.789 -5.906 1.00 72.44 224 GLY A CA 1
ATOM 1806 C C . GLY A 1 224 ? 12.324 15.258 -7.285 1.00 72.44 224 GLY A C 1
ATOM 1807 O O . GLY A 1 224 ? 13.435 14.753 -7.445 1.00 72.44 224 GLY A O 1
ATOM 1808 N N . TRP A 1 225 ? 11.471 15.440 -8.299 1.00 74.75 225 TRP A N 1
ATOM 1809 C CA . TRP A 1 225 ? 11.795 15.108 -9.691 1.00 74.75 225 TRP A CA 1
ATOM 1810 C C . TRP A 1 225 ? 12.941 15.955 -10.247 1.00 74.75 225 TRP A C 1
ATOM 1812 O O . TRP A 1 225 ? 13.810 15.413 -10.920 1.00 74.75 225 TRP A O 1
ATOM 1822 N N . LEU A 1 226 ? 13.001 17.250 -9.928 1.00 82.38 226 LEU A N 1
ATOM 1823 C CA . LEU A 1 226 ? 14.111 18.123 -10.321 1.00 82.38 226 LEU A CA 1
ATOM 1824 C C . LEU A 1 226 ? 15.438 17.684 -9.691 1.00 82.38 226 LEU A C 1
ATOM 1826 O O . LEU A 1 226 ? 16.450 17.680 -10.382 1.00 82.38 226 LEU A O 1
ATOM 1830 N N . CYS A 1 227 ? 15.450 17.259 -8.423 1.00 82.19 227 CYS A N 1
ATOM 1831 C CA . CYS A 1 227 ? 16.648 16.695 -7.794 1.00 82.19 227 CYS A CA 1
ATOM 1832 C C . CYS A 1 227 ? 17.077 15.373 -8.452 1.00 82.19 227 CYS A C 1
ATOM 1834 O O . CYS A 1 227 ? 18.271 15.150 -8.648 1.00 82.19 227 CYS A O 1
ATOM 1836 N N . LEU A 1 228 ? 16.126 14.513 -8.837 1.00 80.94 228 LEU A N 1
ATOM 1837 C CA . LEU A 1 228 ? 16.413 13.276 -9.574 1.00 80.94 228 LEU A CA 1
ATOM 1838 C C . LEU A 1 228 ? 16.973 13.560 -10.974 1.00 80.94 228 LEU A C 1
ATOM 1840 O O . LEU A 1 228 ? 18.016 13.013 -11.329 1.00 80.94 228 LEU A O 1
ATOM 1844 N N . ILE A 1 229 ? 16.349 14.458 -11.738 1.00 80.69 229 ILE A N 1
ATOM 1845 C CA . ILE A 1 229 ? 16.833 14.887 -13.060 1.00 80.69 229 ILE A CA 1
ATOM 1846 C C . ILE A 1 229 ? 18.214 15.536 -12.931 1.00 80.69 229 ILE A C 1
ATOM 1848 O O . ILE A 1 229 ? 19.132 15.173 -13.660 1.00 80.69 229 ILE A O 1
ATOM 1852 N N . GLY A 1 230 ? 18.392 16.430 -11.955 1.00 81.31 230 GLY A N 1
ATOM 1853 C CA . GLY A 1 230 ? 19.674 17.062 -11.650 1.00 81.31 230 GLY A CA 1
ATOM 1854 C C . GLY A 1 230 ? 20.766 16.042 -11.331 1.00 81.31 230 GLY A C 1
ATOM 1855 O O . GLY A 1 230 ? 21.873 16.158 -11.847 1.00 81.31 230 GLY A O 1
ATOM 1856 N N . SER A 1 231 ? 20.453 14.991 -10.565 1.00 82.12 231 SER A N 1
ATOM 1857 C CA . SER A 1 231 ? 21.402 13.897 -10.322 1.00 82.12 231 SER A CA 1
ATOM 1858 C C . SER A 1 231 ? 21.758 13.130 -11.603 1.00 82.12 231 SER A C 1
ATOM 1860 O O . SER A 1 231 ? 22.924 12.818 -11.819 1.00 82.12 231 SER A O 1
ATOM 1862 N N . GLY A 1 232 ? 20.791 12.897 -12.499 1.00 77.94 232 GLY A N 1
ATOM 1863 C CA . GLY A 1 232 ? 21.035 12.262 -13.798 1.00 77.94 232 GLY A CA 1
ATOM 1864 C C . GLY A 1 232 ? 21.935 13.100 -14.712 1.00 77.94 232 GLY A C 1
ATOM 1865 O O . GLY A 1 232 ? 22.833 12.557 -15.352 1.00 77.94 232 GLY A O 1
ATOM 1866 N N . LEU A 1 233 ? 21.765 14.428 -14.709 1.00 78.00 233 LEU A N 1
ATOM 1867 C CA . LEU A 1 233 ? 22.644 15.351 -15.435 1.00 78.00 233 LEU A CA 1
ATOM 1868 C C . LEU A 1 233 ? 24.080 15.304 -14.897 1.00 78.00 233 LEU A C 1
ATOM 1870 O O . LEU A 1 233 ? 25.022 15.246 -15.683 1.00 78.00 233 LEU A O 1
ATOM 1874 N N . VAL A 1 234 ? 24.263 15.253 -13.574 1.00 76.25 234 VAL A N 1
ATOM 1875 C CA . VAL A 1 234 ? 25.595 15.101 -12.960 1.00 76.25 234 VAL A CA 1
ATOM 1876 C C . VAL A 1 234 ? 26.263 13.788 -13.386 1.00 76.25 234 VAL A C 1
ATOM 1878 O O . VAL A 1 234 ? 27.460 13.775 -13.667 1.00 76.25 234 VAL A O 1
ATOM 1881 N N . VAL A 1 235 ? 25.502 12.695 -13.495 1.00 75.56 235 VAL A N 1
ATOM 1882 C CA . VAL A 1 235 ? 26.013 11.400 -13.982 1.00 75.56 235 VAL A CA 1
ATOM 1883 C C . VAL A 1 235 ? 26.415 11.475 -15.461 1.00 75.56 235 VAL A C 1
ATOM 1885 O O . VAL A 1 235 ? 27.474 10.972 -15.840 1.00 75.56 235 VAL A O 1
ATOM 1888 N N . GLN A 1 236 ? 25.611 12.130 -16.303 1.00 73.69 236 GLN A N 1
ATOM 1889 C CA . GLN A 1 236 ? 25.851 12.220 -17.747 1.00 73.69 236 GLN A CA 1
ATOM 1890 C C . GLN A 1 236 ? 27.019 13.158 -18.107 1.00 73.69 236 GLN A C 1
ATOM 1892 O O . GLN A 1 236 ? 27.817 12.849 -18.997 1.00 73.69 236 GLN A O 1
ATOM 1897 N N . PHE A 1 237 ? 27.168 14.270 -17.386 1.00 72.56 237 PHE A N 1
ATOM 1898 C CA . PHE A 1 237 ? 28.191 15.295 -17.631 1.00 72.56 237 PHE A CA 1
ATOM 1899 C C . PHE A 1 237 ? 29.389 15.207 -16.672 1.00 72.56 237 PHE A C 1
ATOM 1901 O O . PHE A 1 237 ? 30.184 16.136 -16.597 1.00 72.56 237 PHE A O 1
ATOM 1908 N N . MET A 1 238 ? 29.572 14.087 -15.961 1.00 66.12 238 MET A N 1
ATOM 1909 C CA . MET A 1 238 ? 30.616 13.916 -14.936 1.00 66.12 238 MET A CA 1
ATOM 1910 C C . MET A 1 238 ? 32.026 14.456 -15.297 1.00 66.12 238 MET A C 1
ATOM 1912 O O . MET A 1 238 ? 32.641 15.054 -14.412 1.00 66.12 238 MET A O 1
ATOM 1916 N N . PRO A 1 239 ? 32.560 14.312 -16.535 1.00 66.56 239 PRO A N 1
ATOM 1917 C CA . PRO A 1 239 ? 33.857 14.890 -16.911 1.00 66.56 239 PRO A CA 1
ATOM 1918 C C . PRO A 1 239 ? 33.927 16.413 -16.728 1.00 66.56 239 PRO A C 1
ATOM 1920 O O . PRO A 1 239 ? 34.929 16.921 -16.229 1.00 66.56 239 PRO A O 1
ATOM 1923 N N . ASP A 1 240 ? 32.839 17.123 -17.030 1.00 68.12 240 ASP A N 1
ATOM 1924 C CA . ASP A 1 240 ? 32.726 18.577 -16.869 1.00 68.12 240 ASP A CA 1
ATOM 1925 C C . ASP A 1 240 ? 32.521 18.972 -15.392 1.00 68.12 240 ASP A C 1
ATOM 1927 O O . ASP A 1 240 ? 32.836 20.087 -14.978 1.00 68.12 240 ASP A O 1
ATOM 1931 N N . PHE A 1 241 ? 32.053 18.032 -14.562 1.00 66.94 241 PHE A N 1
ATOM 1932 C CA . PHE A 1 241 ? 31.868 18.189 -13.113 1.00 66.94 241 PHE A CA 1
ATOM 1933 C C . PHE A 1 241 ? 33.097 17.778 -12.278 1.00 66.94 241 PHE A C 1
ATOM 1935 O O . PHE A 1 241 ? 33.073 17.914 -11.051 1.00 66.94 241 PHE A O 1
ATOM 1942 N N . GLN A 1 242 ? 34.198 17.342 -12.901 1.00 69.50 242 GLN A N 1
ATOM 1943 C CA . GLN A 1 242 ? 35.460 17.024 -12.213 1.00 69.50 242 GLN A CA 1
ATOM 1944 C C . GLN A 1 242 ? 35.965 18.136 -11.267 1.00 69.50 242 GLN A C 1
ATOM 1946 O O . GLN A 1 242 ? 36.419 17.803 -10.169 1.00 69.50 242 GLN A O 1
ATOM 1951 N N . PRO A 1 243 ? 35.849 19.444 -11.585 1.00 75.62 243 PRO A N 1
ATOM 1952 C CA . PRO A 1 243 ? 36.214 20.511 -10.651 1.00 75.62 243 PRO A CA 1
ATOM 1953 C C . PRO A 1 243 ? 35.377 20.498 -9.365 1.00 75.62 243 PRO A C 1
ATOM 1955 O O . PRO A 1 243 ? 35.912 20.689 -8.276 1.00 75.62 243 PRO A O 1
ATOM 1958 N N . ILE A 1 244 ? 34.076 20.212 -9.467 1.00 71.25 244 ILE A N 1
ATOM 1959 C CA . ILE A 1 244 ? 33.165 20.143 -8.316 1.00 71.25 244 ILE A CA 1
ATOM 1960 C C . ILE A 1 244 ? 33.491 18.923 -7.455 1.00 71.25 244 ILE A C 1
ATOM 1962 O O . ILE A 1 244 ? 33.538 19.034 -6.231 1.00 71.25 244 ILE A O 1
ATOM 1966 N N . ILE A 1 245 ? 33.789 17.781 -8.080 1.00 73.50 245 ILE A N 1
ATOM 1967 C CA . ILE A 1 245 ? 34.245 16.584 -7.363 1.00 73.50 245 ILE A CA 1
ATOM 1968 C C . ILE A 1 245 ? 35.551 16.890 -6.623 1.00 73.50 245 ILE A C 1
ATOM 1970 O O . ILE A 1 245 ? 35.640 16.613 -5.432 1.00 73.50 245 ILE A O 1
ATOM 1974 N N . ARG A 1 246 ? 36.522 17.553 -7.267 1.00 76.75 246 ARG A N 1
ATOM 1975 C CA . ARG A 1 246 ? 37.783 17.964 -6.623 1.00 76.75 246 ARG A CA 1
ATOM 1976 C C . ARG A 1 246 ? 37.555 18.858 -5.405 1.00 76.75 246 ARG A C 1
ATOM 1978 O O . ARG A 1 246 ? 38.166 18.622 -4.363 1.00 76.75 246 ARG A O 1
ATOM 1985 N N . VAL A 1 247 ? 36.645 19.828 -5.500 1.00 80.38 247 VAL A N 1
ATOM 1986 C CA . VAL A 1 247 ? 36.259 20.680 -4.364 1.00 80.38 247 VAL A CA 1
ATOM 1987 C C . VAL A 1 247 ? 35.630 19.845 -3.246 1.00 80.38 247 VAL A C 1
ATOM 1989 O O . VAL A 1 247 ? 36.067 19.952 -2.103 1.00 80.38 247 VAL A O 1
ATOM 1992 N N . LEU A 1 248 ? 34.683 18.956 -3.562 1.00 76.75 248 LEU A N 1
ATOM 1993 C CA . LEU A 1 248 ? 34.044 18.066 -2.582 1.00 76.75 248 LEU A CA 1
ATOM 1994 C C . LEU A 1 248 ? 35.021 17.066 -1.944 1.00 76.75 248 LEU A C 1
ATOM 1996 O O . LEU A 1 248 ? 34.804 16.640 -0.812 1.00 76.75 248 LEU A O 1
ATOM 2000 N N . THR A 1 249 ? 36.102 16.702 -2.633 1.00 78.69 249 THR A N 1
ATOM 2001 C CA . THR A 1 249 ? 37.178 15.855 -2.092 1.00 78.69 249 THR A CA 1
ATOM 2002 C C . THR A 1 249 ? 38.248 16.640 -1.332 1.00 78.69 249 THR A C 1
ATOM 2004 O O . THR A 1 249 ? 39.123 16.036 -0.716 1.00 78.69 249 THR A O 1
ATOM 2007 N N . SER A 1 250 ? 38.214 17.975 -1.374 1.00 82.50 250 SER A N 1
ATOM 2008 C CA . SER A 1 250 ? 39.228 18.808 -0.730 1.00 82.50 250 SER A CA 1
ATOM 2009 C C . SER A 1 250 ? 38.991 18.919 0.779 1.00 82.50 250 SER A C 1
ATOM 2011 O O . SER A 1 250 ? 37.857 19.045 1.249 1.00 82.50 250 SER A O 1
ATOM 2013 N N . GLY A 1 251 ? 40.080 18.925 1.553 1.00 81.44 251 GLY A N 1
ATOM 2014 C CA . GLY A 1 251 ? 40.017 19.155 2.998 1.00 81.44 251 GLY A CA 1
ATOM 2015 C C . GLY A 1 251 ? 39.493 20.550 3.351 1.00 81.44 251 GLY A C 1
ATOM 2016 O O . GLY A 1 251 ? 38.754 20.693 4.316 1.00 81.44 251 GLY A O 1
ATOM 2017 N N . TYR A 1 252 ? 39.784 21.571 2.539 1.00 83.69 252 TYR A N 1
ATOM 2018 C CA . TYR A 1 252 ? 39.319 22.947 2.766 1.00 83.69 252 TYR A CA 1
ATOM 2019 C C . TYR A 1 252 ? 37.794 23.077 2.722 1.00 83.69 252 TYR A C 1
ATOM 2021 O O . TYR A 1 252 ? 37.213 23.854 3.479 1.00 83.69 252 TYR A O 1
ATOM 2029 N N . PHE A 1 253 ? 37.130 22.278 1.881 1.00 86.75 253 PHE A N 1
ATOM 2030 C CA . PHE A 1 253 ? 35.676 22.291 1.784 1.00 86.75 253 PHE A CA 1
ATOM 2031 C C . PHE A 1 253 ? 34.990 21.834 3.080 1.00 86.75 253 PHE A C 1
ATOM 2033 O O . PHE A 1 253 ? 33.880 22.283 3.339 1.00 86.75 253 PHE A O 1
ATOM 2040 N N . THR A 1 254 ? 35.651 21.041 3.938 1.00 87.38 254 THR A N 1
ATOM 2041 C CA . THR A 1 254 ? 35.093 20.560 5.224 1.00 87.38 254 THR A CA 1
ATOM 2042 C C . THR A 1 254 ? 34.632 21.689 6.151 1.00 87.38 254 THR A C 1
ATOM 2044 O O . THR A 1 254 ? 33.687 21.515 6.924 1.00 87.38 254 THR A O 1
ATOM 2047 N N . VAL A 1 255 ? 35.246 22.871 6.044 1.00 89.06 255 VAL A N 1
ATOM 2048 C CA . VAL A 1 255 ? 34.925 24.040 6.872 1.00 89.06 255 VAL A CA 1
ATOM 2049 C C . VAL A 1 255 ? 33.515 24.560 6.577 1.00 89.06 255 VAL A C 1
ATOM 2051 O O . VAL A 1 255 ? 32.800 24.955 7.496 1.00 89.06 255 VAL A O 1
ATOM 2054 N N . ILE A 1 256 ? 33.073 24.518 5.316 1.00 88.44 256 ILE A N 1
ATOM 2055 C CA . ILE A 1 256 ? 31.776 25.073 4.904 1.00 88.44 256 ILE A CA 1
ATOM 2056 C C . ILE A 1 256 ? 30.608 24.303 5.553 1.00 88.44 256 ILE A C 1
ATOM 2058 O O . ILE A 1 256 ? 29.788 24.939 6.220 1.00 88.44 256 ILE A O 1
ATOM 2062 N N . PRO A 1 257 ? 30.514 22.961 5.448 1.00 88.38 257 PRO A N 1
ATOM 2063 C CA . PRO A 1 257 ? 29.496 22.190 6.155 1.00 88.38 257 PRO A CA 1
ATOM 2064 C C . PRO A 1 257 ? 29.518 22.392 7.672 1.00 88.38 257 PRO A C 1
ATOM 2066 O O . PRO A 1 257 ? 28.455 22.482 8.279 1.00 88.38 257 PRO A O 1
ATOM 2069 N N . LEU A 1 258 ? 30.699 22.507 8.290 1.00 91.06 258 LEU A N 1
ATOM 2070 C CA . LEU A 1 258 ? 30.819 22.737 9.734 1.00 91.06 258 LEU A CA 1
ATOM 2071 C C . LEU A 1 258 ? 30.243 24.096 10.151 1.00 91.06 258 LEU A C 1
ATOM 2073 O O . LEU A 1 258 ? 29.484 24.166 11.119 1.00 91.06 258 LEU A O 1
ATOM 2077 N N . LEU A 1 259 ? 30.531 25.158 9.392 1.00 92.38 259 LEU A N 1
ATOM 2078 C CA . LEU A 1 259 ? 29.937 26.479 9.617 1.00 92.38 259 LEU A CA 1
ATOM 2079 C C . LEU A 1 259 ? 28.412 26.447 9.458 1.00 92.38 259 LEU A C 1
ATOM 2081 O O . LEU A 1 259 ? 27.694 27.022 10.277 1.00 92.38 259 LEU A O 1
ATOM 2085 N N . LEU A 1 260 ? 27.905 25.734 8.448 1.00 89.75 260 LEU A N 1
ATOM 2086 C CA . LEU A 1 260 ? 26.464 25.570 8.242 1.00 89.75 260 LEU A CA 1
ATOM 2087 C C . LEU A 1 260 ? 25.800 24.782 9.378 1.00 89.75 260 LEU A C 1
ATOM 2089 O O . LEU A 1 260 ? 24.710 25.158 9.805 1.00 89.75 260 LEU A O 1
ATOM 2093 N N . ILE A 1 261 ? 26.448 23.737 9.907 1.00 90.81 261 ILE A N 1
ATOM 2094 C CA . ILE A 1 261 ? 25.974 23.015 11.099 1.00 90.81 261 ILE A CA 1
ATOM 2095 C C . ILE A 1 261 ? 25.927 23.962 12.301 1.00 90.81 261 ILE A C 1
ATOM 2097 O O . ILE A 1 261 ? 24.909 24.008 12.989 1.00 90.81 261 ILE A O 1
ATOM 2101 N N . GLY A 1 262 ? 26.981 24.750 12.535 1.00 90.31 262 GLY A N 1
ATOM 2102 C CA . GLY A 1 262 ? 27.022 25.735 13.620 1.00 90.31 262 GLY A CA 1
ATOM 2103 C C . GLY A 1 262 ? 25.880 26.752 13.530 1.00 90.31 262 GLY A C 1
ATOM 2104 O O . GLY A 1 262 ? 25.151 26.958 14.502 1.00 90.31 262 GLY A O 1
ATOM 2105 N N . LEU A 1 263 ? 25.653 27.314 12.337 1.00 90.94 263 LEU A N 1
ATOM 2106 C CA . LEU A 1 263 ? 24.522 28.204 12.064 1.00 90.94 263 LEU A CA 1
ATOM 2107 C C . LEU A 1 263 ? 23.179 27.504 12.309 1.00 90.94 263 LEU A C 1
ATOM 2109 O O . LEU A 1 263 ? 22.292 28.066 12.951 1.00 90.94 263 LEU A O 1
ATOM 2113 N N . ALA A 1 264 ? 23.019 26.273 11.825 1.00 87.62 264 ALA A N 1
ATOM 2114 C CA . ALA A 1 264 ? 21.789 25.512 11.985 1.00 87.62 264 ALA A CA 1
ATOM 2115 C C . ALA A 1 264 ? 21.485 25.216 13.457 1.00 87.62 264 ALA A C 1
ATOM 2117 O O . ALA A 1 264 ? 20.340 25.361 13.886 1.00 87.62 264 ALA A O 1
ATOM 2118 N N . LEU A 1 265 ? 22.490 24.832 14.246 1.00 88.69 265 LEU A N 1
ATOM 2119 C CA . LEU A 1 265 ? 22.348 24.600 15.683 1.00 88.69 265 LEU A CA 1
ATOM 2120 C C . LEU A 1 265 ? 21.964 25.887 16.415 1.00 88.69 265 LEU A C 1
ATOM 2122 O O . LEU A 1 265 ? 21.032 25.864 17.216 1.00 88.69 265 LEU A O 1
ATOM 2126 N N . PHE A 1 266 ? 22.599 27.013 16.080 1.00 88.19 266 PHE A N 1
ATOM 2127 C CA . PHE A 1 266 ? 22.250 28.323 16.631 1.00 88.19 266 PHE A CA 1
ATOM 2128 C C . PHE A 1 266 ? 20.793 28.716 16.325 1.00 88.19 266 PHE A C 1
ATOM 2130 O O . PHE A 1 266 ? 20.042 29.102 17.225 1.00 88.19 266 PHE A O 1
ATOM 2137 N N . LEU A 1 267 ? 20.357 28.568 15.068 1.00 85.25 267 LEU A N 1
ATOM 2138 C CA . LEU A 1 267 ? 18.979 28.859 14.658 1.00 85.25 267 LEU A CA 1
ATOM 2139 C C . LEU A 1 267 ? 17.971 27.949 15.371 1.00 85.25 267 LEU A C 1
ATOM 2141 O O . LEU A 1 267 ? 16.963 28.434 15.884 1.00 85.25 267 LEU A O 1
ATOM 2145 N N . ASN A 1 268 ? 18.253 26.646 15.442 1.00 82.50 268 ASN A N 1
ATOM 2146 C CA . ASN A 1 268 ? 17.407 25.684 16.144 1.00 82.50 268 ASN A CA 1
ATOM 2147 C C . ASN A 1 268 ? 17.327 26.000 17.641 1.00 82.50 268 ASN A C 1
ATOM 2149 O O . ASN A 1 268 ? 16.229 26.040 18.183 1.00 82.50 268 ASN A O 1
ATOM 2153 N N . GLN A 1 269 ? 18.448 26.303 18.302 1.00 82.00 269 GLN A N 1
ATOM 2154 C CA . GLN A 1 269 ? 18.474 26.670 19.721 1.00 82.00 269 GLN A CA 1
ATOM 2155 C C . GLN A 1 269 ? 17.626 27.913 20.006 1.00 82.00 269 GLN A C 1
ATOM 2157 O O . GLN A 1 269 ? 16.888 27.939 20.989 1.00 82.00 269 GLN A O 1
ATOM 2162 N N . ARG A 1 270 ? 17.684 28.926 19.134 1.00 79.75 270 ARG A N 1
ATOM 2163 C CA . ARG A 1 270 ? 16.866 30.139 19.263 1.00 79.75 270 ARG A CA 1
ATOM 2164 C C . ARG A 1 270 ? 15.369 29.860 19.105 1.00 79.75 270 ARG A C 1
ATOM 2166 O O . ARG A 1 270 ? 14.555 30.520 19.741 1.00 79.75 270 ARG A O 1
ATOM 2173 N N . MET A 1 271 ? 14.998 28.909 18.251 1.00 73.44 271 MET A N 1
ATOM 2174 C CA . MET A 1 271 ? 13.595 28.555 18.014 1.00 73.44 271 MET A CA 1
ATOM 2175 C C . MET A 1 271 ? 13.038 27.600 19.077 1.00 73.44 271 MET A C 1
ATOM 2177 O O . MET A 1 271 ? 11.873 27.731 19.446 1.00 73.44 271 MET A O 1
ATOM 2181 N N . LEU A 1 272 ? 13.868 26.676 19.571 1.00 69.81 272 LEU A N 1
ATOM 2182 C CA . LEU A 1 272 ? 13.530 25.609 20.523 1.00 69.81 272 LEU A CA 1
ATOM 2183 C C . LEU A 1 272 ? 13.769 25.989 21.989 1.00 69.81 272 LEU A C 1
ATOM 2185 O O . LEU A 1 272 ? 13.534 25.163 22.875 1.00 69.81 272 LEU A O 1
ATOM 2189 N N . SER A 1 273 ? 14.257 27.200 22.272 1.00 66.25 273 SER A N 1
ATOM 2190 C CA . SER A 1 273 ? 14.438 27.659 23.647 1.00 66.25 273 SER A CA 1
ATOM 2191 C C . SER A 1 273 ? 13.102 27.636 24.396 1.00 66.25 273 SER A C 1
ATOM 2193 O O . SER A 1 273 ? 12.044 27.970 23.859 1.00 66.25 273 SER A O 1
ATOM 2195 N N . ARG A 1 274 ? 13.156 27.209 25.663 1.00 52.84 274 ARG A N 1
ATOM 2196 C CA . ARG A 1 274 ? 11.988 26.995 26.536 1.00 52.84 274 ARG A CA 1
ATOM 2197 C C . ARG A 1 274 ? 11.138 28.262 26.721 1.00 52.84 274 ARG A C 1
ATOM 2199 O O . ARG A 1 274 ? 9.942 28.156 26.977 1.00 52.84 274 ARG A O 1
ATOM 2206 N N . ASP A 1 275 ? 11.740 29.430 26.516 1.00 54.72 275 ASP A N 1
ATOM 2207 C CA . ASP A 1 275 ? 11.090 30.742 26.594 1.00 54.72 275 ASP A CA 1
ATOM 2208 C C . ASP A 1 275 ? 10.215 31.051 25.369 1.00 54.72 275 ASP A C 1
ATOM 2210 O O . ASP A 1 275 ? 9.354 31.926 25.411 1.00 54.72 275 ASP A O 1
ATOM 2214 N N . ASN A 1 276 ? 10.352 30.291 24.279 1.00 66.56 276 ASN A N 1
ATOM 2215 C CA . ASN A 1 276 ? 9.563 30.466 23.063 1.00 66.56 276 ASN A CA 1
ATOM 2216 C C . ASN A 1 276 ? 8.218 29.707 23.122 1.00 66.56 276 ASN A C 1
ATOM 2218 O O . ASN A 1 276 ? 7.777 29.092 22.144 1.00 66.56 276 ASN A O 1
ATOM 2222 N N . GLN A 1 277 ? 7.543 29.754 24.280 1.00 67.25 277 GLN A N 1
ATOM 2223 C CA . GLN A 1 277 ? 6.250 29.093 24.531 1.00 67.25 277 GLN A 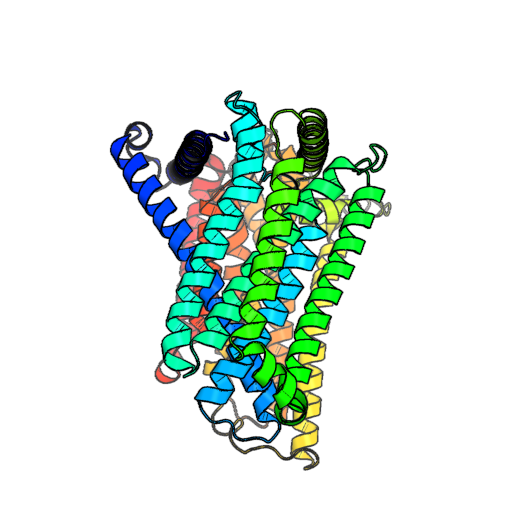CA 1
ATOM 2224 C C . GLN A 1 277 ? 5.186 29.481 23.496 1.00 67.25 277 GLN A C 1
ATOM 2226 O O . GLN A 1 277 ? 4.356 28.657 23.113 1.00 67.25 277 GLN A O 1
ATOM 2231 N N . ALA A 1 278 ? 5.249 30.710 22.978 1.00 70.44 278 ALA A N 1
ATOM 2232 C CA . ALA A 1 278 ? 4.356 31.192 21.930 1.00 70.44 278 ALA A CA 1
ATOM 2233 C C . ALA A 1 278 ? 4.465 30.375 20.629 1.00 70.44 278 ALA A C 1
ATOM 2235 O O . ALA A 1 278 ? 3.451 30.108 19.984 1.00 70.44 278 ALA A O 1
ATOM 2236 N N . THR A 1 279 ? 5.672 29.947 20.245 1.00 71.88 279 THR A N 1
ATOM 2237 C CA . THR A 1 279 ? 5.878 29.106 19.054 1.00 71.88 279 THR A CA 1
ATOM 2238 C C . THR A 1 279 ? 5.317 27.706 19.284 1.00 71.88 279 THR A C 1
ATOM 2240 O O . THR A 1 279 ? 4.580 27.186 18.446 1.00 71.88 279 THR A O 1
ATOM 2243 N N . MET A 1 280 ? 5.576 27.134 20.460 1.00 76.00 280 MET A N 1
ATOM 2244 C CA . MET A 1 280 ? 5.082 25.810 20.837 1.00 76.00 280 MET A CA 1
ATOM 2245 C C . MET A 1 280 ? 3.546 25.759 20.917 1.00 76.00 280 MET A C 1
ATOM 2247 O O . MET A 1 280 ? 2.919 24.828 20.413 1.00 76.00 280 MET A O 1
ATOM 2251 N N . ALA A 1 281 ? 2.924 26.797 21.483 1.00 76.69 281 ALA A N 1
ATOM 2252 C CA . ALA A 1 281 ? 1.473 26.924 21.572 1.00 76.69 281 ALA A CA 1
ATOM 2253 C C . ALA A 1 281 ? 0.811 27.052 20.191 1.00 76.69 281 ALA A C 1
ATOM 2255 O O . ALA A 1 281 ? -0.245 26.463 19.960 1.00 76.69 281 ALA A O 1
ATOM 2256 N N . LYS A 1 282 ? 1.433 27.777 19.250 1.00 76.81 282 LYS A N 1
ATOM 2257 C CA . LYS A 1 282 ? 0.953 27.870 17.860 1.00 76.81 282 LYS A CA 1
ATOM 2258 C C . LYS A 1 282 ? 1.007 26.524 17.142 1.00 76.81 282 LYS A C 1
ATOM 2260 O O . LYS A 1 282 ? 0.046 26.175 16.462 1.00 76.81 282 LYS A O 1
ATOM 2265 N N . ILE A 1 283 ? 2.096 25.769 17.313 1.00 76.00 283 ILE A N 1
ATOM 2266 C CA . ILE A 1 283 ? 2.225 24.419 16.746 1.00 76.00 283 ILE A CA 1
ATOM 2267 C C . ILE A 1 283 ? 1.136 23.508 17.315 1.00 76.00 283 ILE A C 1
ATOM 2269 O O . ILE A 1 283 ? 0.414 22.879 16.549 1.00 76.00 283 ILE A O 1
ATOM 2273 N N . LYS A 1 284 ? 0.953 23.508 18.642 1.00 79.69 284 LYS A N 1
ATOM 2274 C CA . LYS A 1 284 ? -0.093 22.715 19.298 1.00 79.69 284 LYS A CA 1
ATOM 2275 C C . LYS A 1 284 ? -1.486 23.038 18.762 1.00 79.69 284 LYS A C 1
ATOM 2277 O O . LYS A 1 284 ? -2.191 22.127 18.362 1.00 79.69 284 LYS A O 1
ATOM 2282 N N . ARG A 1 285 ? -1.856 24.321 18.677 1.00 77.81 285 ARG A N 1
ATOM 2283 C CA . ARG A 1 285 ? -3.164 24.742 18.137 1.00 77.81 285 ARG A CA 1
ATOM 2284 C C . ARG A 1 285 ? -3.369 24.306 16.688 1.00 77.81 285 ARG A C 1
ATOM 2286 O O . ARG A 1 285 ? -4.474 23.927 16.313 1.00 77.81 285 ARG A O 1
ATOM 2293 N N . TYR A 1 286 ? -2.322 24.383 15.866 1.00 75.62 286 TYR A N 1
ATOM 2294 C CA . TYR A 1 286 ? -2.381 23.893 14.492 1.00 75.62 286 TYR A CA 1
ATOM 2295 C C . TYR A 1 286 ? -2.607 22.381 14.453 1.00 75.62 286 TYR A C 1
ATOM 2297 O O . TYR A 1 286 ? -3.450 21.913 13.691 1.00 75.62 286 TYR A O 1
ATOM 2305 N N . ASP A 1 287 ? -1.888 21.632 15.286 1.00 76.38 287 ASP A N 1
ATOM 2306 C CA . ASP A 1 287 ? -2.051 20.188 15.378 1.00 76.38 287 ASP A CA 1
ATOM 2307 C C . ASP A 1 287 ? -3.433 19.818 15.930 1.00 76.38 287 ASP A C 1
ATOM 2309 O O . ASP A 1 287 ? -4.063 18.928 15.376 1.00 76.38 287 ASP A O 1
ATOM 2313 N N . ASP A 1 288 ? -3.965 20.539 16.922 1.00 78.38 288 ASP A N 1
ATOM 2314 C CA . ASP A 1 288 ? -5.331 20.362 17.435 1.00 78.38 288 ASP A CA 1
ATOM 2315 C C . ASP A 1 288 ? -6.366 20.499 16.301 1.00 78.38 288 ASP A C 1
ATOM 2317 O O . ASP A 1 288 ? -7.172 19.595 16.081 1.00 78.38 288 ASP A O 1
ATOM 2321 N N . GLN A 1 289 ? -6.290 21.577 15.510 1.00 74.88 289 GLN A N 1
ATOM 2322 C CA . GLN A 1 289 ? -7.170 21.794 14.351 1.00 74.88 289 GLN A CA 1
ATOM 2323 C C . GLN A 1 289 ? -6.981 20.729 13.267 1.00 74.88 289 GLN A C 1
ATOM 2325 O O . GLN A 1 289 ? -7.945 20.261 12.655 1.00 74.88 289 GLN A O 1
ATOM 2330 N N . LEU A 1 290 ? -5.731 20.343 13.000 1.00 73.69 290 LEU A N 1
ATOM 2331 C CA . LEU A 1 290 ? -5.412 19.290 12.048 1.00 73.69 290 LEU A CA 1
ATOM 2332 C C . LEU A 1 290 ? -6.037 17.970 12.507 1.00 73.69 290 LEU A C 1
ATOM 2334 O O . LEU A 1 290 ? -6.690 17.304 11.707 1.00 73.69 290 LEU A O 1
ATOM 2338 N N . TYR A 1 291 ? -5.910 17.618 13.784 1.00 71.00 291 TYR A N 1
ATOM 2339 C CA . TYR A 1 291 ? -6.473 16.397 14.343 1.00 71.00 291 TYR A CA 1
ATOM 2340 C C . TYR A 1 291 ? -7.990 16.403 14.387 1.00 71.00 291 TYR A C 1
ATOM 2342 O O . TYR A 1 291 ? -8.574 15.376 14.056 1.00 71.00 291 TYR A O 1
ATOM 2350 N N . GLU A 1 292 ? -8.624 17.532 14.685 1.00 70.88 292 GLU A N 1
ATOM 2351 C CA . GLU A 1 292 ? -10.077 17.696 14.599 1.00 70.88 292 GLU A CA 1
ATOM 2352 C C . GLU A 1 292 ? -10.587 17.551 13.153 1.00 70.88 292 GLU A C 1
ATOM 2354 O O . GLU A 1 292 ? -11.583 16.877 12.877 1.00 70.88 292 GLU A O 1
ATOM 2359 N N . SER A 1 293 ? -9.860 18.106 12.179 1.00 66.31 293 SER A N 1
ATOM 2360 C CA . SER A 1 293 ? -10.187 17.937 10.759 1.00 66.31 293 SER A CA 1
ATOM 2361 C C . SER A 1 293 ? -9.973 16.497 10.273 1.00 66.31 293 SER A C 1
ATOM 2363 O O . SER A 1 293 ? -10.716 16.002 9.424 1.00 66.31 293 SER A O 1
ATOM 2365 N N . ILE A 1 294 ? -8.964 15.801 10.809 1.00 65.94 294 ILE A N 1
ATOM 2366 C CA . ILE A 1 294 ? -8.697 14.397 10.500 1.00 65.94 294 ILE A CA 1
ATOM 2367 C C . ILE A 1 294 ? -9.764 13.526 11.156 1.00 65.94 294 ILE A C 1
ATOM 2369 O O . ILE A 1 294 ? -10.303 12.658 10.486 1.00 65.94 294 ILE A O 1
ATOM 2373 N N . THR A 1 295 ? -10.131 13.736 12.419 1.00 62.78 295 THR A N 1
ATOM 2374 C CA . THR A 1 295 ? -11.174 12.929 13.074 1.00 62.78 295 THR A CA 1
ATOM 2375 C C . THR A 1 295 ? -12.528 13.090 12.388 1.00 62.78 295 THR A C 1
ATOM 2377 O O . THR A 1 295 ? -13.223 12.097 12.199 1.00 62.78 295 THR A O 1
ATOM 2380 N N . THR A 1 296 ? -12.860 14.287 11.901 1.00 59.12 296 THR A N 1
ATOM 2381 C CA . THR A 1 296 ? -14.092 14.527 11.131 1.00 59.12 296 THR A CA 1
ATOM 2382 C C . THR A 1 296 ? -14.055 13.958 9.701 1.00 59.12 296 THR A C 1
ATOM 2384 O O . THR A 1 296 ? -15.090 13.514 9.204 1.00 59.12 296 THR A O 1
ATOM 2387 N N . ASN A 1 297 ? -12.887 13.904 9.040 1.00 54.16 297 ASN A N 1
ATOM 2388 C CA . ASN A 1 297 ? -12.756 13.460 7.638 1.00 54.16 297 ASN A CA 1
ATOM 2389 C C . ASN A 1 297 ? -12.111 12.073 7.428 1.00 54.16 297 ASN A C 1
ATOM 2391 O O . ASN A 1 297 ? -12.050 11.604 6.290 1.00 54.16 297 ASN A O 1
ATOM 2395 N N . SER A 1 298 ? -11.622 11.395 8.472 1.00 51.78 298 SER A N 1
ATOM 2396 C CA . SER A 1 298 ? -10.856 10.132 8.384 1.00 51.78 298 SER A CA 1
ATOM 2397 C C . SER A 1 298 ? -11.718 8.898 8.107 1.00 51.78 298 SER A C 1
ATOM 2399 O O . SER A 1 298 ? -11.612 7.852 8.745 1.00 51.78 298 SER A O 1
ATOM 2401 N N . LYS A 1 299 ? -12.548 8.965 7.069 1.00 55.62 299 LYS A N 1
ATOM 2402 C CA . LYS A 1 299 ? -13.154 7.760 6.510 1.00 55.62 299 LYS A CA 1
ATOM 2403 C C . LYS A 1 299 ? -12.037 6.905 5.908 1.00 55.62 299 LYS A C 1
ATOM 2405 O O . LYS A 1 299 ? -11.322 7.338 5.006 1.00 55.62 299 LYS A O 1
ATOM 2410 N N . ASN A 1 300 ? -11.877 5.686 6.423 1.00 61.78 300 ASN A N 1
ATOM 2411 C CA . ASN A 1 300 ? -10.923 4.704 5.897 1.00 61.78 300 ASN A CA 1
ATOM 2412 C C . ASN A 1 300 ? -11.132 4.482 4.393 1.00 61.78 300 ASN A C 1
ATOM 2414 O O . ASN A 1 300 ? -12.260 4.581 3.937 1.00 61.78 300 ASN A O 1
ATOM 2418 N N . GLU A 1 301 ? -10.099 4.108 3.629 1.00 57.25 301 GLU A N 1
ATOM 2419 C CA . GLU A 1 301 ? -10.175 3.940 2.160 1.00 57.25 301 GLU A CA 1
ATOM 2420 C C . GLU A 1 301 ? -11.372 3.082 1.700 1.00 57.25 301 GLU A C 1
ATOM 2422 O O . GLU A 1 301 ? -12.065 3.426 0.746 1.00 57.25 301 GLU A O 1
ATOM 2427 N N . TYR A 1 302 ? -11.660 1.996 2.424 1.00 57.59 302 TYR A N 1
ATOM 2428 C CA . TYR A 1 302 ? -12.808 1.117 2.182 1.00 57.59 302 TYR A CA 1
ATOM 2429 C C . TYR A 1 302 ? -14.152 1.799 2.451 1.00 57.59 302 TYR A C 1
ATOM 2431 O O . TYR A 1 302 ? -15.132 1.493 1.793 1.00 57.59 302 TYR A O 1
ATOM 2439 N N . VAL A 1 303 ? -14.233 2.719 3.402 1.00 65.31 303 VAL A N 1
ATOM 2440 C CA . VAL A 1 303 ? -15.459 3.478 3.683 1.00 65.31 303 VAL A CA 1
ATOM 2441 C C . VAL A 1 303 ? -15.569 4.673 2.750 1.00 65.31 303 VAL A C 1
ATOM 2443 O O . VAL A 1 303 ? -16.649 4.937 2.240 1.00 65.31 303 VAL A O 1
ATOM 2446 N N . ARG A 1 304 ? -14.444 5.329 2.453 1.00 64.31 304 ARG A N 1
ATOM 2447 C CA . ARG A 1 304 ? -14.341 6.416 1.485 1.00 64.31 304 ARG A CA 1
ATOM 2448 C C . ARG A 1 304 ? -14.811 5.955 0.112 1.00 64.31 304 ARG A C 1
ATOM 2450 O O . ARG A 1 304 ? -15.714 6.552 -0.439 1.00 64.31 304 ARG A O 1
ATOM 2457 N N . THR A 1 305 ? -14.330 4.803 -0.357 1.00 56.69 305 THR A N 1
ATOM 2458 C CA . THR A 1 305 ? -14.774 4.207 -1.628 1.00 56.69 305 THR A CA 1
ATOM 2459 C C . THR A 1 305 ? -16.295 4.020 -1.674 1.00 56.69 305 THR A C 1
ATOM 2461 O O . THR A 1 305 ? -16.904 4.278 -2.705 1.00 56.69 305 THR A O 1
ATOM 2464 N N . GLY A 1 306 ? -16.926 3.621 -0.565 1.00 59.06 306 GLY A N 1
ATOM 2465 C CA . GLY A 1 306 ? -18.378 3.462 -0.481 1.00 59.06 306 GLY A CA 1
ATOM 2466 C C . GLY A 1 306 ? -19.138 4.789 -0.372 1.00 59.06 306 GLY A C 1
ATOM 2467 O O . GLY A 1 306 ? -20.239 4.894 -0.911 1.00 59.06 306 GLY A O 1
ATOM 2468 N N . THR A 1 307 ? -18.571 5.803 0.293 1.00 64.75 307 THR A N 1
ATOM 2469 C CA . THR A 1 307 ? -19.171 7.143 0.389 1.00 64.75 307 THR A CA 1
ATOM 2470 C C . THR A 1 307 ? -19.008 7.952 -0.887 1.00 64.75 307 THR A C 1
ATOM 2472 O O . THR A 1 307 ? -19.952 8.627 -1.270 1.00 64.75 307 THR A O 1
ATOM 2475 N N . ASP A 1 308 ? -17.875 7.832 -1.577 1.00 65.31 308 ASP A N 1
ATOM 2476 C CA . ASP A 1 308 ? -17.612 8.490 -2.860 1.00 65.31 308 ASP A CA 1
ATOM 2477 C C . ASP A 1 308 ? -18.636 8.019 -3.901 1.00 65.31 308 ASP A C 1
ATOM 2479 O O . ASP A 1 308 ? -19.205 8.823 -4.629 1.00 65.31 308 ASP A O 1
ATOM 2483 N N . MET A 1 309 ? -18.979 6.722 -3.896 1.00 63.75 309 MET A N 1
ATOM 2484 C CA . MET A 1 309 ? -20.074 6.196 -4.721 1.00 63.75 309 MET A CA 1
ATOM 2485 C C . MET A 1 309 ? -21.427 6.856 -4.400 1.00 63.75 309 MET A C 1
ATOM 2487 O O . MET A 1 309 ? -22.294 6.940 -5.263 1.00 63.75 309 MET A O 1
ATOM 2491 N N . THR A 1 310 ? -21.643 7.289 -3.159 1.00 64.75 310 THR A N 1
ATOM 2492 C CA . THR A 1 310 ? -22.875 7.973 -2.737 1.00 64.75 310 THR A CA 1
ATOM 2493 C C . THR A 1 310 ? -22.857 9.453 -3.105 1.00 64.75 310 THR A C 1
ATOM 2495 O O . THR A 1 310 ? -23.903 9.997 -3.435 1.00 64.75 310 THR A O 1
ATOM 2498 N N . GLU A 1 311 ? -21.689 10.092 -3.103 1.00 60.81 311 GLU A N 1
ATOM 2499 C CA . GLU A 1 311 ? -21.515 11.472 -3.573 1.00 60.81 311 GLU A CA 1
ATOM 2500 C C . GLU A 1 311 ? -21.591 11.575 -5.110 1.00 60.81 311 GLU A C 1
ATOM 2502 O O . GLU A 1 311 ? -22.102 12.561 -5.633 1.00 60.81 311 GLU A O 1
ATOM 2507 N N . GLU A 1 312 ? -21.164 10.539 -5.843 1.00 59.00 312 GLU A N 1
ATOM 2508 C CA . GLU A 1 312 ? -21.297 10.440 -7.308 1.00 59.00 312 GLU A CA 1
ATOM 2509 C C . GLU A 1 312 ? -22.736 10.156 -7.786 1.00 59.00 312 GLU A C 1
ATOM 2511 O O . GLU A 1 312 ? -23.028 10.256 -8.982 1.00 59.00 312 GLU A O 1
ATOM 2516 N N . LEU A 1 313 ? -23.646 9.790 -6.879 1.00 66.25 313 LEU A N 1
ATOM 2517 C CA . LEU A 1 313 ? -25.054 9.556 -7.195 1.00 66.25 313 LEU A CA 1
ATOM 2518 C C . LEU A 1 313 ? -25.779 10.892 -7.404 1.00 66.25 313 LEU A C 1
ATOM 2520 O O . LEU A 1 313 ? -26.275 11.507 -6.462 1.00 66.25 313 LEU A O 1
ATOM 2524 N N . GLN A 1 314 ? -25.920 11.306 -8.662 1.00 56.06 314 GLN A N 1
ATOM 2525 C CA . GLN A 1 314 ? -26.989 12.229 -9.040 1.00 56.06 314 GLN A CA 1
ATOM 2526 C C . GLN A 1 314 ? -28.325 11.487 -8.877 1.00 56.06 314 GLN A C 1
ATOM 2528 O O . GLN A 1 314 ? -28.475 10.368 -9.373 1.00 56.06 314 GLN A O 1
ATOM 2533 N N . LEU A 1 315 ? -29.268 12.064 -8.124 1.00 50.50 315 LEU A N 1
ATOM 2534 C CA . LEU A 1 315 ? -30.609 11.505 -7.929 1.00 50.50 315 LEU A CA 1
ATOM 2535 C C . LEU A 1 315 ? -31.391 11.576 -9.250 1.00 50.50 315 LEU A C 1
ATOM 2537 O O . LEU A 1 315 ? -32.224 12.452 -9.443 1.00 50.50 315 LEU A O 1
ATOM 2541 N N . GLU A 1 316 ? -31.124 10.657 -10.174 1.00 44.75 316 GLU A N 1
ATOM 2542 C CA . GLU A 1 316 ? -32.037 10.393 -11.281 1.00 44.75 316 GLU A CA 1
ATOM 2543 C C . GLU A 1 316 ? -33.270 9.701 -10.686 1.00 44.75 316 GLU A C 1
ATOM 2545 O O . GLU A 1 316 ? -33.190 8.578 -10.173 1.00 44.75 316 GLU A O 1
ATOM 2550 N N . THR A 1 317 ? -34.410 10.393 -10.724 1.00 43.91 317 THR A N 1
ATOM 2551 C CA . THR A 1 317 ? -35.749 9.876 -10.423 1.00 43.91 317 THR A CA 1
ATOM 2552 C C . THR A 1 317 ? -36.089 8.761 -11.407 1.00 43.91 317 THR A C 1
ATOM 2554 O O . THR A 1 317 ? -36.833 8.930 -12.366 1.00 43.91 317 THR A O 1
ATOM 2557 N N . THR A 1 318 ? -35.509 7.582 -11.196 1.00 42.56 318 THR A N 1
ATOM 2558 C CA . THR A 1 318 ? -35.862 6.410 -11.987 1.00 42.56 318 THR A CA 1
ATOM 2559 C C . THR A 1 318 ? -37.225 5.939 -11.498 1.00 42.56 318 THR A C 1
ATOM 2561 O O . THR A 1 318 ? -37.375 5.563 -10.334 1.00 42.56 318 THR A O 1
ATOM 2564 N N . SER A 1 319 ? -38.221 6.000 -12.380 1.00 39.06 319 SER A N 1
ATOM 2565 C CA . SER A 1 319 ? -39.596 5.577 -12.130 1.00 39.06 319 SER A CA 1
ATOM 2566 C C . SER A 1 319 ? -39.645 4.197 -11.468 1.00 39.06 319 SER A C 1
ATOM 2568 O O . SER A 1 319 ? -39.091 3.215 -11.965 1.00 39.06 319 SER A O 1
ATOM 2570 N N . VAL A 1 320 ? -40.353 4.131 -10.344 1.00 45.84 320 VAL A N 1
ATOM 2571 C CA . VAL A 1 320 ? -40.524 2.978 -9.441 1.00 45.84 320 VAL A CA 1
ATOM 2572 C C . VAL A 1 320 ? -41.284 1.793 -10.093 1.00 45.84 320 VAL A C 1
ATOM 2574 O O . VAL A 1 320 ? -41.557 0.784 -9.446 1.00 45.84 320 VAL A O 1
ATOM 2577 N N . SER A 1 321 ? -41.594 1.839 -11.393 1.00 42.09 321 SER A N 1
ATOM 2578 C CA . SER A 1 321 ? -42.562 0.931 -12.028 1.00 42.09 321 SER A CA 1
ATOM 2579 C C . SER A 1 321 ? -42.068 -0.496 -12.312 1.00 42.09 321 SER A C 1
ATOM 2581 O O . SER A 1 321 ? -42.890 -1.393 -12.461 1.00 42.09 321 SER A O 1
ATOM 2583 N N . GLU A 1 322 ? -40.761 -0.777 -12.313 1.00 42.75 322 GLU A N 1
ATOM 2584 C CA . GLU A 1 322 ? -40.261 -2.154 -12.524 1.00 42.75 322 GLU A CA 1
ATOM 2585 C C . GLU A 1 322 ? -39.923 -2.912 -11.232 1.00 42.75 322 GLU A C 1
ATOM 2587 O O . GLU A 1 322 ? -39.716 -4.125 -11.249 1.00 42.75 322 GLU A O 1
ATOM 2592 N N . THR A 1 323 ? -39.842 -2.226 -10.091 1.00 42.44 323 THR A N 1
ATOM 2593 C CA . THR A 1 323 ? -39.496 -2.850 -8.798 1.00 42.44 323 THR A CA 1
ATOM 2594 C C . THR A 1 323 ? -40.667 -3.574 -8.132 1.00 42.44 323 THR A C 1
ATOM 2596 O O . THR A 1 323 ? -40.454 -4.298 -7.165 1.00 42.44 323 THR A O 1
ATOM 2599 N N . ALA A 1 324 ? -41.877 -3.452 -8.685 1.00 40.78 324 ALA A N 1
ATOM 2600 C CA . ALA A 1 324 ? -43.105 -4.063 -8.174 1.00 40.78 324 ALA A CA 1
ATOM 2601 C C . ALA A 1 324 ? -43.215 -5.589 -8.398 1.00 40.78 324 ALA A C 1
ATOM 2603 O O . ALA A 1 324 ? -44.139 -6.209 -7.885 1.00 40.78 324 ALA A O 1
ATOM 2604 N N . LYS A 1 325 ? -42.282 -6.214 -9.137 1.00 43.97 325 LYS A N 1
ATOM 2605 C CA . LYS A 1 325 ? -42.289 -7.668 -9.412 1.00 43.97 325 LYS A CA 1
ATOM 2606 C C . LYS A 1 325 ? -41.378 -8.504 -8.503 1.00 43.97 325 LYS A C 1
ATOM 2608 O O . LYS A 1 325 ? -41.409 -9.728 -8.594 1.00 43.97 325 LYS A O 1
ATOM 2613 N N . LEU A 1 326 ? -40.567 -7.890 -7.636 1.00 49.16 326 LEU A N 1
ATOM 2614 C CA . LEU A 1 326 ? -39.858 -8.635 -6.590 1.00 49.16 326 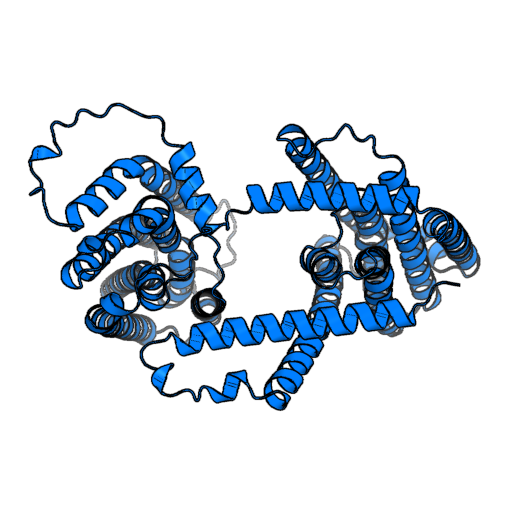LEU A CA 1
ATOM 2615 C C . LEU A 1 326 ? -40.757 -8.721 -5.356 1.00 49.16 326 LEU A C 1
ATOM 2617 O O . LEU A 1 326 ? -41.217 -7.695 -4.867 1.00 49.16 326 LEU A O 1
ATOM 2621 N N . SER A 1 327 ? -40.981 -9.931 -4.842 1.00 42.91 327 SER A N 1
ATOM 2622 C CA . SER A 1 327 ? -41.736 -10.185 -3.612 1.00 42.91 327 SER A CA 1
ATOM 2623 C C . SER A 1 327 ? -41.195 -9.336 -2.453 1.00 42.91 327 SER A C 1
ATOM 2625 O O . SER A 1 327 ? -40.154 -9.652 -1.863 1.00 42.91 327 SER A O 1
ATOM 2627 N N . PHE A 1 328 ? -41.887 -8.238 -2.147 1.00 45.62 328 PHE A N 1
ATOM 2628 C CA . PHE A 1 328 ? -41.601 -7.386 -0.998 1.00 45.62 328 PHE A CA 1
ATOM 2629 C C . PHE A 1 328 ? -41.644 -8.247 0.273 1.00 45.62 328 PHE A C 1
ATOM 2631 O O . PHE A 1 328 ? -42.645 -8.899 0.547 1.00 45.62 328 PHE A O 1
ATOM 2638 N N . GLY A 1 329 ? -40.533 -8.295 1.016 1.00 51.41 329 GLY A N 1
ATOM 2639 C CA . GLY A 1 329 ? -40.429 -9.049 2.275 1.00 51.41 329 GLY A CA 1
ATOM 2640 C C . GLY A 1 329 ? -39.165 -9.899 2.429 1.00 51.41 329 GLY A C 1
ATOM 2641 O O . GLY A 1 329 ? -38.809 -10.256 3.549 1.00 51.41 329 GLY A O 1
ATOM 2642 N N . THR A 1 330 ? -38.431 -10.186 1.345 1.00 57.69 330 THR A N 1
ATOM 2643 C CA . THR A 1 330 ? -37.151 -10.919 1.430 1.00 57.69 330 THR A CA 1
ATOM 2644 C C . THR A 1 330 ? -35.920 -9.997 1.403 1.00 57.69 330 THR A C 1
ATOM 2646 O O . THR A 1 330 ? -35.830 -9.125 0.546 1.00 57.69 330 THR A O 1
ATOM 2649 N N . PRO A 1 331 ? -34.903 -10.219 2.251 1.00 61.62 331 PRO A N 1
ATOM 2650 C CA . PRO A 1 331 ? -33.692 -9.385 2.319 1.00 61.62 331 PRO A CA 1
ATOM 2651 C C . PRO A 1 331 ? -32.858 -9.333 1.037 1.00 61.62 331 PRO A C 1
ATOM 2653 O O . PRO A 1 331 ? -32.217 -8.323 0.761 1.00 61.62 331 PRO A O 1
ATOM 2656 N N . ALA A 1 332 ? -32.926 -10.380 0.210 1.00 66.94 332 ALA A N 1
ATOM 2657 C CA . ALA A 1 332 ? -32.317 -10.388 -1.119 1.00 66.94 332 ALA A CA 1
ATOM 2658 C C . ALA A 1 332 ? -32.854 -9.255 -2.019 1.00 66.94 332 ALA A C 1
ATOM 2660 O O . ALA A 1 332 ? -32.146 -8.791 -2.908 1.00 66.94 332 ALA A O 1
ATOM 2661 N N . VAL A 1 333 ? -34.075 -8.764 -1.763 1.00 77.19 333 VAL A N 1
ATOM 2662 C CA . VAL A 1 333 ? -34.654 -7.604 -2.457 1.00 77.19 333 VAL A CA 1
ATOM 2663 C C . VAL A 1 333 ? -33.921 -6.320 -2.079 1.00 77.19 333 VAL A C 1
ATOM 2665 O O . VAL A 1 333 ? -33.666 -5.492 -2.947 1.00 77.19 333 VAL A O 1
ATOM 2668 N N . ILE A 1 334 ? -33.533 -6.159 -0.811 1.00 83.00 334 ILE A N 1
ATOM 2669 C CA . ILE A 1 334 ? -32.822 -4.964 -0.339 1.00 83.00 334 ILE A CA 1
ATOM 2670 C C . ILE A 1 334 ? -31.435 -4.896 -0.985 1.00 83.00 334 ILE A C 1
ATOM 2672 O O . ILE A 1 334 ? -31.055 -3.860 -1.535 1.00 83.00 334 ILE A O 1
ATOM 2676 N N . ASP A 1 335 ? -30.711 -6.017 -1.004 1.00 85.88 335 ASP A N 1
ATOM 2677 C CA . ASP A 1 335 ? -29.451 -6.100 -1.738 1.00 85.88 335 ASP A CA 1
ATOM 2678 C C . ASP A 1 335 ? -29.672 -5.869 -3.241 1.00 85.88 335 ASP A C 1
ATOM 2680 O O . ASP A 1 335 ? -28.913 -5.140 -3.881 1.00 85.88 335 ASP A O 1
ATOM 2684 N N . ALA A 1 336 ? -30.743 -6.411 -3.828 1.00 85.00 336 ALA A N 1
ATOM 2685 C CA . ALA A 1 336 ? -31.062 -6.173 -5.232 1.00 85.00 336 ALA A CA 1
ATOM 2686 C C . ALA A 1 336 ? -31.300 -4.695 -5.558 1.00 85.00 336 ALA A C 1
ATOM 2688 O O . ALA A 1 336 ? -30.784 -4.204 -6.567 1.00 85.00 336 ALA A O 1
ATOM 2689 N N . LEU A 1 337 ? -32.012 -3.973 -4.691 1.00 84.00 337 LEU A N 1
ATOM 2690 C CA . LEU A 1 337 ? -32.215 -2.531 -4.804 1.00 84.00 337 LEU A CA 1
ATOM 2691 C C . LEU A 1 337 ? -30.893 -1.769 -4.681 1.00 84.00 337 LEU A C 1
ATOM 2693 O O . LEU A 1 337 ? -30.642 -0.872 -5.488 1.00 84.00 337 LEU A O 1
ATOM 2697 N N . LEU A 1 338 ? -30.012 -2.162 -3.753 1.00 87.19 338 LEU A N 1
ATOM 2698 C CA . LEU A 1 338 ? -28.677 -1.573 -3.615 1.00 87.19 338 LEU A CA 1
ATOM 2699 C C . LEU A 1 338 ? -27.879 -1.709 -4.921 1.00 87.19 338 LEU A C 1
ATOM 2701 O O . LEU A 1 338 ? -27.424 -0.713 -5.485 1.00 87.19 338 LEU A O 1
ATOM 2705 N N . PHE A 1 339 ? -27.751 -2.922 -5.461 1.00 86.75 339 PHE A N 1
ATOM 2706 C CA . PHE A 1 339 ? -27.006 -3.130 -6.706 1.00 86.75 339 PHE A CA 1
ATOM 2707 C C . PHE A 1 339 ? -27.686 -2.502 -7.926 1.00 86.75 339 PHE A C 1
ATOM 2709 O O . PHE A 1 339 ? -26.987 -2.149 -8.876 1.00 86.75 339 PHE A O 1
ATOM 2716 N N . LYS A 1 340 ? -29.019 -2.343 -7.931 1.00 85.94 340 LYS A N 1
ATOM 2717 C CA . LYS A 1 340 ? -29.729 -1.585 -8.975 1.00 85.94 340 LYS A CA 1
ATOM 2718 C C . LYS A 1 340 ? -29.361 -0.102 -8.896 1.00 85.94 340 LYS A C 1
ATOM 2720 O O . LYS A 1 340 ? -28.962 0.456 -9.915 1.00 85.94 340 LYS A O 1
ATOM 2725 N N . ARG A 1 341 ? -29.398 0.491 -7.697 1.00 83.69 341 ARG A N 1
ATOM 2726 C CA . ARG A 1 341 ? -29.057 1.901 -7.445 1.00 83.69 341 ARG A CA 1
ATOM 2727 C C . ARG A 1 341 ? -27.616 2.236 -7.838 1.00 83.69 341 ARG A C 1
ATOM 2729 O O . ARG A 1 341 ? -27.382 3.228 -8.512 1.00 83.69 341 ARG A O 1
ATOM 2736 N N . TYR A 1 342 ? -26.655 1.387 -7.478 1.00 85.38 342 TYR A N 1
ATOM 2737 C CA . TYR A 1 342 ? -25.225 1.632 -7.732 1.00 85.38 342 TYR A CA 1
ATOM 2738 C C . TYR A 1 342 ? -24.701 0.995 -9.032 1.00 85.38 342 TYR A C 1
ATOM 2740 O O . TYR A 1 342 ? -23.497 1.010 -9.304 1.00 85.38 342 TYR A O 1
ATOM 2748 N N . ARG A 1 343 ? -25.592 0.454 -9.877 1.00 85.12 343 ARG A N 1
ATOM 2749 C CA . ARG A 1 343 ? -25.231 -0.259 -11.114 1.00 85.12 343 ARG A CA 1
ATOM 2750 C C . ARG A 1 343 ? -24.363 0.580 -12.047 1.00 85.12 343 ARG A C 1
ATOM 2752 O O . ARG A 1 343 ? -23.403 0.059 -12.605 1.00 85.12 343 ARG A O 1
ATOM 2759 N N . ARG A 1 344 ? -24.704 1.860 -12.237 1.00 82.50 344 ARG A N 1
ATOM 2760 C CA . ARG A 1 344 ? -23.998 2.765 -13.162 1.00 82.50 344 ARG A CA 1
ATOM 2761 C C . ARG A 1 344 ? -22.550 2.988 -12.728 1.00 82.50 344 ARG A C 1
ATOM 2763 O O . ARG A 1 344 ? -21.651 2.898 -13.557 1.00 82.50 344 ARG A O 1
ATOM 2770 N N . ILE A 1 345 ? -22.323 3.184 -11.430 1.00 84.00 345 ILE A N 1
ATOM 2771 C CA . ILE A 1 345 ? -20.988 3.414 -10.865 1.00 84.00 345 ILE A CA 1
ATOM 2772 C C . ILE A 1 345 ? -20.130 2.148 -10.970 1.00 84.00 345 ILE A C 1
ATOM 2774 O O . ILE A 1 345 ? -19.004 2.202 -11.465 1.00 84.00 345 ILE A O 1
ATOM 2778 N N . LEU A 1 346 ? -20.684 0.986 -10.603 1.00 87.12 346 LEU A N 1
ATOM 2779 C CA . LEU A 1 346 ? -19.993 -0.300 -10.758 1.00 87.12 346 LEU A CA 1
ATOM 2780 C C . LEU A 1 346 ? -19.662 -0.589 -12.230 1.00 87.12 346 LEU A C 1
ATOM 2782 O O . LEU A 1 346 ? -18.534 -0.965 -12.547 1.00 87.12 346 LEU A O 1
ATOM 2786 N N . ARG A 1 347 ? -20.605 -0.340 -13.150 1.00 88.56 347 ARG A N 1
ATOM 2787 C CA . ARG A 1 347 ? -20.374 -0.484 -14.596 1.00 88.56 347 ARG A CA 1
ATOM 2788 C C . ARG A 1 347 ? -19.295 0.458 -15.111 1.00 88.56 347 ARG A C 1
ATOM 2790 O O . ARG A 1 347 ? -18.470 0.015 -15.895 1.00 88.56 347 ARG A O 1
ATOM 2797 N N . LYS A 1 348 ? -19.254 1.716 -14.665 1.00 88.06 348 LYS A N 1
ATOM 2798 C CA . LYS A 1 348 ? -18.213 2.674 -15.068 1.00 88.06 348 LYS A CA 1
ATOM 2799 C C . LYS A 1 348 ? -16.815 2.171 -14.692 1.00 88.06 348 LYS A C 1
ATOM 2801 O O . LYS A 1 348 ? -15.919 2.203 -15.531 1.00 88.06 348 LYS A O 1
ATOM 2806 N N . LYS A 1 349 ? -16.642 1.635 -13.476 1.00 87.94 349 LYS A N 1
ATOM 2807 C CA . LYS A 1 349 ? -15.372 1.015 -13.050 1.00 87.94 349 LYS A CA 1
ATOM 2808 C C . LYS A 1 349 ? -14.992 -0.181 -13.928 1.00 87.94 349 LYS A C 1
ATOM 2810 O O . LYS A 1 349 ? -13.836 -0.306 -14.317 1.00 87.94 349 LYS A O 1
ATOM 2815 N N . ILE A 1 350 ? -15.958 -1.037 -14.265 1.00 91.06 350 ILE A N 1
ATOM 2816 C CA . ILE A 1 350 ? -15.735 -2.200 -15.141 1.00 91.06 350 ILE A CA 1
ATOM 2817 C C . ILE A 1 350 ? -15.362 -1.758 -16.552 1.00 91.06 350 ILE A C 1
ATOM 2819 O O . ILE A 1 350 ? -14.388 -2.257 -17.094 1.00 91.06 350 ILE A O 1
ATOM 2823 N N . LEU A 1 351 ? -16.091 -0.802 -17.131 1.00 90.19 351 LEU A N 1
ATOM 2824 C CA . LEU A 1 351 ? -15.816 -0.273 -18.467 1.00 90.19 351 LEU A CA 1
ATOM 2825 C C . LEU A 1 351 ? -14.419 0.343 -18.549 1.00 90.19 351 LEU A C 1
ATOM 2827 O O . LEU A 1 351 ? -13.717 0.109 -19.523 1.00 90.19 351 LEU A O 1
ATOM 2831 N N . PHE A 1 352 ? -13.981 1.055 -17.508 1.00 90.12 352 PHE A N 1
ATOM 2832 C CA . PHE A 1 352 ? -12.613 1.563 -17.436 1.00 90.12 352 PHE A CA 1
ATOM 2833 C C . PHE A 1 352 ? -11.578 0.427 -17.446 1.00 90.12 352 PHE A C 1
ATOM 2835 O O . PHE A 1 352 ? -10.618 0.479 -18.209 1.00 90.12 352 PHE A O 1
ATOM 2842 N N . LYS A 1 353 ? -11.788 -0.636 -16.655 1.00 91.06 353 LYS A N 1
ATOM 2843 C CA . LYS A 1 353 ? -10.905 -1.819 -16.656 1.00 91.06 353 LYS A CA 1
ATOM 2844 C C . LYS A 1 353 ? -10.921 -2.556 -18.003 1.00 91.06 353 LYS A C 1
ATOM 2846 O O . LYS A 1 353 ? -9.869 -2.960 -18.484 1.00 91.06 353 LYS A O 1
ATOM 2851 N N . LEU A 1 354 ? -12.088 -2.690 -18.634 1.00 92.81 354 LEU A N 1
ATOM 2852 C CA . LEU A 1 354 ? -12.234 -3.290 -19.964 1.00 92.81 354 LEU A CA 1
ATOM 2853 C C . LEU A 1 354 ? -11.522 -2.470 -21.043 1.00 92.81 354 LEU A C 1
ATOM 2855 O O . LEU A 1 354 ? -10.880 -3.056 -21.906 1.00 92.81 354 LEU A O 1
ATOM 2859 N N . ALA A 1 355 ? -11.582 -1.138 -20.973 1.00 92.38 355 ALA A N 1
ATOM 2860 C CA . ALA A 1 355 ? -10.853 -0.264 -21.887 1.00 92.38 355 ALA A CA 1
ATOM 2861 C C . ALA A 1 355 ? -9.335 -0.472 -21.775 1.00 92.38 355 ALA A C 1
ATOM 2863 O O . ALA A 1 355 ? -8.664 -0.565 -22.798 1.00 92.38 355 ALA A O 1
ATOM 2864 N N . TRP A 1 356 ? -8.802 -0.631 -20.557 1.00 90.50 356 TRP A N 1
ATOM 2865 C CA . TRP A 1 356 ? -7.391 -0.980 -20.349 1.00 90.50 356 TRP A CA 1
ATOM 2866 C C . TRP A 1 356 ? -7.025 -2.342 -20.937 1.00 90.50 356 TRP A C 1
ATOM 2868 O O . TRP A 1 356 ? -6.027 -2.443 -21.645 1.00 90.50 356 TRP A O 1
ATOM 2878 N N . ILE A 1 357 ? -7.839 -3.374 -20.692 1.00 91.06 357 ILE A N 1
ATOM 2879 C CA . ILE A 1 357 ? -7.626 -4.710 -21.274 1.00 91.06 357 ILE A CA 1
ATOM 2880 C C . ILE A 1 357 ? -7.628 -4.619 -22.806 1.00 91.06 357 ILE A C 1
ATOM 2882 O O . ILE A 1 357 ? -6.720 -5.134 -23.456 1.00 91.06 357 ILE A O 1
ATOM 2886 N N . GLY A 1 358 ? -8.601 -3.911 -23.386 1.00 90.38 358 GLY A N 1
ATOM 2887 C CA . GLY A 1 358 ? -8.701 -3.694 -24.827 1.00 90.38 358 GLY A CA 1
ATOM 2888 C C . GLY A 1 358 ? -7.499 -2.942 -25.401 1.00 90.38 358 GLY A C 1
ATOM 2889 O O . GLY A 1 358 ? -6.939 -3.379 -26.399 1.00 90.38 358 GLY A O 1
ATOM 2890 N N . ALA A 1 359 ? -7.052 -1.866 -24.749 1.00 90.81 359 ALA A N 1
ATOM 2891 C CA . ALA A 1 359 ? -5.896 -1.082 -25.180 1.00 90.81 359 ALA A CA 1
ATOM 2892 C C . ALA A 1 359 ? -4.592 -1.896 -25.146 1.00 90.81 359 ALA A C 1
ATOM 2894 O O . ALA A 1 359 ? -3.819 -1.846 -26.099 1.00 90.81 359 ALA A O 1
ATOM 2895 N N . ILE A 1 360 ? -4.369 -2.686 -24.087 1.00 88.62 360 ILE A N 1
ATOM 2896 C CA . ILE A 1 360 ? -3.204 -3.580 -23.974 1.00 88.62 360 ILE A CA 1
ATOM 2897 C C . ILE A 1 360 ? -3.239 -4.644 -25.073 1.00 88.62 360 ILE A C 1
ATOM 2899 O O . ILE A 1 360 ? -2.229 -4.894 -25.727 1.00 88.62 360 ILE A O 1
ATOM 2903 N N . THR A 1 361 ? -4.410 -5.236 -25.307 1.00 87.94 361 THR A N 1
ATOM 2904 C CA . THR A 1 361 ? -4.593 -6.244 -26.358 1.00 87.94 361 THR A CA 1
ATOM 2905 C C . THR A 1 361 ? -4.332 -5.639 -27.734 1.00 87.94 361 THR A C 1
ATOM 2907 O O . THR A 1 361 ? -3.584 -6.210 -28.516 1.00 87.94 361 THR A O 1
ATOM 2910 N N . LEU A 1 362 ? -4.877 -4.455 -28.021 1.00 89.06 362 LEU A N 1
ATOM 2911 C CA . LEU A 1 362 ? -4.662 -3.753 -29.284 1.00 89.06 362 LEU A CA 1
ATOM 2912 C C . LEU A 1 362 ? -3.183 -3.410 -29.498 1.00 89.06 362 LEU A C 1
ATOM 2914 O O . LEU A 1 362 ? -2.659 -3.646 -30.582 1.00 89.06 362 LEU A O 1
ATOM 2918 N N . ALA A 1 363 ? -2.496 -2.907 -28.470 1.00 86.12 363 ALA A N 1
ATOM 2919 C CA . ALA A 1 363 ? -1.064 -2.629 -28.535 1.00 86.12 363 ALA A CA 1
ATOM 2920 C C . ALA A 1 363 ? -0.253 -3.901 -28.831 1.00 86.12 363 ALA A C 1
ATOM 2922 O O . ALA A 1 363 ? 0.640 -3.873 -29.676 1.00 86.12 363 ALA A O 1
ATOM 2923 N N . PHE A 1 364 ? -0.604 -5.025 -28.195 1.00 83.75 364 PHE A N 1
ATOM 2924 C CA . PHE A 1 364 ? 0.016 -6.324 -28.459 1.00 83.75 364 PHE A CA 1
ATOM 2925 C C . PHE A 1 364 ? -0.223 -6.793 -29.902 1.00 83.75 364 PHE A C 1
ATOM 2927 O O . PHE A 1 364 ? 0.711 -7.220 -30.578 1.00 83.75 364 PHE A O 1
ATOM 2934 N N . VAL A 1 365 ? -1.454 -6.660 -30.400 1.00 84.75 365 VAL A N 1
ATOM 2935 C CA . VAL A 1 365 ? -1.825 -7.016 -31.777 1.00 84.75 365 VAL A CA 1
ATOM 2936 C C . VAL A 1 365 ? -1.070 -6.171 -32.801 1.00 84.75 365 VAL A C 1
ATOM 2938 O O . VAL A 1 365 ? -0.502 -6.724 -33.742 1.00 84.75 365 VAL A O 1
ATOM 2941 N N . ILE A 1 366 ? -1.020 -4.849 -32.615 1.00 84.19 366 ILE A N 1
ATOM 2942 C CA . ILE A 1 366 ? -0.284 -3.934 -33.499 1.00 84.19 366 ILE A CA 1
ATOM 2943 C C . ILE A 1 366 ? 1.201 -4.298 -33.497 1.00 84.19 366 ILE A C 1
ATOM 2945 O O . ILE A 1 366 ? 1.789 -4.466 -34.561 1.00 84.19 366 ILE A O 1
ATOM 2949 N N . TYR A 1 367 ? 1.789 -4.481 -32.313 1.00 81.56 367 TYR A N 1
ATOM 2950 C CA . TYR A 1 367 ? 3.194 -4.847 -32.167 1.00 81.56 367 TYR A CA 1
ATOM 2951 C C . TYR A 1 367 ? 3.535 -6.147 -32.911 1.00 81.56 367 TYR A C 1
ATOM 2953 O O . TYR A 1 367 ? 4.480 -6.169 -33.699 1.00 81.56 367 TYR A O 1
ATOM 2961 N N . PHE A 1 368 ? 2.741 -7.207 -32.721 1.00 76.62 368 PHE A N 1
ATOM 2962 C CA . PHE A 1 368 ? 2.993 -8.501 -33.362 1.00 76.62 368 PHE A CA 1
ATOM 2963 C C . PHE A 1 368 ? 2.736 -8.476 -34.877 1.00 76.62 368 PHE A C 1
ATOM 2965 O O . PHE A 1 368 ? 3.406 -9.152 -35.656 1.00 76.62 368 PHE A O 1
ATOM 2972 N N . THR A 1 369 ? 1.780 -7.666 -35.328 1.00 78.81 369 THR A N 1
ATOM 2973 C CA . THR A 1 369 ? 1.523 -7.491 -36.762 1.00 78.81 369 THR A CA 1
ATOM 2974 C C . THR A 1 369 ? 2.683 -6.750 -37.434 1.00 78.81 369 THR A C 1
ATOM 2976 O O . THR A 1 369 ? 3.156 -7.177 -38.483 1.00 78.81 369 THR A O 1
ATOM 2979 N N . LEU A 1 370 ? 3.200 -5.684 -36.812 1.00 80.12 370 LEU A N 1
ATOM 2980 C CA . LEU A 1 370 ? 4.345 -4.921 -37.323 1.00 80.12 370 LEU A CA 1
ATOM 2981 C C . LEU A 1 370 ? 5.648 -5.731 -37.328 1.00 80.12 370 LEU A C 1
ATOM 2983 O O . LEU A 1 370 ? 6.450 -5.580 -38.251 1.00 80.12 370 LEU A O 1
ATOM 2987 N N . SER A 1 371 ? 5.860 -6.606 -36.338 1.00 73.38 371 SER A N 1
ATOM 2988 C CA . SER A 1 371 ? 7.017 -7.509 -36.331 1.00 73.38 371 SER A CA 1
ATOM 2989 C C . SER A 1 371 ? 6.930 -8.550 -37.449 1.00 73.38 371 SER A C 1
ATOM 2991 O O . SER A 1 371 ? 7.919 -8.784 -38.140 1.00 73.38 371 SER A O 1
ATOM 2993 N N . ARG A 1 372 ? 5.741 -9.115 -37.712 1.00 72.81 372 ARG A N 1
ATOM 2994 C CA . ARG A 1 372 ? 5.519 -10.042 -38.836 1.00 72.81 372 ARG A CA 1
ATOM 2995 C C . ARG A 1 372 ? 5.738 -9.385 -40.201 1.00 72.81 372 ARG A C 1
ATOM 2997 O O . ARG A 1 372 ? 6.164 -10.057 -41.134 1.00 72.81 372 ARG A O 1
ATOM 3004 N N . LEU A 1 373 ? 5.473 -8.084 -40.309 1.00 77.25 373 LEU A N 1
ATOM 3005 C CA . LEU A 1 373 ? 5.742 -7.279 -41.505 1.00 77.25 373 LEU A CA 1
ATOM 3006 C C . LEU A 1 373 ? 7.218 -6.855 -41.639 1.00 77.25 373 LEU A C 1
ATOM 3008 O O . LEU A 1 373 ? 7.560 -6.160 -42.589 1.00 77.25 373 LEU A O 1
ATOM 3012 N N . GLY A 1 374 ? 8.094 -7.249 -40.707 1.00 69.56 374 GLY A N 1
ATOM 3013 C CA . GLY A 1 374 ? 9.533 -6.973 -40.769 1.00 69.56 374 GLY A CA 1
ATOM 3014 C C . GLY A 1 374 ? 9.932 -5.530 -40.444 1.00 69.56 374 GLY A C 1
ATOM 3015 O O . GLY A 1 374 ? 11.096 -5.180 -40.600 1.00 69.56 374 GLY A O 1
ATOM 3016 N N . ILE A 1 375 ? 8.997 -4.695 -39.975 1.00 72.06 375 ILE A N 1
ATOM 3017 C CA . ILE A 1 375 ? 9.234 -3.275 -39.650 1.00 72.06 375 ILE A CA 1
ATOM 3018 C C . ILE A 1 375 ? 9.959 -3.133 -38.301 1.00 72.06 375 ILE A C 1
ATOM 3020 O O . ILE A 1 375 ? 10.726 -2.196 -38.089 1.00 72.06 375 ILE A O 1
ATOM 3024 N N . ILE A 1 376 ? 9.721 -4.070 -37.378 1.00 71.31 376 ILE A N 1
ATOM 3025 C CA . ILE A 1 376 ? 10.350 -4.119 -36.054 1.00 71.31 376 ILE A CA 1
ATOM 3026 C C . ILE A 1 376 ? 11.137 -5.427 -35.955 1.00 71.31 376 ILE A C 1
ATOM 3028 O O . ILE A 1 376 ? 10.545 -6.507 -35.972 1.00 71.31 376 ILE A O 1
ATOM 3032 N N . HIS A 1 377 ? 12.465 -5.341 -35.838 1.00 56.75 377 HIS A N 1
ATOM 3033 C CA . HIS A 1 377 ? 13.318 -6.518 -35.674 1.00 56.75 377 HIS A CA 1
ATOM 3034 C C . HIS A 1 377 ? 13.145 -7.123 -34.279 1.00 56.75 377 HIS A C 1
ATOM 3036 O O . HIS A 1 377 ? 13.421 -6.495 -33.257 1.00 56.75 377 HIS A O 1
ATOM 3042 N N . PHE A 1 378 ? 12.670 -8.364 -34.258 1.00 57.81 378 PHE A N 1
ATOM 3043 C CA . PHE A 1 378 ? 12.438 -9.144 -33.056 1.00 57.81 378 PHE A CA 1
ATOM 3044 C C . PHE A 1 378 ? 13.663 -10.017 -32.752 1.00 57.81 378 PHE A C 1
ATOM 3046 O O . PHE A 1 378 ? 14.154 -10.724 -33.628 1.00 57.81 378 PHE A O 1
ATOM 3053 N N . GLY A 1 379 ? 14.157 -10.005 -31.511 1.00 48.59 379 GLY A N 1
ATOM 3054 C CA . GLY A 1 379 ? 15.075 -11.048 -31.053 1.00 48.59 379 GLY A CA 1
ATOM 3055 C C . GLY A 1 379 ? 14.277 -12.331 -30.843 1.00 48.59 379 GLY A C 1
ATOM 3056 O O . GLY A 1 379 ? 13.403 -12.331 -29.987 1.00 48.59 379 GLY A O 1
ATOM 3057 N N . ASN A 1 380 ? 14.571 -13.390 -31.603 1.00 43.97 380 ASN A N 1
ATOM 3058 C CA . ASN A 1 380 ? 13.850 -14.676 -31.745 1.00 43.97 380 ASN A CA 1
ATOM 3059 C C . ASN A 1 380 ? 13.467 -15.460 -30.452 1.00 43.97 380 ASN A C 1
ATOM 3061 O O . ASN A 1 380 ? 13.070 -16.618 -30.536 1.00 43.97 380 ASN A O 1
ATOM 3065 N N . GLY A 1 381 ? 13.579 -14.883 -29.253 1.00 45.72 381 GLY A N 1
ATOM 3066 C CA . GLY A 1 381 ? 13.429 -15.564 -27.966 1.00 45.72 381 GLY A CA 1
ATOM 3067 C C . GLY A 1 381 ? 12.007 -15.702 -27.398 1.00 45.72 381 GLY A C 1
ATOM 3068 O O . GLY A 1 381 ? 11.781 -16.653 -26.658 1.00 45.72 381 GLY A O 1
ATOM 3069 N N . LEU A 1 382 ? 11.030 -14.825 -27.702 1.00 48.59 382 LEU A N 1
ATOM 3070 C CA . LEU A 1 382 ? 9.691 -14.949 -27.066 1.00 48.59 382 LEU A CA 1
ATOM 3071 C C . LEU A 1 382 ? 8.805 -16.028 -27.702 1.00 48.59 382 LEU A C 1
ATOM 3073 O O . LEU A 1 382 ? 8.008 -16.636 -26.999 1.00 48.59 382 LEU A O 1
ATOM 3077 N N . THR A 1 383 ? 8.922 -16.307 -29.000 1.00 49.53 383 THR A N 1
ATOM 3078 C CA . THR A 1 383 ? 8.073 -17.315 -29.666 1.00 49.53 383 THR A CA 1
ATOM 3079 C C . THR A 1 383 ? 8.508 -18.750 -29.367 1.00 49.53 383 THR A C 1
ATOM 3081 O O . THR A 1 383 ? 7.664 -19.638 -29.316 1.00 49.53 383 THR A O 1
ATOM 3084 N N . ALA A 1 384 ? 9.800 -18.978 -29.113 1.00 43.41 384 ALA A N 1
ATOM 3085 C CA . ALA A 1 384 ? 10.365 -20.309 -28.881 1.00 43.41 384 ALA A CA 1
ATOM 3086 C C . ALA A 1 384 ? 10.206 -20.831 -27.435 1.00 43.41 384 ALA A C 1
ATOM 3088 O O . ALA A 1 384 ? 10.481 -22.001 -27.185 1.00 43.41 384 ALA A O 1
ATOM 3089 N N . GLY A 1 385 ? 9.764 -19.991 -26.488 1.00 49.38 385 GLY A N 1
ATOM 3090 C CA . GLY A 1 385 ? 9.718 -20.328 -25.056 1.00 49.38 385 GLY A CA 1
ATOM 3091 C C . GLY A 1 385 ? 8.405 -20.025 -24.329 1.00 49.38 385 GLY A C 1
ATOM 3092 O O . GLY A 1 385 ? 8.320 -20.257 -23.125 1.00 49.38 385 GLY A O 1
ATOM 3093 N N . LEU A 1 386 ? 7.370 -19.513 -25.010 1.00 56.47 386 LEU A N 1
ATOM 3094 C CA . LEU A 1 386 ? 6.073 -19.234 -24.380 1.00 56.47 386 LEU A CA 1
ATOM 3095 C C . LEU A 1 386 ? 5.309 -20.535 -24.104 1.00 56.47 386 LEU A C 1
ATOM 3097 O O . LEU A 1 386 ? 4.437 -20.956 -24.862 1.00 56.47 386 LEU A O 1
ATOM 3101 N N . ASN A 1 387 ? 5.620 -21.166 -22.974 1.00 66.75 387 ASN A N 1
ATOM 3102 C CA . ASN A 1 387 ? 4.786 -22.215 -22.412 1.00 66.75 387 ASN A CA 1
ATOM 3103 C C . ASN A 1 387 ? 3.418 -21.609 -22.050 1.00 66.75 387 ASN A C 1
ATOM 3105 O O . ASN A 1 387 ? 3.329 -20.714 -21.209 1.00 66.75 387 ASN A O 1
ATOM 3109 N N . PHE A 1 388 ? 2.345 -22.105 -22.671 1.00 75.25 388 PHE A N 1
ATOM 3110 C CA . PHE A 1 388 ? 0.970 -21.661 -22.422 1.00 75.25 388 PHE A CA 1
ATOM 3111 C C . PHE A 1 388 ? 0.609 -21.683 -20.926 1.00 75.25 388 PHE A C 1
ATOM 3113 O O . PHE A 1 388 ? -0.069 -20.783 -20.427 1.00 75.25 388 PHE A O 1
ATOM 3120 N N . TYR A 1 389 ? 1.124 -22.664 -20.181 1.00 78.06 389 TYR A N 1
ATOM 3121 C CA . TYR A 1 389 ? 0.925 -22.757 -18.735 1.00 78.06 389 TYR A CA 1
ATOM 3122 C C . TYR A 1 389 ? 1.687 -21.685 -17.947 1.00 78.06 389 TYR A C 1
ATOM 3124 O O . TYR A 1 389 ? 1.214 -21.272 -16.891 1.00 78.06 389 TYR A O 1
ATOM 3132 N N . GLY A 1 390 ? 2.805 -21.175 -18.472 1.00 77.50 390 GLY A N 1
ATOM 3133 C CA . GLY A 1 390 ? 3.585 -20.091 -17.865 1.00 77.50 390 GLY A CA 1
ATOM 3134 C C . GLY A 1 390 ? 2.864 -18.740 -17.847 1.00 77.50 390 GLY A C 1
ATOM 3135 O O . GLY A 1 390 ? 3.230 -17.848 -17.086 1.00 77.50 390 GLY A O 1
ATOM 3136 N N . LEU A 1 391 ? 1.779 -18.590 -18.611 1.00 82.38 391 LEU A N 1
ATOM 3137 C CA . LEU A 1 391 ? 0.928 -17.399 -18.563 1.00 82.38 391 LEU A CA 1
ATOM 3138 C C . LEU A 1 391 ? -0.067 -17.430 -17.398 1.00 82.38 391 LEU A C 1
ATOM 3140 O O . LEU A 1 391 ? -0.527 -16.386 -16.935 1.00 82.38 391 LEU A O 1
ATOM 3144 N N . LEU A 1 392 ? -0.417 -18.620 -16.909 1.00 87.25 392 LEU A N 1
ATOM 3145 C CA . LEU A 1 392 ? -1.450 -18.793 -15.893 1.00 87.25 392 LEU A CA 1
ATOM 3146 C C . LEU A 1 392 ? -1.118 -18.089 -14.560 1.00 87.25 392 LEU A C 1
ATOM 3148 O O . LEU A 1 392 ? -2.011 -17.424 -14.030 1.00 87.25 392 LEU A O 1
ATOM 3152 N N . PRO A 1 393 ? 0.126 -18.128 -14.035 1.00 90.06 393 PRO A N 1
ATOM 3153 C CA . PRO A 1 393 ? 0.482 -17.368 -12.838 1.00 90.06 393 PRO A CA 1
ATOM 3154 C C . PRO A 1 393 ? 0.369 -15.851 -13.025 1.00 90.06 393 PRO A C 1
ATOM 3156 O O . PRO A 1 393 ? -0.053 -15.137 -12.113 1.00 90.06 393 PRO A O 1
ATOM 3159 N N . VAL A 1 394 ? 0.679 -15.350 -14.227 1.00 88.94 394 VAL A N 1
ATOM 3160 C CA . VAL A 1 394 ? 0.489 -13.935 -14.571 1.00 88.94 394 VAL A CA 1
ATOM 3161 C C . VAL A 1 394 ? -0.997 -13.588 -14.499 1.00 88.94 394 VAL A C 1
ATOM 3163 O O . VAL A 1 394 ? -1.378 -12.643 -13.806 1.00 88.94 394 VAL A O 1
ATOM 3166 N N . PHE A 1 395 ? -1.863 -14.388 -15.125 1.00 90.25 395 PHE A N 1
ATOM 3167 C CA . PHE A 1 395 ? -3.308 -14.157 -15.086 1.00 90.25 395 PHE A CA 1
ATOM 3168 C C . PHE A 1 395 ? -3.927 -14.349 -13.701 1.00 90.25 395 PHE A C 1
ATOM 3170 O O . PHE A 1 395 ? -4.880 -13.641 -13.375 1.00 90.25 395 PHE A O 1
ATOM 3177 N N . PHE A 1 396 ? -3.362 -15.210 -12.853 1.00 93.19 396 PHE A N 1
ATOM 3178 C CA . PHE A 1 396 ? -3.732 -15.296 -11.440 1.00 93.19 396 PHE A CA 1
ATOM 3179 C C . PHE A 1 396 ? -3.589 -13.932 -10.760 1.00 93.19 396 PHE A C 1
ATOM 3181 O O . PHE A 1 396 ? -4.543 -13.421 -10.165 1.00 93.19 396 PHE A O 1
ATOM 3188 N N . PHE A 1 397 ? -2.405 -13.325 -10.867 1.00 92.88 397 PHE A N 1
ATOM 3189 C CA . PHE A 1 397 ? -2.124 -12.035 -10.245 1.00 92.88 397 PHE A CA 1
ATOM 3190 C C . PHE A 1 397 ? -2.949 -10.900 -10.870 1.00 92.88 397 PHE A C 1
ATOM 3192 O O . PHE A 1 397 ? -3.501 -10.058 -10.160 1.00 92.88 397 PHE A O 1
ATOM 3199 N N . TRP A 1 398 ? -3.105 -10.901 -12.194 1.00 90.56 398 TRP A N 1
ATOM 3200 C CA . TRP A 1 398 ? -3.917 -9.904 -12.892 1.00 90.56 398 TRP A CA 1
ATOM 3201 C C . TRP A 1 398 ? -5.399 -9.977 -12.512 1.00 90.56 398 TRP A C 1
ATOM 3203 O O . TRP A 1 398 ? -6.001 -8.943 -12.222 1.00 90.56 398 TRP A O 1
ATOM 3213 N N . LEU A 1 399 ? -5.997 -11.171 -12.444 1.00 93.06 399 LEU A N 1
ATOM 3214 C CA . LEU A 1 399 ? -7.391 -11.329 -12.014 1.00 93.06 399 LEU A CA 1
ATOM 3215 C C . LEU A 1 399 ? -7.599 -10.917 -10.551 1.00 93.06 399 LEU A C 1
ATOM 3217 O O . LEU A 1 399 ? -8.639 -10.337 -10.229 1.00 93.06 399 LEU A O 1
ATOM 3221 N N . TYR A 1 400 ? -6.605 -11.138 -9.682 1.00 93.25 400 TYR A N 1
ATOM 3222 C CA . TYR A 1 400 ? -6.621 -10.610 -8.317 1.00 93.25 400 TYR A CA 1
ATOM 3223 C C . TYR A 1 400 ? -6.747 -9.075 -8.315 1.00 93.25 400 TYR A C 1
ATOM 3225 O O . TYR A 1 400 ? -7.630 -8.535 -7.645 1.00 93.25 400 TYR A O 1
ATOM 3233 N N . LEU A 1 401 ? -5.927 -8.369 -9.106 1.00 90.69 401 LEU A N 1
ATOM 3234 C CA . LEU A 1 401 ? -5.962 -6.901 -9.210 1.00 90.69 401 LEU A CA 1
ATOM 3235 C C . LEU A 1 401 ? -7.246 -6.375 -9.874 1.00 90.69 401 LEU A C 1
ATOM 3237 O O . LEU A 1 401 ? -7.766 -5.315 -9.510 1.00 90.69 401 LEU A O 1
ATOM 3241 N N . LEU A 1 402 ? -7.772 -7.105 -10.859 1.00 90.94 402 LEU A N 1
ATOM 3242 C CA . LEU A 1 402 ? -8.981 -6.722 -11.586 1.00 90.94 402 LEU A CA 1
ATOM 3243 C C . LEU A 1 402 ? -10.261 -6.940 -10.771 1.00 90.94 402 LEU A C 1
ATOM 3245 O O . LEU A 1 402 ? -11.254 -6.259 -11.036 1.00 90.94 402 LEU A O 1
ATOM 3249 N N . SER A 1 403 ? -10.249 -7.811 -9.761 1.00 92.12 403 SER A N 1
ATOM 3250 C CA . SER A 1 403 ? -11.427 -8.114 -8.944 1.00 92.12 403 SER A CA 1
ATOM 3251 C C . SER A 1 403 ? -12.067 -6.870 -8.312 1.00 92.12 403 SER A C 1
ATOM 3253 O O . SER A 1 403 ? -11.400 -5.962 -7.817 1.00 92.12 403 SER A O 1
ATOM 3255 N N . ILE A 1 404 ? -13.401 -6.841 -8.299 1.00 90.12 404 ILE A N 1
ATOM 3256 C CA . ILE A 1 404 ? -14.233 -5.787 -7.686 1.00 90.12 404 ILE A CA 1
ATOM 3257 C C . ILE A 1 404 ? -14.751 -6.246 -6.306 1.00 90.12 404 ILE A C 1
ATOM 3259 O O . ILE A 1 404 ? -15.523 -5.552 -5.652 1.00 90.12 404 ILE A O 1
ATOM 3263 N N . GLY A 1 405 ? -14.307 -7.402 -5.793 1.00 88.00 405 GLY A N 1
ATOM 3264 C CA . GLY A 1 405 ? -14.749 -7.932 -4.492 1.00 88.00 405 GLY A CA 1
ATOM 3265 C C . GLY A 1 405 ? -14.590 -6.933 -3.334 1.00 88.00 405 GLY A C 1
ATOM 3266 O O . GLY A 1 405 ? -15.499 -6.777 -2.515 1.00 88.00 405 GLY A O 1
ATOM 3267 N N . LYS A 1 406 ? -13.481 -6.178 -3.318 1.00 87.38 406 LYS A N 1
ATOM 3268 C CA . LYS A 1 406 ? -13.237 -5.089 -2.355 1.00 87.38 406 LYS A CA 1
ATOM 3269 C C . LYS A 1 406 ? -14.274 -3.966 -2.470 1.00 87.38 406 LYS A C 1
ATOM 3271 O O . LYS A 1 406 ? -14.799 -3.524 -1.449 1.00 87.38 406 LYS A O 1
ATOM 3276 N N . ASP A 1 407 ? -14.581 -3.526 -3.691 1.00 87.31 407 ASP A N 1
ATOM 3277 C CA . ASP A 1 407 ? -15.578 -2.481 -3.956 1.00 87.31 407 ASP A CA 1
ATOM 3278 C C . ASP A 1 407 ? -16.985 -2.926 -3.531 1.00 87.31 407 ASP A C 1
ATOM 3280 O O . ASP A 1 407 ? -17.714 -2.152 -2.918 1.00 87.31 407 ASP A O 1
ATOM 3284 N N . VAL A 1 408 ? -17.365 -4.179 -3.808 1.00 89.44 408 VAL A N 1
ATOM 3285 C CA . VAL A 1 408 ? -18.683 -4.722 -3.435 1.00 89.44 408 VAL A CA 1
ATOM 3286 C C . VAL A 1 408 ? -18.864 -4.756 -1.918 1.00 89.44 408 VAL A C 1
ATOM 3288 O O . VAL A 1 408 ? -19.909 -4.354 -1.405 1.00 89.44 408 VAL A O 1
ATOM 3291 N N . MET A 1 409 ? -17.849 -5.213 -1.188 1.00 89.25 409 MET A N 1
ATOM 3292 C CA . MET A 1 409 ? -17.865 -5.247 0.275 1.00 89.25 409 MET A CA 1
ATOM 3293 C C . MET A 1 409 ? -17.903 -3.835 0.879 1.00 89.25 409 MET A C 1
ATOM 3295 O O . MET A 1 409 ? -18.709 -3.568 1.769 1.00 89.25 409 MET A O 1
ATOM 3299 N N . SER A 1 410 ? -17.095 -2.917 0.342 1.00 85.62 410 SER A N 1
ATOM 3300 C CA . SER A 1 410 ? -17.096 -1.492 0.695 1.00 85.62 410 SER A CA 1
ATOM 3301 C C . SER A 1 410 ? -18.476 -0.844 0.510 1.00 85.62 410 SER A C 1
ATOM 3303 O O . SER A 1 410 ? -18.990 -0.199 1.433 1.00 85.62 410 SER A O 1
ATOM 3305 N N . LEU A 1 411 ? -19.090 -1.062 -0.656 1.00 87.50 411 LEU A N 1
ATOM 3306 C CA . LEU A 1 411 ? -20.419 -0.572 -1.008 1.00 87.50 411 LEU A CA 1
ATOM 3307 C C . LEU A 1 411 ? -21.485 -1.120 -0.052 1.00 87.50 411 LEU A C 1
ATOM 3309 O O . LEU A 1 411 ? -22.283 -0.351 0.487 1.00 87.50 411 LEU A O 1
ATOM 3313 N N . SER A 1 412 ? -21.469 -2.436 0.174 1.00 87.69 412 SER A N 1
ATOM 3314 C CA . SER A 1 412 ? -22.442 -3.129 1.026 1.00 87.69 412 SER A CA 1
ATOM 3315 C C . SER A 1 412 ? -22.384 -2.614 2.462 1.00 87.69 412 SER A C 1
ATOM 3317 O O . SER A 1 412 ? -23.409 -2.241 3.029 1.00 87.69 412 SER A O 1
ATOM 3319 N N . TYR A 1 413 ? -21.182 -2.476 3.032 1.00 87.25 413 TYR A N 1
ATOM 3320 C CA . TYR A 1 413 ? -21.048 -1.982 4.397 1.00 87.25 413 TYR A CA 1
ATOM 3321 C C . TYR A 1 413 ? -21.498 -0.526 4.545 1.00 87.25 413 TYR A C 1
ATOM 3323 O O . TYR A 1 413 ? -22.311 -0.182 5.407 1.00 87.25 413 TYR A O 1
ATOM 3331 N N . THR A 1 414 ? -20.960 0.345 3.694 1.00 81.75 414 THR A N 1
ATOM 3332 C CA . THR A 1 414 ? -21.084 1.795 3.870 1.00 81.75 414 THR A CA 1
ATOM 3333 C C . THR A 1 414 ? -22.512 2.279 3.666 1.00 81.75 414 THR A C 1
ATOM 3335 O O . THR A 1 414 ? -22.963 3.147 4.420 1.00 81.75 414 THR A O 1
ATOM 3338 N N . ASN A 1 415 ? -23.205 1.697 2.684 1.00 83.81 415 ASN A N 1
ATOM 3339 C CA . ASN A 1 415 ? -24.501 2.174 2.211 1.00 83.81 415 ASN A CA 1
ATOM 3340 C C . ASN A 1 415 ? -25.676 1.290 2.641 1.00 83.81 415 ASN A C 1
ATOM 3342 O O . ASN A 1 415 ? -26.818 1.710 2.473 1.00 83.81 415 ASN A O 1
ATOM 3346 N N . LEU A 1 416 ? -25.422 0.102 3.203 1.00 87.12 416 LEU A N 1
ATOM 3347 C CA . LEU A 1 416 ? -26.486 -0.788 3.663 1.00 87.12 416 LEU A CA 1
ATOM 3348 C C . LEU A 1 416 ? -26.241 -1.329 5.075 1.00 87.12 416 LEU A C 1
ATOM 3350 O O . LEU A 1 416 ? -26.992 -1.004 5.995 1.00 87.12 416 LEU A O 1
ATOM 3354 N N . ASP A 1 417 ? -25.185 -2.116 5.280 1.00 87.56 417 ASP A N 1
ATOM 3355 C CA . ASP A 1 417 ? -25.027 -2.887 6.521 1.00 87.56 417 ASP A CA 1
ATOM 3356 C C . ASP A 1 417 ? -24.738 -2.015 7.744 1.00 87.56 417 ASP A C 1
ATOM 3358 O O . ASP A 1 417 ? -25.135 -2.380 8.849 1.00 87.56 417 ASP A O 1
ATOM 3362 N N . SER A 1 418 ? -24.099 -0.851 7.571 1.00 83.44 418 SER A N 1
ATOM 3363 C CA . SER A 1 418 ? -23.831 0.077 8.682 1.00 83.44 418 SER A CA 1
ATOM 3364 C C . SER A 1 418 ? -25.107 0.542 9.393 1.00 83.44 418 SER A C 1
ATOM 3366 O O . SER A 1 418 ? -25.072 0.797 10.594 1.00 83.44 418 SER A O 1
ATOM 3368 N N . VAL A 1 419 ? -26.234 0.590 8.675 1.00 83.38 419 VAL A N 1
ATOM 3369 C CA . VAL A 1 419 ? -27.555 0.926 9.223 1.00 83.38 419 VAL A CA 1
ATOM 3370 C C . VAL A 1 419 ? -28.365 -0.341 9.475 1.00 83.38 419 VAL A C 1
ATOM 3372 O O . VAL A 1 419 ? -28.883 -0.534 10.572 1.00 83.38 419 VAL A O 1
ATOM 3375 N N . MET A 1 420 ? -28.445 -1.244 8.494 1.00 86.38 420 MET A N 1
ATOM 3376 C CA . MET A 1 420 ? -29.360 -2.389 8.552 1.00 86.38 420 MET A CA 1
ATOM 3377 C C . MET A 1 420 ? -29.026 -3.384 9.661 1.00 86.38 420 MET A C 1
ATOM 3379 O O . MET A 1 420 ? -29.931 -3.968 10.251 1.00 86.38 420 MET A O 1
ATOM 3383 N N . LEU A 1 421 ? -27.750 -3.521 10.032 1.00 87.88 421 LEU A N 1
ATOM 3384 C CA . LEU A 1 421 ? -27.347 -4.393 11.136 1.00 87.88 421 LEU A CA 1
ATOM 3385 C C . LEU A 1 421 ? -27.839 -3.933 12.513 1.00 87.88 421 LEU A C 1
ATOM 3387 O O . LEU A 1 421 ? -27.729 -4.705 13.469 1.00 87.88 421 LEU A O 1
ATOM 3391 N N . THR A 1 422 ? -28.386 -2.720 12.645 1.00 85.69 422 THR A N 1
ATOM 3392 C CA . THR A 1 422 ? -29.066 -2.280 13.875 1.00 85.69 422 THR A CA 1
ATOM 3393 C C . THR A 1 422 ? -30.414 -2.983 14.063 1.00 85.69 422 THR A C 1
ATOM 3395 O O . THR A 1 422 ? -30.790 -3.278 15.202 1.00 85.69 422 THR A O 1
ATOM 3398 N N . TYR A 1 423 ? -31.079 -3.379 12.974 1.00 87.19 423 TYR A N 1
ATOM 3399 C CA . TYR A 1 423 ? -32.402 -3.990 13.014 1.00 87.19 423 TYR A CA 1
ATOM 3400 C C . TYR A 1 423 ? -32.347 -5.514 13.243 1.00 87.19 423 TYR A C 1
ATOM 3402 O O . TYR A 1 423 ? -31.581 -6.217 12.578 1.00 87.19 423 TYR A O 1
ATOM 3410 N N . PRO A 1 424 ? -33.177 -6.073 14.147 1.00 85.75 424 PRO A N 1
ATOM 3411 C CA . PRO A 1 424 ? -33.194 -7.511 14.432 1.00 85.75 424 PRO A CA 1
ATOM 3412 C C . PRO A 1 424 ? -33.540 -8.402 13.234 1.00 85.75 424 PRO A C 1
ATOM 3414 O O . PRO A 1 424 ? -32.915 -9.449 13.074 1.00 85.75 424 PRO A O 1
ATOM 3417 N N . PHE A 1 425 ? -34.484 -7.989 12.377 1.00 86.62 425 PHE A N 1
ATOM 3418 C CA . PHE A 1 425 ? -34.901 -8.785 11.213 1.00 86.62 425 PHE A CA 1
ATOM 3419 C C . PHE A 1 425 ? -33.731 -9.046 10.252 1.00 86.62 425 PHE A C 1
ATOM 3421 O O . PHE A 1 425 ? -33.613 -10.129 9.688 1.00 86.62 425 PHE A O 1
ATOM 3428 N N . TYR A 1 426 ? -32.814 -8.083 10.123 1.00 85.88 426 TYR A N 1
ATOM 3429 C CA . TYR A 1 426 ? -31.653 -8.178 9.242 1.00 85.88 426 TYR A CA 1
ATOM 3430 C C . TYR A 1 426 ? -30.558 -9.113 9.781 1.00 85.88 426 TYR A C 1
ATOM 3432 O O . TYR A 1 426 ? -29.693 -9.569 9.039 1.00 85.88 426 TYR A O 1
ATOM 3440 N N . ARG A 1 427 ? -30.599 -9.439 11.079 1.00 86.06 427 ARG A N 1
ATOM 3441 C CA . ARG A 1 427 ? -29.652 -10.352 11.742 1.00 86.06 427 ARG A CA 1
ATOM 3442 C C . ARG A 1 427 ? -30.141 -11.800 11.788 1.00 86.06 427 ARG A C 1
ATOM 3444 O O . ARG A 1 427 ? -29.466 -12.652 12.363 1.00 86.06 427 ARG A O 1
ATOM 3451 N N . GLN A 1 428 ? -31.312 -12.094 11.224 1.00 88.50 428 GLN A N 1
ATOM 3452 C CA . GLN A 1 428 ? -31.826 -13.458 11.174 1.00 88.50 428 GLN A CA 1
ATOM 3453 C C . GLN A 1 428 ? -30.917 -14.349 10.301 1.00 88.50 428 GLN A C 1
ATOM 3455 O O . GLN A 1 428 ? -30.473 -13.911 9.238 1.00 88.50 428 GLN A O 1
ATOM 3460 N N . PRO A 1 429 ? -30.662 -15.615 10.683 1.00 87.38 429 PRO A N 1
ATOM 3461 C CA . PRO A 1 429 ? -29.732 -16.486 9.958 1.00 87.38 429 PRO A CA 1
ATOM 3462 C C . PRO A 1 429 ? -30.047 -16.629 8.467 1.00 87.38 429 PRO A C 1
ATOM 3464 O O . PRO A 1 429 ? -29.172 -16.463 7.619 1.00 87.38 429 PRO A O 1
ATOM 3467 N N . GLN A 1 430 ? -31.320 -16.861 8.142 1.00 87.06 430 GLN A N 1
ATOM 3468 C CA . GLN A 1 430 ? -31.785 -17.027 6.764 1.00 87.06 430 GLN A CA 1
ATOM 3469 C C . GLN A 1 430 ? -31.535 -15.772 5.920 1.00 87.06 430 GLN A C 1
ATOM 3471 O O . GLN A 1 430 ? -31.241 -15.863 4.729 1.00 87.06 430 GLN A O 1
ATOM 3476 N N . VAL A 1 431 ? -31.636 -14.602 6.549 1.00 87.00 431 VAL A N 1
ATOM 3477 C CA . VAL A 1 431 ? -31.449 -13.300 5.918 1.00 87.00 431 VAL A CA 1
ATOM 3478 C C . VAL A 1 431 ? -29.982 -13.072 5.586 1.00 87.00 431 VAL A C 1
ATOM 3480 O O . VAL A 1 431 ? -29.647 -12.844 4.426 1.00 87.00 431 VAL A O 1
ATOM 3483 N N . VAL A 1 432 ? -29.107 -13.232 6.579 1.00 89.69 432 VAL A N 1
ATOM 3484 C CA . VAL A 1 432 ? -27.656 -13.057 6.432 1.00 89.69 432 VAL A CA 1
ATOM 3485 C C . VAL A 1 432 ? -27.097 -13.981 5.345 1.00 89.69 432 VAL A C 1
ATOM 3487 O O . VAL A 1 432 ? -26.320 -13.537 4.499 1.00 89.69 432 VAL A O 1
ATOM 3490 N N . ILE A 1 433 ? -27.534 -15.245 5.325 1.00 90.38 433 ILE A N 1
ATOM 3491 C CA . ILE A 1 433 ? -27.085 -16.246 4.347 1.00 90.38 433 ILE A CA 1
ATOM 3492 C C . ILE A 1 433 ? -27.577 -15.898 2.934 1.00 90.38 433 ILE A C 1
ATOM 3494 O O . ILE A 1 433 ? -26.780 -15.893 1.994 1.00 90.38 433 ILE A O 1
ATOM 3498 N N . LYS A 1 434 ? -28.864 -15.556 2.762 1.00 89.75 434 LYS A N 1
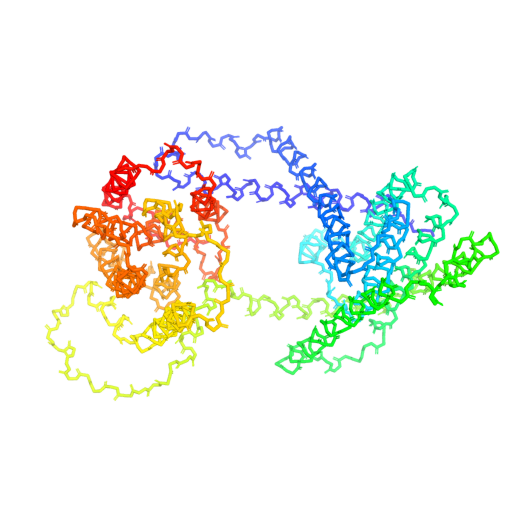ATOM 3499 C CA . LYS A 1 434 ? -29.409 -15.154 1.450 1.00 89.75 434 LYS A CA 1
ATOM 3500 C C . LYS A 1 434 ? -28.711 -13.905 0.907 1.00 89.75 434 LYS A C 1
ATOM 3502 O O . LYS A 1 434 ? -28.335 -13.881 -0.264 1.00 89.75 434 LYS A O 1
ATOM 3507 N N . SER A 1 435 ? -28.488 -12.905 1.757 1.00 89.81 435 SER A N 1
ATOM 3508 C CA . SER A 1 435 ? -27.759 -11.684 1.400 1.00 89.81 435 SER A CA 1
ATOM 3509 C C . SER A 1 435 ? -26.320 -11.972 0.978 1.00 89.81 435 SER A C 1
ATOM 3511 O O . SER A 1 435 ? -25.860 -11.448 -0.037 1.00 89.81 435 SER A O 1
ATOM 3513 N N . PHE A 1 436 ? -25.620 -12.855 1.698 1.00 92.44 436 PHE A N 1
ATOM 3514 C CA . PHE A 1 436 ? -24.265 -13.270 1.335 1.00 92.44 436 PHE A CA 1
ATOM 3515 C C . PHE A 1 436 ? -24.209 -13.860 -0.077 1.00 92.44 436 PHE A C 1
ATOM 3517 O O . PHE A 1 436 ? -23.448 -13.374 -0.915 1.00 92.44 436 PHE A O 1
ATOM 3524 N N . PHE A 1 437 ? -25.031 -14.874 -0.364 1.00 92.31 437 PHE A N 1
ATOM 3525 C CA . PHE A 1 437 ? -25.006 -15.546 -1.665 1.00 92.31 437 PHE A CA 1
ATOM 3526 C C . PHE A 1 437 ? -25.463 -14.632 -2.802 1.00 92.31 437 PHE A C 1
ATOM 3528 O O . PHE A 1 437 ? -24.894 -14.689 -3.892 1.00 92.31 437 PHE A O 1
ATOM 3535 N N . TYR A 1 438 ? -26.416 -13.732 -2.547 1.00 91.44 438 TYR A N 1
ATOM 3536 C CA . TYR A 1 438 ? -26.811 -12.726 -3.528 1.00 91.44 438 TYR A CA 1
ATOM 3537 C C . TYR A 1 438 ? -25.648 -11.783 -3.877 1.00 91.44 438 TYR A C 1
ATOM 3539 O O . TYR A 1 438 ? -25.349 -11.559 -5.051 1.00 91.44 438 TYR A O 1
ATOM 3547 N N . ARG A 1 439 ? -24.940 -11.261 -2.867 1.00 93.38 439 ARG A N 1
ATOM 3548 C CA . ARG A 1 439 ? -23.767 -10.388 -3.061 1.00 93.38 439 ARG A CA 1
ATOM 3549 C C . ARG A 1 439 ? -22.614 -11.118 -3.735 1.00 93.38 439 ARG A C 1
ATOM 3551 O O . ARG A 1 439 ? -21.967 -10.541 -4.609 1.00 93.38 439 ARG A O 1
ATOM 3558 N N . PHE A 1 440 ? -22.381 -12.375 -3.363 1.00 94.62 440 PHE A N 1
ATOM 3559 C CA . PHE A 1 440 ? -21.390 -13.231 -4.007 1.00 94.62 440 PHE A CA 1
ATOM 3560 C C . PHE A 1 440 ? -21.709 -13.408 -5.491 1.00 94.62 440 PHE A C 1
ATOM 3562 O O . PHE A 1 440 ? -20.849 -13.140 -6.325 1.00 94.62 440 PHE A O 1
ATOM 3569 N N . TYR A 1 441 ? -22.955 -13.746 -5.832 1.00 93.56 441 TYR A N 1
ATOM 3570 C CA . TYR A 1 441 ? -23.387 -13.889 -7.220 1.00 93.56 441 TYR A CA 1
ATOM 3571 C C . TYR A 1 441 ? -23.221 -12.591 -8.021 1.00 93.56 441 TYR A C 1
ATOM 3573 O O . TYR A 1 441 ? -22.715 -12.617 -9.142 1.00 93.56 441 TYR A O 1
ATOM 3581 N N . GLN A 1 442 ? -23.580 -11.435 -7.451 1.00 91.88 442 GLN A N 1
ATOM 3582 C CA . GLN A 1 442 ? -23.380 -10.149 -8.128 1.00 91.88 442 GLN A CA 1
ATOM 3583 C C . GLN A 1 442 ? -21.894 -9.821 -8.322 1.00 91.88 442 GLN A C 1
ATOM 3585 O O . GLN A 1 442 ? -21.497 -9.392 -9.405 1.00 91.88 442 GLN A O 1
ATOM 3590 N N . SER A 1 443 ? -21.056 -10.057 -7.308 1.00 94.38 443 SER A N 1
ATOM 3591 C CA . SER A 1 443 ? -19.605 -9.883 -7.428 1.00 94.38 443 SER A CA 1
ATOM 3592 C C . SER A 1 443 ? -19.014 -10.811 -8.491 1.00 94.38 443 SER A C 1
ATOM 3594 O O . SER A 1 443 ? -18.217 -10.362 -9.315 1.00 94.38 443 SER A O 1
ATOM 3596 N N . PHE A 1 444 ? -19.440 -12.076 -8.509 1.00 95.62 444 PHE A N 1
ATOM 3597 C CA . PHE A 1 444 ? -19.036 -13.064 -9.504 1.00 95.62 444 PHE A CA 1
ATOM 3598 C C . PHE A 1 444 ? -19.441 -12.631 -10.909 1.00 95.62 444 PHE A C 1
ATOM 3600 O O . PHE A 1 444 ? -18.598 -12.597 -11.794 1.00 95.62 444 PHE A O 1
ATOM 3607 N N . LYS A 1 445 ? -20.689 -12.193 -11.109 1.00 94.81 445 LYS A N 1
ATOM 3608 C CA . LYS A 1 445 ? -21.184 -11.710 -12.405 1.00 94.81 445 LYS A CA 1
ATOM 3609 C C . LYS A 1 445 ? -20.342 -10.561 -12.960 1.00 94.81 445 LYS A C 1
ATOM 3611 O O . LYS A 1 445 ? -20.004 -10.570 -14.140 1.00 94.81 445 LYS A O 1
ATOM 3616 N N . TYR A 1 446 ? -20.004 -9.572 -12.133 1.00 93.06 446 TYR A N 1
ATOM 3617 C CA . TYR A 1 446 ? -19.177 -8.446 -12.570 1.00 93.06 446 TYR A CA 1
ATOM 3618 C C . TYR A 1 446 ? -17.736 -8.861 -12.879 1.00 93.06 446 TYR A C 1
ATOM 3620 O O . TYR A 1 446 ? -17.189 -8.432 -13.894 1.00 93.06 446 TYR A O 1
ATOM 3628 N N . ASN A 1 447 ? -17.139 -9.715 -12.045 1.00 95.12 447 ASN A N 1
ATOM 3629 C CA . ASN A 1 447 ? -15.793 -10.224 -12.290 1.00 95.12 447 ASN A CA 1
ATOM 3630 C C . ASN A 1 447 ? -15.735 -11.129 -13.530 1.00 95.12 447 ASN A C 1
ATOM 3632 O O . ASN A 1 447 ? -14.804 -11.010 -14.317 1.00 95.12 447 ASN A O 1
ATOM 3636 N N . MET A 1 448 ? -16.766 -11.942 -13.770 1.00 95.81 448 MET A N 1
ATOM 3637 C CA . MET A 1 448 ? -16.863 -12.847 -14.916 1.00 95.81 448 MET A CA 1
ATOM 3638 C C . MET A 1 448 ? -16.784 -12.102 -16.253 1.00 95.81 448 MET A C 1
ATOM 3640 O O . MET A 1 448 ? -16.132 -12.576 -17.175 1.00 95.81 448 MET A O 1
ATOM 3644 N N . VAL A 1 449 ? -17.392 -10.913 -16.359 1.00 95.50 449 VAL A N 1
ATOM 3645 C CA . VAL A 1 449 ? -17.294 -10.078 -17.571 1.00 95.50 449 VAL A CA 1
ATOM 3646 C C . VAL A 1 449 ? -15.840 -9.698 -17.865 1.00 95.50 449 VAL A C 1
ATOM 3648 O O . VAL A 1 449 ? -15.405 -9.784 -19.010 1.00 95.50 449 VAL A O 1
ATO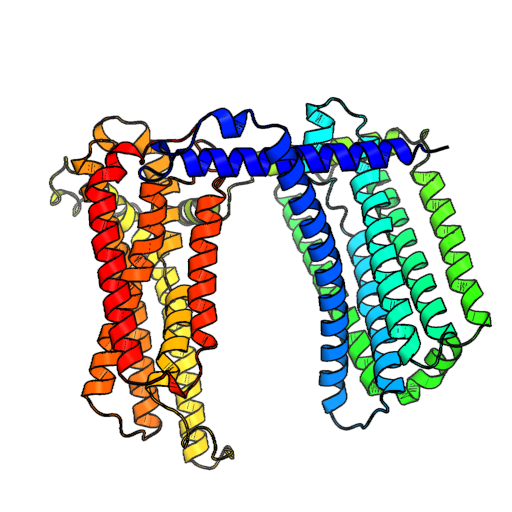M 3651 N N . MET A 1 450 ? -15.072 -9.312 -16.842 1.00 93.69 450 MET A N 1
ATOM 3652 C CA . MET A 1 450 ? -13.651 -8.985 -17.010 1.00 93.69 450 MET A CA 1
ATOM 3653 C C . MET A 1 450 ? -12.838 -10.231 -17.360 1.00 93.69 450 MET A C 1
ATOM 3655 O O . MET A 1 450 ? -11.984 -10.177 -18.238 1.00 93.69 450 MET A O 1
ATOM 3659 N N . THR A 1 451 ? -13.142 -11.359 -16.727 1.00 95.19 451 THR A N 1
ATOM 3660 C CA . THR A 1 451 ? -12.474 -12.636 -16.980 1.00 95.19 451 THR A CA 1
ATOM 3661 C C . THR A 1 451 ? -12.676 -13.128 -18.408 1.00 95.19 451 THR A C 1
ATOM 3663 O O . THR A 1 451 ? -11.713 -13.535 -19.051 1.00 95.19 451 THR A O 1
ATOM 3666 N N . LEU A 1 452 ? -13.898 -13.040 -18.937 1.00 95.81 452 LEU A N 1
ATOM 3667 C CA . LEU A 1 452 ? -14.185 -13.392 -20.327 1.00 95.81 452 LEU A CA 1
ATOM 3668 C C . LEU A 1 452 ? -13.482 -12.452 -21.314 1.00 95.81 452 LEU A C 1
ATOM 3670 O O . LEU A 1 452 ? -12.995 -12.914 -22.341 1.00 95.81 452 LEU A O 1
ATOM 3674 N N . ALA A 1 453 ? -13.371 -11.159 -20.993 1.00 94.69 453 ALA A N 1
ATOM 3675 C CA . ALA A 1 453 ? -12.616 -10.214 -21.812 1.00 94.69 453 ALA A CA 1
ATOM 3676 C C . ALA A 1 453 ? -11.112 -10.532 -21.827 1.00 94.69 453 ALA A C 1
ATOM 3678 O O . ALA A 1 453 ? -10.501 -10.517 -22.891 1.00 94.69 453 ALA A O 1
ATOM 3679 N N . VAL A 1 454 ? -10.526 -10.871 -20.672 1.00 93.25 454 VAL A N 1
ATOM 3680 C CA . VAL A 1 454 ? -9.127 -11.325 -20.577 1.00 93.25 454 VAL A CA 1
ATOM 3681 C C . VAL A 1 454 ? -8.925 -12.621 -21.358 1.00 93.25 454 VAL A C 1
ATOM 3683 O O . VAL A 1 454 ? -7.982 -12.724 -22.134 1.00 93.25 454 VAL A O 1
ATOM 3686 N N . PHE A 1 455 ? -9.824 -13.594 -21.206 1.00 94.25 455 PHE A N 1
ATOM 3687 C CA . PHE A 1 455 ? -9.767 -14.845 -21.958 1.00 94.25 455 PHE A CA 1
ATOM 3688 C C . PHE A 1 455 ? -9.800 -14.598 -23.473 1.00 94.25 455 PHE A C 1
ATOM 3690 O O . PHE A 1 455 ? -8.928 -15.082 -24.190 1.00 94.25 455 PHE A O 1
ATOM 3697 N N . ALA A 1 456 ? -10.754 -13.796 -23.953 1.00 93.56 456 ALA A N 1
ATOM 3698 C CA . ALA A 1 456 ? -10.861 -13.446 -25.366 1.00 93.56 456 ALA A CA 1
ATOM 3699 C C . ALA A 1 456 ? -9.606 -12.718 -25.874 1.00 93.56 456 ALA A C 1
ATOM 3701 O O . ALA A 1 456 ? -9.091 -13.061 -26.935 1.00 93.56 456 ALA A O 1
ATOM 3702 N N . ALA A 1 457 ? -9.076 -11.767 -25.099 1.00 90.94 457 ALA A N 1
ATOM 3703 C CA . ALA A 1 457 ? -7.840 -11.058 -25.420 1.00 90.94 457 ALA A CA 1
ATOM 3704 C C . ALA A 1 457 ? -6.650 -12.008 -25.604 1.00 90.94 457 ALA A C 1
ATOM 3706 O O . ALA A 1 457 ? -5.902 -11.880 -26.571 1.00 90.94 457 ALA A O 1
ATOM 3707 N N . VAL A 1 458 ? -6.503 -12.988 -24.710 1.00 87.94 458 VAL A N 1
ATOM 3708 C CA . VAL A 1 458 ? -5.436 -13.995 -24.773 1.00 87.94 458 VAL A CA 1
ATOM 3709 C C . VAL A 1 458 ? -5.588 -14.891 -25.996 1.00 87.94 458 VAL A C 1
ATOM 3711 O O . VAL A 1 458 ? -4.619 -15.093 -26.722 1.00 87.94 458 VAL A O 1
ATOM 3714 N N . VAL A 1 459 ? -6.799 -15.383 -26.265 1.00 88.38 459 VAL A N 1
ATOM 3715 C CA . VAL A 1 459 ? -7.069 -16.233 -27.434 1.00 88.38 459 VAL A CA 1
ATOM 3716 C C . VAL A 1 459 ? -6.774 -15.486 -28.739 1.00 88.38 459 VAL A C 1
ATOM 3718 O O . VAL A 1 459 ? -6.112 -16.033 -29.619 1.00 88.38 459 VAL A O 1
ATOM 3721 N N . VAL A 1 460 ? -7.194 -14.221 -28.853 1.00 88.00 460 VAL A N 1
ATOM 3722 C CA . VAL A 1 460 ? -6.903 -13.372 -30.023 1.00 88.00 460 VAL A CA 1
ATOM 3723 C C . VAL A 1 460 ? -5.398 -13.139 -30.175 1.00 88.00 460 VAL A C 1
ATOM 3725 O O . VAL A 1 460 ? -4.855 -13.320 -31.265 1.00 88.00 460 VAL A O 1
ATOM 3728 N N . ALA A 1 461 ? -4.712 -12.789 -29.084 1.00 83.56 461 ALA A N 1
ATOM 3729 C CA . ALA A 1 461 ? -3.267 -12.581 -29.068 1.00 83.56 461 ALA A CA 1
ATOM 3730 C C . ALA A 1 461 ? -2.499 -13.830 -29.531 1.00 83.56 461 ALA A C 1
ATOM 3732 O O . ALA A 1 461 ? -1.570 -13.725 -30.329 1.00 83.56 461 ALA A O 1
ATOM 3733 N N . MET A 1 462 ? -2.916 -15.015 -29.081 1.00 80.31 462 MET A N 1
ATOM 3734 C CA . MET A 1 462 ? -2.300 -16.291 -29.453 1.00 80.31 462 MET A CA 1
ATOM 3735 C C . MET A 1 462 ? -2.566 -16.684 -30.904 1.00 80.31 462 MET A C 1
ATOM 3737 O O . MET A 1 462 ? -1.651 -17.151 -31.581 1.00 80.31 462 MET A O 1
ATOM 3741 N N . GLY A 1 463 ? -3.788 -16.458 -31.395 1.00 82.06 463 GLY A N 1
ATOM 3742 C CA . GLY A 1 463 ? -4.133 -16.706 -32.795 1.00 82.06 463 GLY A CA 1
ATOM 3743 C C . GLY A 1 463 ? -3.289 -15.860 -33.750 1.00 82.06 463 GLY A C 1
ATOM 3744 O O . GLY A 1 463 ? -2.767 -16.372 -34.737 1.00 82.06 463 GLY A O 1
ATOM 3745 N N . ILE A 1 464 ? -3.076 -14.583 -33.419 1.00 78.56 464 ILE A N 1
ATOM 3746 C CA . ILE A 1 464 ? -2.216 -13.677 -34.198 1.00 78.56 464 ILE A CA 1
ATOM 3747 C C . ILE A 1 464 ? -0.741 -14.071 -34.081 1.00 78.56 464 ILE A C 1
ATOM 3749 O O . ILE A 1 464 ? -0.008 -13.988 -35.069 1.00 78.56 464 ILE A O 1
ATOM 3753 N N . ALA A 1 465 ? -0.330 -14.567 -32.908 1.00 74.69 465 ALA A N 1
ATOM 3754 C CA . ALA A 1 465 ? 1.012 -15.088 -32.678 1.00 74.69 465 ALA A CA 1
ATOM 3755 C C . ALA A 1 465 ? 1.337 -16.370 -33.470 1.00 74.69 465 ALA A C 1
ATOM 3757 O O . ALA A 1 465 ? 2.500 -16.760 -33.543 1.00 74.69 465 ALA A O 1
ATOM 3758 N N . GLY A 1 466 ? 0.331 -17.026 -34.064 1.00 73.69 466 GLY A N 1
ATOM 3759 C CA . GLY A 1 466 ? 0.501 -18.285 -34.792 1.00 73.69 466 GLY A CA 1
ATOM 3760 C C . GLY A 1 466 ? 0.828 -19.479 -33.889 1.00 73.69 466 GLY A C 1
ATOM 3761 O O . GLY A 1 466 ? 1.363 -20.476 -34.369 1.00 73.69 466 GLY A O 1
ATOM 3762 N N . LEU A 1 467 ? 0.534 -19.386 -32.586 1.00 73.94 467 LEU A N 1
ATOM 3763 C CA . LEU A 1 467 ? 0.784 -20.463 -31.627 1.00 73.94 467 LEU A CA 1
ATOM 3764 C C . LEU A 1 467 ? -0.264 -21.570 -31.798 1.00 73.94 467 LEU A C 1
ATOM 3766 O O . LEU A 1 467 ? -1.461 -21.333 -31.638 1.00 73.94 467 LEU A O 1
ATOM 3770 N N . ASN A 1 468 ? 0.184 -22.792 -32.087 1.00 75.75 468 ASN A N 1
ATOM 3771 C CA . ASN A 1 468 ? -0.694 -23.956 -32.171 1.00 75.75 468 ASN A CA 1
ATOM 3772 C C . ASN A 1 468 ? -0.919 -24.542 -30.766 1.00 75.75 468 ASN A C 1
ATOM 3774 O O . ASN A 1 468 ? -0.053 -25.227 -30.224 1.00 75.75 468 ASN A O 1
ATOM 3778 N N . ILE A 1 469 ? -2.062 -24.217 -30.158 1.00 79.81 469 ILE A N 1
ATOM 3779 C CA . ILE A 1 469 ? -2.413 -24.598 -28.784 1.00 79.81 469 ILE A CA 1
ATOM 3780 C C . ILE A 1 469 ? -3.528 -25.638 -28.835 1.00 79.81 469 ILE A C 1
ATOM 3782 O O . ILE A 1 469 ? -4.544 -25.446 -29.505 1.00 79.81 469 ILE A O 1
ATOM 3786 N N . ALA A 1 470 ? -3.373 -26.731 -28.088 1.00 85.88 470 ALA A N 1
ATOM 3787 C CA . ALA A 1 470 ? -4.391 -27.772 -28.043 1.00 85.88 470 ALA A CA 1
ATOM 3788 C C . ALA A 1 470 ? -5.696 -27.246 -27.413 1.00 85.88 470 ALA A C 1
ATOM 3790 O O . ALA A 1 470 ? -5.674 -26.567 -26.385 1.00 85.88 470 ALA A O 1
ATOM 3791 N N . LEU A 1 471 ? -6.853 -27.634 -27.964 1.00 86.88 471 LEU A N 1
ATOM 3792 C CA . LEU A 1 471 ? -8.176 -27.232 -27.451 1.00 86.88 471 LEU A CA 1
ATOM 3793 C C . LEU A 1 471 ? -8.355 -27.540 -25.957 1.00 86.88 471 LEU A C 1
ATOM 3795 O O . LEU A 1 471 ? -8.926 -26.739 -25.218 1.00 86.88 471 LEU A O 1
ATOM 3799 N N . PHE A 1 472 ? -7.813 -28.671 -25.498 1.00 88.00 472 PHE A N 1
ATOM 3800 C CA . PHE A 1 472 ? -7.820 -29.043 -24.085 1.00 88.00 472 PHE A CA 1
ATOM 3801 C C . PHE A 1 472 ? -7.110 -28.007 -23.198 1.00 88.00 472 PHE A C 1
ATOM 3803 O O . PHE A 1 472 ? -7.592 -27.699 -22.111 1.00 88.00 472 PHE A O 1
ATOM 3810 N N . GLN A 1 473 ? -6.004 -27.420 -23.664 1.00 87.56 473 GLN A N 1
ATOM 3811 C CA . GLN A 1 473 ? -5.266 -26.395 -22.921 1.00 87.56 473 GLN A CA 1
ATOM 3812 C C . GLN A 1 473 ? -6.083 -25.105 -22.812 1.00 87.56 473 GLN A C 1
ATOM 3814 O O . GLN A 1 473 ? -6.209 -24.553 -21.720 1.00 87.56 473 GLN A O 1
ATOM 3819 N N . ILE A 1 474 ? -6.716 -24.676 -23.908 1.00 89.44 474 ILE A N 1
ATOM 3820 C CA . ILE A 1 474 ? -7.604 -23.503 -23.932 1.00 89.44 474 ILE A CA 1
ATOM 3821 C C . ILE A 1 474 ? -8.788 -23.697 -22.976 1.00 89.44 474 ILE A C 1
ATOM 3823 O O . ILE A 1 474 ? -9.110 -22.802 -22.191 1.00 89.44 474 ILE A O 1
ATOM 3827 N N . PHE A 1 475 ? -9.413 -24.877 -23.002 1.00 91.62 475 PHE A N 1
ATOM 3828 C CA . PHE A 1 475 ? -10.510 -25.218 -22.098 1.00 91.62 475 PHE A CA 1
ATOM 3829 C C . PHE A 1 475 ? -10.064 -25.197 -20.631 1.00 91.62 475 PHE A C 1
ATOM 3831 O O . PHE A 1 475 ? -10.694 -24.546 -19.797 1.00 91.62 475 PHE A O 1
ATOM 3838 N N . LEU A 1 476 ? -8.945 -25.852 -20.315 1.00 92.00 476 LEU A N 1
ATOM 3839 C CA . LEU A 1 476 ? -8.408 -25.915 -18.958 1.00 92.00 476 LEU A CA 1
ATOM 3840 C C . LEU A 1 476 ? -8.026 -24.522 -18.428 1.00 92.00 476 LEU A C 1
ATOM 3842 O O . LEU A 1 476 ? -8.265 -24.207 -17.259 1.00 92.00 476 LEU A O 1
ATOM 3846 N N . PHE A 1 477 ? -7.499 -23.658 -19.297 1.00 91.62 477 PHE A N 1
ATOM 3847 C CA . PHE A 1 477 ? -7.235 -22.254 -18.992 1.00 91.62 477 PHE A CA 1
ATOM 3848 C C . PHE A 1 477 ? -8.521 -21.499 -18.655 1.00 91.62 477 PHE A C 1
ATOM 3850 O O . PHE A 1 477 ? -8.597 -20.896 -17.586 1.00 91.62 477 PHE A O 1
ATOM 3857 N N . LEU A 1 478 ? -9.562 -21.597 -19.492 1.00 94.25 478 LEU A N 1
ATOM 3858 C CA . LEU A 1 478 ? -10.859 -20.964 -19.235 1.00 94.25 478 LEU A CA 1
ATOM 3859 C C . LEU A 1 478 ? -11.442 -21.392 -17.883 1.00 94.25 478 LEU A C 1
ATOM 3861 O O . LEU A 1 478 ? -11.815 -20.539 -17.076 1.00 94.25 478 LEU A O 1
ATOM 3865 N N . VAL A 1 479 ? -11.484 -22.699 -17.610 1.00 95.44 479 VAL A N 1
ATOM 3866 C CA . VAL A 1 479 ? -12.000 -23.233 -16.339 1.00 95.44 479 VAL A CA 1
ATOM 3867 C C . VAL A 1 479 ? -11.193 -22.699 -15.156 1.00 95.44 479 VAL A C 1
ATOM 3869 O O . VAL A 1 479 ? -11.775 -22.315 -14.139 1.00 95.44 479 VAL A O 1
ATOM 3872 N N . THR A 1 480 ? -9.870 -22.591 -15.295 1.00 95.25 480 THR A N 1
ATOM 3873 C CA . THR A 1 480 ? -9.028 -22.021 -14.238 1.00 95.25 480 THR A CA 1
ATOM 3874 C C . THR A 1 480 ? -9.336 -20.545 -13.997 1.00 95.25 480 THR A C 1
ATOM 3876 O O . THR A 1 480 ? -9.480 -20.131 -12.847 1.00 95.25 480 THR A O 1
ATOM 3879 N N . LEU A 1 481 ? -9.504 -19.740 -15.050 1.00 95.56 481 LEU A N 1
ATOM 3880 C CA . LEU A 1 481 ? -9.860 -18.328 -14.900 1.00 95.56 481 LEU A CA 1
ATOM 3881 C C . LEU A 1 481 ? -11.235 -18.145 -14.231 1.00 95.56 481 LEU A C 1
ATOM 3883 O O . LEU A 1 481 ? -11.417 -17.246 -13.404 1.00 95.56 481 LEU A O 1
ATOM 3887 N N . ILE A 1 482 ? -12.202 -19.012 -14.546 1.00 96.38 482 ILE A N 1
ATOM 3888 C CA . ILE A 1 482 ? -13.521 -19.035 -13.895 1.00 96.38 482 ILE A CA 1
ATOM 3889 C C . ILE A 1 482 ? -13.383 -19.392 -12.410 1.00 96.38 482 ILE A C 1
ATOM 3891 O O . ILE A 1 482 ? -13.965 -18.709 -11.563 1.00 96.38 482 ILE A O 1
ATOM 3895 N N . ALA A 1 483 ? -12.579 -20.407 -12.075 1.00 96.25 483 ALA A N 1
ATOM 3896 C CA . ALA A 1 483 ? -12.301 -20.774 -10.689 1.00 96.25 483 ALA A CA 1
ATOM 3897 C C . ALA A 1 483 ? -11.694 -19.589 -9.920 1.00 96.25 483 ALA A C 1
ATOM 3899 O O . ALA A 1 483 ? -12.233 -19.177 -8.894 1.00 96.25 483 ALA A O 1
ATOM 3900 N N . LEU A 1 484 ? -10.652 -18.952 -10.460 1.00 95.44 484 LEU A N 1
ATOM 3901 C CA . LEU A 1 484 ? -10.027 -17.770 -9.856 1.00 95.44 484 LEU A CA 1
ATOM 3902 C C . LEU A 1 484 ? -11.012 -16.614 -9.663 1.00 95.44 484 LEU A C 1
ATOM 3904 O O . LEU A 1 484 ? -10.984 -15.914 -8.651 1.00 95.44 484 LEU A O 1
ATOM 3908 N N . THR A 1 485 ? -11.941 -16.448 -10.598 1.00 96.12 485 THR A N 1
ATOM 3909 C CA . THR A 1 485 ? -13.004 -15.451 -10.488 1.00 96.12 485 THR A CA 1
ATOM 3910 C C . THR A 1 485 ? -13.929 -15.754 -9.311 1.00 96.12 485 THR A C 1
ATOM 3912 O O . THR A 1 485 ? -14.233 -14.854 -8.526 1.00 96.12 485 THR A O 1
ATOM 3915 N N . ALA A 1 486 ? -14.313 -17.020 -9.121 1.00 95.75 486 ALA A N 1
ATOM 3916 C CA . ALA A 1 486 ? -15.058 -17.452 -7.942 1.00 95.75 486 ALA A CA 1
ATOM 3917 C C . ALA A 1 486 ? -14.269 -17.184 -6.649 1.00 95.75 486 ALA A C 1
ATOM 3919 O O . ALA A 1 486 ? -14.828 -16.604 -5.718 1.00 95.75 486 ALA A O 1
ATOM 3920 N N . LEU A 1 487 ? -12.969 -17.507 -6.613 1.00 95.62 487 LEU A N 1
ATOM 3921 C CA . LEU A 1 487 ? -12.095 -17.247 -5.463 1.00 95.62 487 LEU A CA 1
ATOM 3922 C C . LEU A 1 487 ? -12.094 -15.766 -5.065 1.00 95.62 487 LEU A C 1
ATOM 3924 O O . LEU A 1 487 ? -12.384 -15.428 -3.915 1.00 95.62 487 LEU A O 1
ATOM 3928 N N . PHE A 1 488 ? -11.790 -14.873 -6.010 1.00 94.12 488 PHE A N 1
ATOM 3929 C CA . PHE A 1 488 ? -11.634 -13.445 -5.725 1.00 94.12 488 PHE A CA 1
ATOM 3930 C C . PHE A 1 488 ? -12.964 -12.728 -5.468 1.00 94.12 488 PHE A C 1
ATOM 3932 O O . PHE A 1 488 ? -12.984 -11.735 -4.734 1.00 94.12 488 PHE A O 1
ATOM 3939 N N . SER A 1 489 ? -14.074 -13.218 -6.028 1.00 95.12 489 SER A N 1
ATOM 3940 C CA . SER A 1 489 ? -15.425 -12.746 -5.689 1.00 95.12 489 SER A CA 1
ATOM 3941 C C . SER A 1 489 ? -15.877 -13.216 -4.307 1.00 95.12 489 SER A C 1
ATOM 3943 O O . SER A 1 489 ? -16.600 -12.498 -3.616 1.00 95.12 489 SER A O 1
ATOM 3945 N N . PHE A 1 490 ? -15.446 -14.404 -3.885 1.00 95.44 490 PHE A N 1
ATOM 3946 C CA . PHE A 1 490 ? -15.816 -14.989 -2.602 1.00 95.44 490 PHE A CA 1
ATOM 3947 C C . PHE A 1 490 ? -15.005 -14.404 -1.440 1.00 95.44 490 PHE A C 1
ATOM 3949 O O . PHE A 1 490 ? -15.581 -14.017 -0.426 1.00 95.44 490 PHE A O 1
ATOM 3956 N N . HIS A 1 491 ? -13.680 -14.299 -1.581 1.00 94.38 491 HIS A N 1
ATOM 3957 C CA . HIS A 1 491 ? -12.754 -14.034 -0.474 1.00 94.38 491 HIS A CA 1
ATOM 3958 C C . HIS A 1 491 ? -13.090 -12.777 0.343 1.00 94.38 491 HIS A C 1
ATOM 3960 O O . HIS A 1 491 ? -13.250 -12.856 1.560 1.00 94.38 491 HIS A O 1
ATOM 3966 N N . TYR A 1 492 ? -13.246 -11.616 -0.304 1.00 91.00 492 TYR A N 1
ATOM 3967 C CA . TYR A 1 492 ? -13.516 -10.366 0.417 1.00 91.00 492 TYR A CA 1
ATOM 3968 C C . TYR A 1 492 ? -14.839 -10.408 1.188 1.00 91.00 492 TYR A C 1
ATOM 3970 O O . TYR A 1 492 ? -14.900 -9.919 2.316 1.00 91.00 492 TYR A O 1
ATOM 3978 N N . LEU A 1 493 ? -15.880 -11.014 0.607 1.00 92.69 493 LEU A N 1
ATOM 3979 C CA . LEU A 1 493 ? -17.168 -11.207 1.273 1.00 92.69 493 LEU A CA 1
ATOM 3980 C C . LEU A 1 493 ? -17.057 -12.229 2.407 1.00 92.69 493 LEU A C 1
ATOM 3982 O O . LEU A 1 493 ? -17.586 -11.997 3.489 1.00 92.69 493 LEU A O 1
ATOM 3986 N N . PHE A 1 494 ? -16.337 -13.329 2.198 1.00 93.56 494 PHE A N 1
ATOM 3987 C CA . PHE A 1 494 ? -16.122 -14.363 3.206 1.00 93.56 494 PHE A CA 1
ATOM 3988 C C . PHE A 1 494 ? -15.457 -13.796 4.461 1.00 93.56 494 PHE A C 1
ATOM 3990 O O . PHE A 1 494 ? -16.001 -13.894 5.564 1.00 93.56 494 PHE A O 1
ATOM 3997 N N . VAL A 1 495 ? -14.316 -13.124 4.290 1.00 90.94 495 VAL A N 1
ATOM 3998 C CA . VAL A 1 495 ? -13.596 -12.497 5.402 1.00 90.94 495 VAL A CA 1
ATOM 3999 C C . VAL A 1 495 ? -14.467 -11.417 6.054 1.00 90.94 495 VAL A C 1
ATOM 4001 O O . VAL A 1 495 ? -14.482 -11.298 7.278 1.00 90.94 495 VAL A O 1
ATOM 4004 N N . TYR A 1 496 ? -15.240 -10.664 5.266 1.00 90.00 496 TYR A N 1
ATOM 4005 C CA . TYR A 1 496 ? -16.162 -9.646 5.769 1.00 90.00 496 TYR A CA 1
ATOM 4006 C C . TYR A 1 496 ? -17.265 -10.215 6.673 1.00 90.00 496 TYR A C 1
ATOM 4008 O O . TYR A 1 496 ? -17.470 -9.690 7.765 1.00 90.00 496 TYR A O 1
ATOM 4016 N N . TYR A 1 497 ? -17.933 -11.298 6.275 1.00 90.38 497 TYR A N 1
ATOM 4017 C CA . TYR A 1 497 ? -19.030 -11.891 7.050 1.00 90.38 497 TYR A CA 1
ATOM 4018 C C . TYR A 1 497 ? -18.546 -12.637 8.301 1.00 90.38 497 TYR A C 1
ATOM 4020 O O . TYR A 1 497 ? -19.220 -12.624 9.334 1.00 90.38 497 TYR A O 1
ATOM 4028 N N . ILE A 1 498 ? -17.364 -13.255 8.242 1.00 89.44 498 ILE A N 1
ATOM 4029 C CA . ILE A 1 498 ? -16.782 -13.959 9.391 1.00 89.44 498 ILE A CA 1
ATOM 4030 C C . ILE A 1 498 ? -16.151 -12.982 10.384 1.00 89.44 498 ILE A C 1
ATOM 4032 O O . ILE A 1 498 ? -16.378 -13.087 11.588 1.00 89.44 498 ILE A O 1
ATOM 4036 N N . LEU A 1 499 ? -15.344 -12.028 9.909 1.00 84.25 499 LEU A N 1
ATOM 4037 C CA . LEU A 1 499 ? -14.577 -11.156 10.796 1.00 84.25 499 LEU A CA 1
ATOM 4038 C C . LEU A 1 499 ? -15.253 -9.831 11.102 1.00 84.25 499 LEU A C 1
ATOM 4040 O O . LEU A 1 499 ? -14.833 -9.229 12.082 1.00 84.25 499 LEU A O 1
ATOM 4044 N N . GLN A 1 500 ? -16.211 -9.352 10.302 1.00 84.25 500 GLN A N 1
ATOM 4045 C CA . GLN A 1 500 ? -16.791 -8.003 10.362 1.00 84.25 500 GLN A CA 1
ATOM 4046 C C . GLN A 1 500 ? -15.775 -6.935 10.824 1.00 84.25 500 GLN A C 1
ATOM 4048 O O . GLN A 1 500 ? -15.680 -6.621 12.017 1.00 84.25 500 GLN A O 1
ATOM 4053 N N . PRO A 1 501 ? -14.954 -6.409 9.903 1.00 79.00 501 PRO A N 1
ATOM 4054 C CA . PRO A 1 501 ? -13.756 -5.648 10.242 1.00 79.00 501 PRO A CA 1
ATOM 4055 C C . PRO A 1 501 ? -14.014 -4.167 10.553 1.00 79.00 501 PRO A C 1
ATOM 4057 O O . PRO A 1 501 ? -13.080 -3.461 10.945 1.00 79.00 501 PRO A O 1
ATOM 4060 N N . PHE A 1 502 ? -15.250 -3.703 10.361 1.00 76.50 502 PHE A N 1
ATOM 4061 C CA . PHE A 1 502 ? -15.647 -2.310 10.524 1.00 76.50 502 PHE A CA 1
ATOM 4062 C C . PHE A 1 502 ? -16.324 -2.053 11.873 1.00 76.50 502 PHE A C 1
ATOM 4064 O O . PHE A 1 502 ? -17.112 -2.878 12.346 1.00 76.50 502 PHE A O 1
ATOM 4071 N N . THR A 1 503 ? -16.042 -0.888 12.454 1.00 72.56 503 THR A N 1
ATOM 4072 C CA . THR A 1 503 ? -16.719 -0.369 13.654 1.00 72.56 503 THR A CA 1
ATOM 4073 C C . THR A 1 503 ? -17.879 0.560 13.303 1.00 72.56 503 THR A C 1
ATOM 4075 O O . THR A 1 503 ? -17.981 1.021 12.163 1.00 72.56 503 THR A O 1
ATOM 4078 N N . ILE A 1 504 ? -18.725 0.875 14.292 1.00 60.84 504 ILE A N 1
ATOM 4079 C CA . ILE A 1 504 ? -19.834 1.844 14.168 1.00 60.84 504 ILE A CA 1
ATOM 4080 C C . ILE A 1 504 ? -19.351 3.184 13.587 1.00 60.84 504 ILE A C 1
ATOM 4082 O O . ILE A 1 504 ? -19.987 3.710 12.677 1.00 60.84 504 ILE A O 1
ATOM 4086 N N . ASP A 1 505 ? -18.166 3.652 13.993 1.00 59.91 505 ASP A N 1
ATOM 4087 C CA . ASP A 1 505 ? -17.525 4.878 13.475 1.00 59.91 505 ASP A CA 1
ATOM 4088 C C . ASP A 1 505 ? -17.054 4.774 12.010 1.00 59.91 505 ASP A C 1
ATOM 4090 O O . ASP A 1 505 ? -16.359 5.647 11.497 1.00 59.91 505 ASP A O 1
ATOM 4094 N N . LYS A 1 506 ? -17.389 3.678 11.319 1.00 63.41 506 LYS A N 1
ATOM 4095 C CA . LYS A 1 506 ? -16.936 3.349 9.964 1.00 63.41 506 LYS A CA 1
ATOM 4096 C C . LYS A 1 506 ? -15.405 3.378 9.849 1.00 63.41 506 LYS A C 1
ATOM 4098 O O . LYS A 1 506 ? -14.837 3.772 8.828 1.00 63.41 506 LYS A O 1
ATOM 4103 N N . GLU A 1 507 ? -14.725 2.893 10.888 1.00 62.09 507 GLU A N 1
ATOM 4104 C CA . GLU A 1 507 ? -13.282 2.699 10.865 1.00 62.09 507 GLU A CA 1
ATOM 4105 C C . GLU A 1 507 ? -12.907 1.228 10.629 1.00 62.09 507 GLU A C 1
ATOM 4107 O O . GLU A 1 507 ? -13.459 0.315 11.246 1.00 62.09 507 GLU A O 1
ATOM 4112 N N . LEU A 1 508 ? -11.944 0.982 9.734 1.00 57.50 508 LEU A N 1
ATOM 4113 C CA . LEU A 1 508 ? -11.344 -0.337 9.555 1.00 57.50 508 LEU A CA 1
ATOM 4114 C C . LEU A 1 508 ? -10.293 -0.539 10.652 1.00 57.50 508 LEU A C 1
ATOM 4116 O O . LEU A 1 508 ? -9.159 -0.083 10.526 1.00 57.50 508 LEU A O 1
ATOM 4120 N N . LYS A 1 509 ? -10.660 -1.225 11.739 1.00 62.75 509 LYS A N 1
ATOM 4121 C CA . LYS A 1 509 ? -9.751 -1.454 12.881 1.00 62.75 509 LYS A CA 1
ATOM 4122 C C . LYS A 1 509 ? -9.195 -2.871 12.967 1.00 62.75 509 LYS A C 1
ATOM 4124 O O . LYS A 1 509 ? -8.395 -3.119 13.864 1.00 62.75 509 LYS A O 1
ATOM 4129 N N . SER A 1 510 ? -9.607 -3.795 12.093 1.00 77.44 510 SER A N 1
ATOM 4130 C CA . SER A 1 510 ? -9.242 -5.214 12.201 1.00 77.44 510 SER A CA 1
ATOM 4131 C C . SER A 1 510 ? -7.868 -5.538 11.603 1.00 77.44 510 SER A C 1
ATOM 4133 O O . SER A 1 510 ? -7.735 -5.589 10.377 1.00 77.44 510 SER A O 1
ATOM 4135 N N . PRO A 1 511 ? -6.841 -5.839 12.428 1.00 75.69 511 PRO A N 1
ATOM 4136 C CA . PRO A 1 511 ? -5.533 -6.231 11.917 1.00 75.69 511 PRO A CA 1
ATOM 4137 C C . PRO A 1 511 ? -5.578 -7.618 11.266 1.00 75.69 511 PRO A C 1
ATOM 4139 O O . PRO A 1 511 ? -4.831 -7.866 10.330 1.00 75.69 511 PRO A O 1
ATOM 4142 N N . LEU A 1 512 ? -6.487 -8.497 11.711 1.00 81.25 512 LEU A N 1
ATOM 4143 C CA . LEU A 1 512 ? -6.701 -9.803 11.087 1.00 81.25 512 LEU A CA 1
ATOM 4144 C C . LEU A 1 512 ? -7.232 -9.689 9.667 1.00 81.25 512 LEU A C 1
ATOM 4146 O O . LEU A 1 512 ? -6.744 -10.377 8.781 1.00 81.25 512 LEU A O 1
ATOM 4150 N N . PHE A 1 513 ? -8.199 -8.803 9.438 1.00 84.75 513 PHE A N 1
ATOM 4151 C CA . PHE A 1 513 ? -8.679 -8.539 8.087 1.00 84.75 513 PHE A CA 1
ATOM 4152 C C . PHE A 1 513 ? -7.540 -8.057 7.180 1.00 84.75 513 PHE A C 1
ATOM 4154 O O . PHE A 1 513 ? -7.408 -8.526 6.054 1.00 84.75 513 PHE A O 1
ATOM 4161 N N . SER A 1 514 ? -6.685 -7.160 7.682 1.00 83.06 514 SER A N 1
ATOM 4162 C CA . SER A 1 514 ? -5.501 -6.707 6.944 1.00 83.06 514 SER A CA 1
ATOM 4163 C C . SER A 1 514 ? -4.531 -7.860 6.655 1.00 83.06 514 SER A C 1
ATOM 4165 O O . SER A 1 514 ? -4.097 -8.022 5.519 1.00 83.06 514 SER A O 1
ATOM 4167 N N . LEU A 1 515 ? -4.250 -8.706 7.653 1.00 84.50 515 LEU A N 1
ATOM 4168 C CA . LEU A 1 515 ? -3.356 -9.857 7.522 1.00 84.50 515 LEU A CA 1
ATOM 4169 C C . LEU A 1 515 ? -3.863 -10.869 6.489 1.00 84.50 515 LEU A C 1
ATOM 4171 O O . LEU A 1 515 ? -3.095 -11.290 5.637 1.00 84.50 515 LEU A O 1
ATOM 4175 N N . VAL A 1 516 ? -5.144 -11.242 6.537 1.00 89.06 516 VAL A N 1
ATOM 4176 C CA . VAL A 1 516 ? -5.721 -12.232 5.613 1.00 89.06 516 VAL A CA 1
ATOM 4177 C C . VAL A 1 516 ? -5.686 -11.729 4.168 1.00 89.06 516 VAL A C 1
ATOM 4179 O O . VAL A 1 516 ? -5.296 -12.473 3.272 1.00 89.06 516 VAL A O 1
ATOM 4182 N N . ASN A 1 517 ? -6.011 -10.454 3.936 1.00 87.62 517 ASN A N 1
ATOM 4183 C CA . ASN A 1 517 ? -5.910 -9.872 2.596 1.00 87.62 517 ASN A CA 1
ATOM 4184 C C . ASN A 1 517 ? -4.453 -9.724 2.135 1.00 87.62 517 ASN A C 1
ATOM 4186 O O . ASN A 1 517 ? -4.158 -9.939 0.963 1.00 87.62 517 ASN A O 1
ATOM 4190 N N . TRP A 1 518 ? -3.534 -9.383 3.045 1.00 88.50 518 TRP A N 1
ATOM 4191 C CA . TRP A 1 518 ? -2.102 -9.356 2.745 1.00 88.50 518 TRP A CA 1
ATOM 4192 C C . TRP A 1 518 ? -1.573 -10.750 2.392 1.00 88.50 518 TRP A C 1
ATOM 4194 O O . TRP A 1 518 ? -0.790 -10.874 1.457 1.00 88.50 518 TRP A O 1
ATOM 4204 N N . LEU A 1 519 ? -2.038 -11.803 3.072 1.00 91.00 519 LEU A N 1
ATOM 4205 C CA . LEU A 1 519 ? -1.704 -13.187 2.735 1.00 91.00 519 LEU A CA 1
ATOM 4206 C C . LEU A 1 519 ? -2.217 -13.564 1.344 1.00 91.00 519 LEU A C 1
ATOM 4208 O O . LEU A 1 519 ? -1.468 -14.164 0.583 1.00 91.00 519 LEU A O 1
ATOM 4212 N N . LEU A 1 520 ? -3.445 -13.182 0.974 1.00 91.44 520 LEU A N 1
ATOM 4213 C CA . LEU A 1 520 ? -3.945 -13.429 -0.382 1.00 91.44 520 LEU A CA 1
ATOM 4214 C C . LEU A 1 520 ? -3.115 -12.683 -1.437 1.00 91.44 520 LEU A C 1
ATOM 4216 O O . LEU A 1 520 ? -2.756 -13.275 -2.452 1.00 91.44 520 LEU A O 1
ATOM 4220 N N . TYR A 1 521 ? -2.769 -11.417 -1.181 1.00 91.19 521 TYR A N 1
ATOM 4221 C CA . TYR A 1 521 ? -1.852 -10.657 -2.034 1.00 91.19 521 TYR A CA 1
ATOM 4222 C C . TYR A 1 521 ? -0.499 -11.361 -2.172 1.00 91.19 521 TYR A C 1
ATOM 4224 O O . TYR A 1 521 ? 0.010 -11.509 -3.278 1.00 91.19 521 TYR A O 1
ATOM 4232 N N . PHE A 1 522 ? 0.071 -11.818 -1.056 1.00 91.69 522 PHE A N 1
ATOM 4233 C CA . PHE A 1 522 ? 1.349 -12.515 -1.035 1.00 91.69 522 PHE A CA 1
ATOM 4234 C C . PHE A 1 522 ? 1.285 -13.831 -1.814 1.00 91.69 522 PHE A C 1
ATOM 4236 O O . PHE A 1 522 ? 2.161 -14.080 -2.633 1.00 91.69 522 PHE A O 1
ATOM 4243 N N . ILE A 1 523 ? 0.228 -14.631 -1.637 1.00 91.75 523 ILE A N 1
ATOM 4244 C CA . ILE A 1 523 ? -0.002 -15.859 -2.411 1.00 91.75 523 ILE A CA 1
ATOM 4245 C C . ILE A 1 523 ? -0.089 -15.537 -3.902 1.00 91.75 523 ILE A C 1
ATOM 4247 O O . ILE A 1 523 ? 0.565 -16.211 -4.692 1.00 91.75 523 ILE A O 1
ATOM 4251 N N . ALA A 1 524 ? -0.849 -14.504 -4.281 1.00 91.25 524 ALA A N 1
ATOM 4252 C CA . ALA A 1 524 ? -0.983 -14.072 -5.670 1.00 91.25 524 ALA A CA 1
ATOM 4253 C C . ALA A 1 524 ? 0.357 -13.608 -6.262 1.00 91.25 524 ALA A C 1
ATOM 4255 O O . ALA A 1 524 ? 0.668 -13.935 -7.401 1.00 91.25 524 ALA A O 1
ATOM 4256 N N . TYR A 1 525 ? 1.164 -12.883 -5.487 1.00 90.50 525 TYR A N 1
ATOM 4257 C CA . TYR A 1 525 ? 2.496 -12.437 -5.893 1.00 90.50 525 TYR A CA 1
ATOM 4258 C C . TYR A 1 525 ? 3.491 -13.602 -6.014 1.00 90.50 525 TYR A C 1
ATOM 4260 O O . TYR A 1 525 ? 4.270 -13.657 -6.960 1.00 90.50 525 TYR A O 1
ATOM 4268 N N . MET A 1 526 ? 3.450 -14.566 -5.090 1.00 88.88 526 MET A N 1
ATOM 4269 C CA . MET A 1 526 ? 4.297 -15.762 -5.142 1.00 88.88 526 MET A CA 1
ATOM 4270 C C . MET A 1 526 ? 4.021 -16.616 -6.380 1.00 88.88 526 MET A C 1
ATOM 4272 O O . MET A 1 526 ? 4.955 -17.240 -6.874 1.00 88.88 526 MET A O 1
ATOM 4276 N N . GLN A 1 527 ? 2.799 -16.587 -6.935 1.00 89.31 527 GLN A N 1
ATOM 4277 C CA . GLN A 1 527 ? 2.514 -17.270 -8.203 1.00 89.31 527 GLN A CA 1
ATOM 4278 C C . GLN A 1 527 ? 3.458 -16.809 -9.325 1.00 89.31 527 GLN A C 1
ATOM 4280 O O . GLN A 1 527 ? 3.920 -17.633 -10.103 1.00 89.31 527 GLN A O 1
ATOM 4285 N N . LEU A 1 528 ? 3.823 -15.522 -9.374 1.00 87.44 528 LEU A N 1
ATOM 4286 C CA . LEU A 1 528 ? 4.710 -14.978 -10.412 1.00 87.44 528 LEU A CA 1
ATOM 4287 C C . LEU A 1 528 ? 6.141 -15.535 -10.365 1.00 87.44 528 LEU A C 1
ATOM 4289 O O . LEU A 1 528 ? 6.878 -15.369 -11.328 1.00 87.44 528 LEU A O 1
ATOM 4293 N N . ASN A 1 529 ? 6.540 -16.161 -9.255 1.00 85.31 529 ASN A N 1
ATOM 4294 C CA . ASN A 1 529 ? 7.892 -16.680 -9.042 1.00 85.31 529 ASN A CA 1
ATOM 4295 C C . ASN A 1 529 ? 7.943 -18.217 -9.096 1.00 85.31 529 ASN A C 1
ATOM 4297 O O . ASN A 1 529 ? 8.897 -18.816 -8.601 1.00 85.31 529 ASN A O 1
ATOM 4301 N N . ILE A 1 530 ? 6.906 -18.868 -9.634 1.00 84.81 530 ILE A N 1
ATOM 4302 C CA . ILE A 1 530 ? 6.885 -20.325 -9.782 1.00 84.81 530 ILE A CA 1
ATOM 4303 C C . ILE A 1 530 ? 7.876 -20.734 -10.881 1.00 84.81 530 ILE A C 1
ATOM 4305 O O . ILE A 1 530 ? 7.764 -20.228 -11.996 1.00 84.81 530 ILE A O 1
ATOM 4309 N N . PRO A 1 531 ? 8.823 -21.649 -10.599 1.00 80.31 531 PRO A N 1
ATOM 4310 C CA . PRO A 1 531 ? 9.768 -22.132 -11.600 1.00 80.31 531 PRO A CA 1
ATOM 4311 C C . PRO A 1 531 ? 9.086 -22.859 -12.773 1.00 80.31 531 PRO A C 1
ATOM 4313 O O . PRO A 1 531 ? 8.113 -23.592 -12.581 1.00 80.31 531 PRO A O 1
ATOM 4316 N N . ASP A 1 532 ? 9.639 -22.716 -13.981 1.00 76.12 532 ASP A N 1
ATOM 4317 C CA . ASP A 1 532 ? 9.045 -23.224 -15.231 1.00 76.12 532 ASP A CA 1
ATOM 4318 C C . ASP A 1 532 ? 8.805 -24.742 -15.251 1.00 76.12 532 ASP A C 1
ATOM 4320 O O . ASP A 1 532 ? 7.863 -25.218 -15.884 1.00 76.12 532 ASP A O 1
ATOM 4324 N N . ASN A 1 533 ? 9.602 -25.517 -14.511 1.00 75.62 533 ASN A N 1
ATOM 4325 C CA . ASN A 1 533 ? 9.439 -26.970 -14.395 1.00 75.62 533 ASN A CA 1
ATOM 4326 C C . ASN A 1 533 ? 8.139 -27.394 -13.681 1.00 75.62 533 ASN A C 1
ATOM 4328 O O . ASN A 1 533 ? 7.686 -28.519 -13.879 1.00 75.62 533 ASN A O 1
ATOM 4332 N N . TRP A 1 534 ? 7.516 -26.515 -12.889 1.00 75.56 534 TRP A N 1
ATOM 4333 C CA . TRP A 1 534 ? 6.214 -26.765 -12.253 1.00 75.56 534 TRP A CA 1
ATOM 4334 C C . TRP A 1 534 ? 5.024 -26.331 -13.125 1.00 75.56 534 TRP A C 1
ATOM 4336 O O . TRP A 1 534 ? 3.880 -26.694 -12.838 1.00 75.56 534 TRP A O 1
ATOM 4346 N N . LEU A 1 535 ? 5.264 -25.578 -14.203 1.00 80.56 535 LEU A N 1
ATOM 4347 C CA . LEU A 1 535 ? 4.234 -25.001 -15.070 1.00 80.56 535 LEU A CA 1
ATOM 4348 C C . LEU A 1 535 ? 3.796 -25.996 -16.156 1.00 80.56 535 LEU A C 1
ATOM 4350 O O . LEU A 1 535 ? 4.005 -25.799 -17.353 1.00 80.56 535 LEU A O 1
ATOM 4354 N N . SER A 1 536 ? 3.167 -27.085 -15.718 1.00 83.31 536 SER A N 1
ATOM 4355 C CA . SER A 1 536 ? 2.548 -28.111 -16.568 1.00 83.31 536 SER A CA 1
ATOM 4356 C C . SER A 1 536 ? 1.022 -28.141 -16.388 1.00 83.31 536 SER A C 1
ATOM 4358 O O . SER A 1 536 ? 0.459 -27.339 -15.642 1.00 83.31 536 SER A O 1
ATOM 4360 N N . TYR A 1 537 ? 0.329 -29.098 -17.019 1.00 85.44 537 TYR A N 1
ATOM 4361 C CA . TYR A 1 537 ? -1.122 -29.295 -16.856 1.00 85.44 537 TYR A CA 1
ATOM 4362 C C . TYR A 1 537 ? -1.561 -29.517 -15.396 1.00 85.44 537 TYR A C 1
ATOM 4364 O O . TYR A 1 537 ? -2.724 -29.296 -15.063 1.00 85.44 537 TYR A O 1
ATOM 4372 N N . GLN A 1 538 ? -0.649 -29.939 -14.516 1.00 88.19 538 GLN A N 1
ATOM 4373 C CA . GLN A 1 538 ? -0.936 -30.176 -13.101 1.00 88.19 538 GLN A CA 1
ATOM 4374 C C . GLN A 1 538 ? -1.232 -28.873 -12.348 1.00 88.19 538 GLN A C 1
ATOM 4376 O O . GLN A 1 538 ? -2.062 -28.859 -11.440 1.00 88.19 538 GLN A O 1
ATOM 4381 N N . TYR A 1 539 ? -0.605 -27.766 -12.752 1.00 89.94 539 TYR A N 1
ATOM 4382 C CA . TYR A 1 539 ? -0.764 -26.460 -12.117 1.00 89.94 539 TYR A CA 1
ATOM 4383 C C . TYR A 1 539 ? -2.208 -25.910 -12.182 1.00 89.94 539 TYR A C 1
ATOM 4385 O O . TYR A 1 539 ? -2.784 -25.651 -11.121 1.00 89.94 539 TYR A O 1
ATOM 4393 N N . PRO A 1 540 ? -2.859 -25.779 -13.361 1.00 91.38 540 PRO A N 1
ATOM 4394 C CA . PRO A 1 540 ? -4.262 -25.361 -13.434 1.00 91.38 540 PRO A CA 1
ATOM 4395 C C . PRO A 1 540 ? -5.203 -26.314 -12.689 1.00 91.38 540 PRO A C 1
ATOM 4397 O O . PRO A 1 540 ? -6.105 -25.853 -11.992 1.00 91.38 540 PRO A O 1
ATOM 4400 N N . VAL A 1 541 ? -4.979 -27.633 -12.770 1.00 92.56 541 VAL A N 1
ATOM 4401 C CA . VAL A 1 541 ? -5.794 -28.632 -12.055 1.00 92.56 541 VAL A CA 1
ATOM 4402 C C . VAL A 1 541 ? -5.712 -28.425 -10.541 1.00 92.56 541 VAL A C 1
ATOM 4404 O O . VAL A 1 541 ? -6.743 -28.407 -9.865 1.00 92.56 541 VAL A O 1
ATOM 4407 N N . LEU A 1 542 ? -4.508 -28.196 -10.011 1.00 93.12 542 LEU A N 1
ATOM 4408 C CA . LEU A 1 542 ? -4.293 -27.894 -8.598 1.00 93.12 542 LEU A CA 1
ATOM 4409 C C . LEU A 1 542 ? -5.007 -26.600 -8.194 1.00 93.12 542 LEU A C 1
ATOM 4411 O O . LEU A 1 542 ? -5.713 -26.590 -7.186 1.00 93.12 542 LEU A O 1
ATOM 4415 N N . ILE A 1 543 ? -4.881 -25.525 -8.981 1.00 93.38 543 ILE A N 1
ATOM 4416 C CA . ILE A 1 543 ? -5.552 -24.246 -8.694 1.00 93.38 543 ILE A CA 1
ATOM 4417 C C . ILE A 1 543 ? -7.066 -24.415 -8.657 1.00 93.38 543 ILE A C 1
ATOM 4419 O O . ILE A 1 543 ? -7.712 -23.904 -7.738 1.00 93.38 543 ILE A O 1
ATOM 4423 N N . ILE A 1 544 ? -7.638 -25.126 -9.630 1.00 95.44 544 ILE A N 1
ATOM 4424 C CA . ILE A 1 544 ? -9.073 -25.409 -9.671 1.00 95.44 544 ILE A CA 1
ATOM 4425 C C . ILE A 1 544 ? -9.475 -26.164 -8.399 1.00 95.44 544 ILE A C 1
ATOM 4427 O O . ILE A 1 544 ? -10.382 -25.723 -7.693 1.00 95.44 544 ILE A O 1
ATOM 4431 N N . GLY A 1 545 ? -8.762 -27.243 -8.060 1.00 96.00 545 GLY A N 1
ATOM 4432 C CA . GLY A 1 545 ? -9.037 -28.063 -6.878 1.00 96.00 545 GLY A CA 1
ATOM 4433 C C . GLY A 1 545 ? -8.983 -27.274 -5.567 1.00 96.00 545 GLY A C 1
ATOM 4434 O O . GLY A 1 545 ? -9.940 -27.294 -4.791 1.00 96.00 545 GLY A O 1
ATOM 4435 N N . VAL A 1 546 ? -7.906 -26.515 -5.343 1.00 94.81 546 VAL A N 1
ATOM 4436 C CA . VAL A 1 546 ? -7.733 -25.673 -4.145 1.00 94.81 546 VAL A CA 1
ATOM 4437 C C . VAL A 1 546 ? -8.814 -24.600 -4.072 1.00 94.81 546 VAL A C 1
ATOM 4439 O O . VAL A 1 546 ? -9.354 -24.331 -3.000 1.00 94.81 546 VAL A O 1
ATOM 4442 N N . THR A 1 547 ? -9.172 -24.003 -5.205 1.00 94.81 547 THR A N 1
ATOM 4443 C CA . THR A 1 547 ? -10.186 -22.951 -5.255 1.00 94.81 547 THR A CA 1
ATOM 4444 C C . THR A 1 547 ? -11.579 -23.486 -4.936 1.00 94.81 547 THR A C 1
ATOM 4446 O O . THR A 1 547 ? -12.285 -22.903 -4.112 1.00 94.81 547 THR A O 1
ATOM 4449 N N . VAL A 1 548 ? -11.969 -24.607 -5.546 1.00 94.31 548 VAL A N 1
ATOM 4450 C CA . VAL A 1 548 ? -13.253 -25.269 -5.273 1.00 94.31 548 VAL A CA 1
ATOM 4451 C C . VAL A 1 548 ? -13.326 -25.684 -3.806 1.00 94.31 548 VAL A C 1
ATOM 4453 O O . VAL A 1 548 ? -14.334 -25.427 -3.148 1.00 94.31 548 VAL A O 1
ATOM 4456 N N . MET A 1 549 ? -12.241 -26.241 -3.264 1.00 95.50 549 MET A N 1
ATOM 4457 C CA . MET A 1 549 ? -12.149 -26.596 -1.851 1.00 95.50 549 MET A CA 1
ATOM 4458 C C . MET A 1 549 ? -12.302 -25.364 -0.946 1.00 95.50 549 MET A C 1
ATOM 4460 O O . MET A 1 549 ? -13.101 -25.388 -0.011 1.00 95.50 549 MET A O 1
ATOM 4464 N N . TYR A 1 550 ? -11.599 -24.266 -1.237 1.00 95.25 550 TYR A N 1
ATOM 4465 C CA . TYR A 1 550 ? -11.668 -23.033 -0.449 1.00 95.25 550 TYR A CA 1
ATOM 4466 C C . TYR A 1 550 ? -13.071 -22.412 -0.453 1.00 95.25 550 TYR A C 1
ATOM 4468 O O . TYR A 1 550 ? -13.601 -22.079 0.608 1.00 95.25 550 TYR A O 1
ATOM 4476 N N . VAL A 1 551 ? -13.692 -22.274 -1.630 1.00 94.88 551 VAL A N 1
ATOM 4477 C CA . VAL A 1 551 ? -15.046 -21.714 -1.764 1.00 94.88 551 VAL A CA 1
ATOM 4478 C C . VAL A 1 551 ? -16.081 -22.643 -1.124 1.00 94.88 551 VAL A C 1
ATOM 4480 O O . VAL A 1 551 ? -16.969 -22.165 -0.422 1.00 94.88 551 VAL A O 1
ATOM 4483 N N . GLY A 1 552 ? -15.943 -23.961 -1.296 1.00 94.44 552 GLY A N 1
ATOM 4484 C CA . GLY A 1 552 ? -16.831 -24.961 -0.701 1.00 94.44 552 GLY A CA 1
ATOM 4485 C C . GLY A 1 552 ? -16.780 -24.963 0.828 1.00 94.44 552 GLY A C 1
ATOM 4486 O O . GLY A 1 552 ? -17.805 -24.769 1.483 1.00 94.44 552 GLY A O 1
ATOM 4487 N N . ILE A 1 553 ? -15.584 -25.099 1.414 1.00 94.06 553 ILE A N 1
ATOM 4488 C CA . ILE A 1 553 ? -15.389 -25.031 2.872 1.00 94.06 553 ILE A CA 1
ATOM 4489 C C . ILE A 1 553 ? -15.842 -23.667 3.399 1.00 94.06 553 ILE A C 1
ATOM 4491 O O . ILE A 1 553 ? -16.544 -23.587 4.408 1.00 94.06 553 ILE A O 1
ATOM 4495 N N . GLY A 1 554 ? -15.491 -22.585 2.704 1.00 93.38 554 GLY A N 1
ATOM 4496 C CA . GLY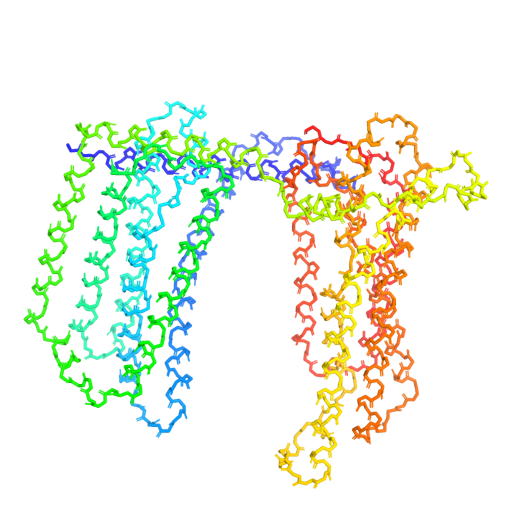 A 1 554 ? -15.909 -21.238 3.065 1.00 93.38 554 GLY A CA 1
ATOM 4497 C C . GLY A 1 554 ? -17.430 -21.084 3.104 1.00 93.38 554 GLY A C 1
ATOM 4498 O O . GLY A 1 554 ? -17.957 -20.502 4.049 1.00 93.38 554 GLY A O 1
ATOM 4499 N N . ALA A 1 555 ? -18.150 -21.616 2.114 1.00 93.12 555 ALA A N 1
ATOM 4500 C CA . ALA A 1 555 ? -19.609 -21.560 2.063 1.00 93.12 555 ALA A CA 1
ATOM 4501 C C . ALA A 1 555 ? -20.249 -22.315 3.241 1.00 93.12 555 ALA A C 1
ATOM 4503 O O . ALA A 1 555 ? -21.181 -21.798 3.863 1.00 93.12 555 ALA A O 1
ATOM 4504 N N . LEU A 1 556 ? -19.702 -23.479 3.614 1.00 93.06 556 LEU A N 1
ATOM 4505 C CA . LEU A 1 556 ? -20.125 -24.226 4.806 1.00 93.06 556 LEU A CA 1
ATOM 4506 C C . LEU A 1 556 ? -19.897 -23.418 6.093 1.00 93.06 556 LEU A C 1
ATOM 4508 O O . LEU A 1 556 ? -20.777 -23.341 6.955 1.00 93.06 556 LEU A O 1
ATOM 4512 N N . LEU A 1 557 ? -18.735 -22.768 6.216 1.00 92.44 557 LEU A N 1
ATOM 4513 C CA . LEU A 1 557 ? -18.427 -21.902 7.355 1.00 92.44 557 LEU A CA 1
ATOM 4514 C C . LEU A 1 557 ? -19.371 -20.699 7.431 1.00 92.44 557 LEU A C 1
ATOM 4516 O O . LEU A 1 557 ? -19.807 -20.344 8.524 1.00 92.44 557 LEU A O 1
ATOM 4520 N N . ILE A 1 558 ? -19.727 -20.092 6.297 1.00 92.75 558 ILE A N 1
ATOM 4521 C CA . ILE A 1 558 ? -20.689 -18.985 6.248 1.00 92.75 558 ILE A CA 1
ATOM 4522 C C . ILE A 1 558 ? -22.068 -19.445 6.707 1.00 92.75 558 ILE A C 1
ATOM 4524 O O . ILE A 1 558 ? -22.666 -18.786 7.556 1.00 92.75 558 ILE A O 1
ATOM 4528 N N . TYR A 1 559 ? -22.542 -20.591 6.212 1.00 90.19 559 TYR A N 1
ATOM 4529 C CA . TYR A 1 559 ? -23.841 -21.140 6.598 1.00 90.19 559 TYR A CA 1
ATOM 4530 C C . TYR A 1 559 ? -23.951 -21.337 8.119 1.00 90.19 559 TYR A C 1
ATOM 4532 O O . TYR A 1 559 ? -24.983 -21.039 8.716 1.00 90.19 559 TYR A O 1
ATOM 4540 N N . ARG A 1 560 ? -22.861 -21.778 8.763 1.00 88.19 560 ARG A N 1
ATOM 4541 C CA . ARG A 1 560 ? -22.829 -22.045 10.207 1.00 88.19 560 ARG A CA 1
ATOM 4542 C C . ARG A 1 560 ? -22.553 -20.810 11.068 1.00 88.19 560 ARG A C 1
ATOM 4544 O O . ARG A 1 560 ? -23.191 -20.638 12.104 1.00 88.19 560 ARG A O 1
ATOM 4551 N N . PHE A 1 561 ? -21.585 -19.977 10.688 1.00 88.00 561 PHE A N 1
ATOM 4552 C CA . PHE A 1 561 ? -21.012 -18.967 11.585 1.00 88.00 561 PHE A CA 1
ATOM 4553 C C . PHE A 1 561 ? -21.408 -17.528 11.265 1.00 88.00 561 PHE A C 1
ATOM 4555 O O . PHE A 1 561 ? -21.483 -16.721 12.194 1.00 88.00 561 PHE A O 1
ATOM 4562 N N . ALA A 1 562 ? -21.719 -17.197 10.007 1.00 86.25 562 ALA A N 1
ATOM 4563 C CA . ALA A 1 562 ? -22.078 -15.826 9.639 1.00 86.25 562 ALA A CA 1
ATOM 4564 C C . ALA A 1 562 ? -23.251 -15.251 10.464 1.00 86.25 562 ALA A C 1
ATOM 4566 O O . ALA A 1 562 ? -23.149 -14.103 10.894 1.00 86.25 562 ALA A O 1
ATOM 4567 N N . PRO A 1 563 ? -24.319 -16.012 10.794 1.00 85.38 563 PRO A N 1
ATOM 4568 C CA . PRO A 1 563 ? -25.402 -15.506 11.646 1.00 85.38 563 PRO A CA 1
ATOM 4569 C C . PRO A 1 563 ? -24.961 -15.084 13.058 1.00 85.38 563 PRO A C 1
ATOM 4571 O O . PRO A 1 563 ? -25.596 -14.250 13.704 1.00 85.38 563 PRO A O 1
ATOM 4574 N N . GLN A 1 564 ? -23.873 -15.669 13.564 1.00 83.56 564 GLN A N 1
ATOM 4575 C CA . GLN A 1 564 ? -23.354 -15.387 14.900 1.00 83.56 564 GLN A CA 1
ATOM 4576 C C . GLN A 1 564 ? -22.372 -14.209 14.881 1.00 83.56 564 GLN A C 1
ATOM 4578 O O . GLN A 1 564 ? -22.390 -13.386 15.801 1.00 83.56 564 GLN A O 1
ATOM 4583 N N . THR A 1 565 ? -21.546 -14.115 13.834 1.00 82.88 565 THR A N 1
ATOM 4584 C CA . THR A 1 565 ? -20.448 -13.143 13.719 1.00 82.88 565 THR A CA 1
ATOM 4585 C C . THR A 1 565 ? -20.838 -11.820 13.073 1.00 82.88 565 THR A C 1
ATOM 4587 O O . THR A 1 565 ? -20.217 -10.800 13.381 1.00 82.88 565 THR A O 1
ATOM 4590 N N . PHE A 1 566 ? -21.847 -11.816 12.199 1.00 83.06 566 PHE A N 1
ATOM 4591 C CA . PHE A 1 566 ? -22.259 -10.653 11.414 1.00 83.06 566 PHE A CA 1
ATOM 4592 C C . PHE A 1 566 ? -23.151 -9.701 12.229 1.00 83.06 566 PHE A C 1
ATOM 4594 O O . PHE A 1 566 ? -24.370 -9.636 12.068 1.00 83.06 566 PHE A O 1
ATOM 4601 N N . LYS A 1 567 ? -22.536 -8.993 13.182 1.00 82.06 567 LYS A N 1
ATOM 4602 C CA . LYS A 1 567 ? -23.152 -7.992 14.061 1.00 82.06 567 LYS A CA 1
ATOM 4603 C C . LYS A 1 567 ? -22.239 -6.777 14.233 1.00 82.06 567 LYS A C 1
ATOM 4605 O O . LYS A 1 567 ? -21.021 -6.919 14.355 1.00 82.06 567 LYS A O 1
ATOM 4610 N N . LEU A 1 568 ? -22.836 -5.583 14.323 1.00 76.69 568 LEU A N 1
ATOM 4611 C CA . LEU A 1 568 ? -22.099 -4.332 14.548 1.00 76.69 568 LEU A CA 1
ATOM 4612 C C . LEU A 1 568 ? -21.162 -4.435 15.751 1.00 76.69 568 LEU A C 1
ATOM 4614 O O . LEU A 1 568 ? -21.548 -4.874 16.837 1.00 76.69 568 LEU A O 1
ATOM 4618 N N . LYS A 1 569 ? -19.920 -4.006 15.535 1.00 72.38 569 LYS A N 1
ATOM 4619 C CA . LYS A 1 569 ? -18.899 -3.938 16.573 1.00 72.38 569 LYS A CA 1
ATOM 4620 C C . LYS A 1 569 ? -18.809 -2.510 17.082 1.00 72.38 569 LYS A C 1
ATOM 4622 O O . LYS A 1 569 ? -18.592 -1.594 16.287 1.00 72.38 569 LYS A O 1
ATOM 4627 N N . LYS A 1 570 ? -19.015 -2.365 18.390 1.00 61.62 570 LYS A N 1
ATOM 4628 C CA . LYS A 1 570 ? -18.718 -1.136 19.123 1.00 61.62 570 LYS A CA 1
ATOM 4629 C C . LYS A 1 570 ? -17.216 -0.887 19.117 1.00 61.62 570 LYS A C 1
ATOM 4631 O O . LYS A 1 570 ? -16.467 -1.881 19.278 1.00 61.62 570 LYS A O 1
#

Secondary structure (DSSP, 8-state):
---HHHHHHHHHHHHHHHHHHHHHHHHHHHHTSTTTGGGS-GGGGT-HHHHHHHHHHHHHHHHHHHHHHHHHHHHHHHHHHHHHHTTT----HHHHHHHHHHHHIIIIIIIIHHHHHH--PPSPHHHHHHHHHTT--HHHHHIIIIIIHHHHHHHHHHHHHHHHHTTSS-HHHHHHHHHHHHHHHHHHHHHHHHHHHH--TT--SSHHHHHHHHHHHHHHHHHHHHHHHHHHHHHHTTTTTHHHHHHHHSTGGGHHHHHHHHHHHHHHHHHH-TT-HHHHHHHHHHHHHHHHHHHHH---HHHHHHHHHHHS-------GGGGGGS-TT-HHHHHHHHHHHTHHHHHHHHHHHHHHHHHHHHHHHHHHHHHHTTSSPPPTTTTTT--GGGGHHHHHHHHHHH--HHHHHHHHIIIIIHHHTTSGGGGSHHHHHHHHHHHHHHHHHHHHHHHHHHHHHHHHHHHHHT----HHHHHHHHHHHHHHHHHHHHHHHHHHHHH--BBTT--B--HHHHHHHHHHHHHHHHHTT--GGG-STHHHHHHHHHHHHHHHHHHHHHHHHHHHH-S-B-

pLDDT: mean 78.92, std 13.38, range [39.06, 96.38]

Organism: NCBI:txid1423721

Radius of gyration: 29.13 Å; chains: 1; bounding box: 83×64×73 Å